Protein 3CXB (pdb70)

B-factor: mean 68.23, std 30.47, range [9.61, 175.73]

GO terms:
  GO:0005515 protein binding (F, IPI)
  GO:0141127 symbiont-mediated perturbation of host Rab small GTPase signal transduction (P, IMP)
  GO:0044082 symbiont-mediated perturbation of host small GTPase-mediated signal transduction (P, IDA)
  GO:0141028 symbiont-mediated perturbation of host microtubule cytoskeleton (P, IDA)

InterPro domains:
  IPR010637 Sif [PF06767] (1-336)
  IPR044928 Secreted effector protein SifA, C-terminal domain superfamily [G3DSA:1.10.1740.30] (193-327)

Radius of gyration: 24.24 Å; Cα contacts (8 Å, |Δi|>4): 632; chains: 2; bounding box: 70×54×61 Å

Organism: Salmonella typhimurium (strain LT2 / SGSC1412 / ATCC 700720) (NCBI:txid99287)

Solvent-accessible surface area: 21565 Å² total; per-residue (Å²): 169,128,55,34,82,75,14,87,43,1,28,105,101,2,63,113,14,12,124,89,84,0,100,68,123,0,23,163,11,2,53,62,0,4,14,24,157,193,14,13,85,32,62,67,0,5,32,0,0,8,70,2,25,112,26,1,51,82,79,33,91,87,34,8,52,21,65,15,31,188,136,72,21,30,18,9,8,1,58,2,5,41,110,134,110,114,109,48,6,1,58,0,18,4,63,50,67,10,4,16,0,48,0,44,54,28,38,12,0,16,31,45,38,141,41,31,30,0,123,77,36,130,140,25,65,1,42,13,40,49,70,67,1,127,41,20,58,6,6,12,1,1,18,1,3,9,73,13,70,85,49,109,100,42,73,6,61,0,77,82,1,44,29,52,9,75,78,45,56,172,156,68,99,15,89,43,22,66,73,40,2,68,12,37,14,4,4,56,17,0,60,48,0,2,97,120,9,21,167,124,48,148,163,29,140,8,54,145,72,15,40,90,75,0,9,98,73,0,9,69,109,41,62,36,128,94,116,39,153,82,66,82,153,136,34,78,45,0,79,86,3,0,96,76,5,20,106,82,50,199,37,113,63,109,112,89,79,53,139,55,29,79,51,53,10,7,82,19,0,0,16,39,4,0,7,1,24,31,83,49,69,1,60,46,18,17,122,62,0,35,114,26,0,46,72,30,46,90,185,82,130,169,114,44,112,16,76,2,81,15,76,24,86,44,40,83,94,74,65,26,162,67,131,68,0,28,0,34,5,50,129,27,57,2,60,5,39,26,52,168,111,55,128,110,68,90,33,63,6,70,3,9,16,125,96,3,12,0,0,2,10,16,35,57,91,136,28,95,51,5,0,11,0,40,16,33,158,97,101,41,2,22,0,10,12,150,42,73,73,31,10,36,85,0,0,105,44,0,2,106,12,0,67,156,92

Nearest PDB structures (foldseek):
  3cxb-assembly1_A  TM=1.003E+00  e=2.884E-56  Salmonella enterica subsp. enterica serovar Typhimurium
  3hw2-assembly1_A  TM=9.919E-01  e=1.649E-47  Salmonella enterica subsp. enterica serovar Typhimurium str. LT2
  3ckg-assembly1_A  TM=4.233E-01  e=9.008E-01  Borreliella burgdorferi
  8r51-assembly1_A  TM=3.521E-01  e=2.036E+00  Mus musculus
  6ske-assembly2_C  TM=3.082E-01  e=1.551E+00  Gallus gallus

Foldseek 3Di:
DPDDPLLVVLCVQCVLQADDVLNVVLSVLVCQDFPDPDHDDVVSNQVSLVSSLVRGDPVQNVQWDKFAVVNPQQKIKIFGAHDVSPDTQKIWMDGNFWIWMAGVRHTRDIDGDQAFLVPVDDQWGKHFGWGADVLQRGIAGFWIWIPHNPDHIDTQTQNCLSVVQVVCCPDPHCVVLLLLLVQVLLLVLLLCLLVVLCVVVVVDDQDVVLSVVLSVVLCVVVPRDDDPVDPPVVHQHQLNSRLVSVVVDPPDDPPDDDVPRVVSVSVVNSQRNNCSRPVDRSNVSSVVSNVSSVVVSVVVVD/DDKDKWWWQPPFAPPHDTDIQIWIWDCPDLKIFIGSYPPPPPTPDIDRALDDDWDAKDADDCPPAPLWIWTDDPPDDIIIIGHDDVVVSVVVRVSRRVSNVHD

Structure (mmCIF, N/CA/C/O backbone):
data_3CXB
#
_entry.id   3CXB
#
_cell.length_a   91.690
_cell.length_b   110.679
_cell.length_c   45.533
_cell.angle_alpha   90.00
_cell.angle_beta   90.00
_cell.angle_gamma   90.00
#
_symmetry.space_group_name_H-M   'P 21 21 2'
#
loop_
_entity.id
_entity.type
_entity.pdbx_description
1 polymer 'Protein sifA'
2 polymer 'Pleckstrin homology domain-containing family M member 2'
3 water water
#
loop_
_atom_site.group_PDB
_atom_site.id
_atom_site.type_symbol
_atom_site.label_atom_id
_atom_site.label_alt_id
_atom_site.label_comp_id
_atom_site.label_asym_id
_atom_site.label_entity_id
_atom_site.label_seq_id
_atom_site.pdbx_PDB_ins_code
_atom_site.Cartn_x
_atom_site.Cartn_y
_atom_site.Cartn_z
_atom_site.occupancy
_atom_site.B_iso_or_equiv
_atom_site.auth_seq_id
_atom_site.auth_comp_id
_atom_site.auth_asym_id
_atom_site.auth_atom_id
_atom_site.pdbx_PDB_model_num
ATOM 1 N N . ASN A 1 21 ? 0.064 18.635 -36.721 1.00 147.00 21 ASN A N 1
ATOM 2 C CA . ASN A 1 21 ? 0.378 19.123 -35.347 1.00 144.43 21 ASN A CA 1
ATOM 3 C C . ASN A 1 21 ? 1.189 20.421 -35.374 1.00 139.62 21 ASN A C 1
ATOM 4 O O . ASN A 1 21 ? 2.198 20.527 -36.075 1.00 142.72 21 ASN A O 1
ATOM 9 N N . THR A 1 22 ? 0.736 21.409 -34.607 1.00 133.46 22 THR A N 1
ATOM 10 C CA . THR A 1 22 ? 1.411 22.699 -34.541 1.00 124.28 22 THR A CA 1
ATOM 11 C C . THR A 1 22 ? 1.605 23.134 -33.088 1.00 117.99 22 THR A C 1
ATOM 12 O O . THR A 1 22 ? 1.605 24.326 -32.786 1.00 118.74 22 THR A O 1
ATOM 16 N N . LYS A 1 23 ? 1.780 22.163 -32.195 1.00 106.64 23 LYS A N 1
ATOM 17 C CA . LYS A 1 23 ? 1.965 22.450 -30.774 1.00 97.12 23 LYS A CA 1
ATOM 18 C C . LYS A 1 23 ? 3.404 22.805 -30.435 1.00 91.65 23 LYS A C 1
ATOM 19 O O . LYS A 1 23 ? 4.300 22.636 -31.255 1.00 89.47 23 LYS A O 1
ATOM 25 N N . GLU A 1 24 ? 3.620 23.297 -29.219 1.00 84.00 24 GLU A N 1
ATOM 26 C CA . GLU A 1 24 ? 4.958 23.676 -28.779 1.00 75.08 24 GLU A CA 1
ATOM 27 C C . GLU A 1 24 ? 5.695 22.471 -28.218 1.00 66.29 24 GLU A C 1
ATOM 28 O O . GLU A 1 24 ? 5.085 21.472 -27.838 1.00 65.06 24 GLU A O 1
ATOM 34 N N . ALA A 1 25 ? 7.014 22.574 -28.154 1.00 58.18 25 ALA A N 1
ATOM 35 C CA . ALA A 1 25 ? 7.804 21.482 -27.638 1.00 52.37 25 ALA A CA 1
ATOM 36 C C . ALA A 1 25 ? 7.319 21.129 -26.245 1.00 51.49 25 ALA A C 1
ATOM 37 O O . ALA A 1 25 ? 6.913 19.997 -26.003 1.00 52.31 25 ALA A O 1
ATOM 39 N N . TRP A 1 26 ? 7.337 22.084 -25.321 1.00 50.63 26 TRP A N 1
ATOM 40 C CA . TRP A 1 26 ? 6.875 21.763 -23.976 1.00 50.00 26 TRP A CA 1
ATOM 41 C C . TRP A 1 26 ? 5.375 21.425 -23.904 1.00 49.99 26 TRP A C 1
ATOM 42 O O . TRP A 1 26 ? 4.927 20.784 -22.958 1.00 49.73 26 TRP A O 1
ATOM 53 N N . TRP A 1 27 ? 4.594 21.831 -24.898 1.00 50.22 27 TRP A N 1
ATOM 54 C CA . TRP A 1 27 ? 3.175 21.510 -24.884 1.00 50.62 27 TRP A CA 1
ATOM 55 C C . TRP A 1 27 ? 3.005 20.017 -25.212 1.00 51.65 27 TRP A C 1
ATOM 56 O O . TRP A 1 27 ? 2.313 19.290 -24.484 1.00 51.63 27 TRP A O 1
ATOM 67 N N . LYS A 1 28 ? 3.643 19.555 -26.290 1.00 51.21 28 LYS A N 1
ATOM 68 C CA . LYS A 1 28 ? 3.551 18.143 -26.683 1.00 50.83 28 LYS A CA 1
ATOM 69 C C . LYS A 1 28 ? 4.046 17.203 -25.587 1.00 51.81 28 LYS A C 1
ATOM 70 O O . LYS A 1 28 ? 3.521 16.102 -25.416 1.00 53.08 28 LYS A O 1
ATOM 76 N N . VAL A 1 29 ? 5.062 17.636 -24.853 1.00 50.06 29 VAL A N 1
ATOM 77 C CA . VAL A 1 29 ? 5.584 16.825 -23.774 1.00 48.02 29 VAL A CA 1
ATOM 78 C C . VAL A 1 29 ? 4.590 16.850 -22.610 1.00 47.29 29 VAL A C 1
ATOM 79 O O . VAL A 1 29 ? 4.413 15.855 -21.916 1.00 47.92 29 VAL A O 1
ATOM 83 N N . LEU A 1 30 ? 3.919 17.977 -22.408 1.00 45.73 30 LEU A N 1
ATOM 84 C CA . LEU A 1 30 ? 2.972 18.069 -21.304 1.00 42.70 30 LEU A CA 1
ATOM 85 C C . LEU A 1 30 ? 1.721 17.298 -21.637 1.00 43.83 30 LEU A C 1
ATOM 86 O O . LEU A 1 30 ? 1.165 16.601 -20.795 1.00 40.82 30 LEU A O 1
ATOM 91 N N . TRP A 1 31 ? 1.288 17.428 -22.884 1.00 44.84 31 TRP A N 1
ATOM 92 C CA . TRP A 1 31 ? 0.080 16.761 -23.319 1.00 48.00 31 TRP A CA 1
ATOM 93 C C . TRP A 1 31 ? 0.233 15.255 -23.319 1.00 49.85 31 TRP A C 1
ATOM 94 O O . TRP A 1 31 ? -0.701 14.532 -22.970 1.00 50.36 31 TRP A O 1
ATOM 105 N N . GLU A 1 32 ? 1.412 14.779 -23.707 1.00 51.22 32 GLU A N 1
ATOM 106 C CA . GLU A 1 32 ? 1.661 13.351 -23.739 1.00 51.23 32 GLU A CA 1
ATOM 107 C C . GLU A 1 32 ? 1.655 12.776 -22.337 1.00 50.17 32 GLU A C 1
ATOM 108 O O . GLU A 1 32 ? 1.567 11.569 -22.160 1.00 51.29 32 GLU A O 1
ATOM 114 N N . LYS A 1 33 ? 1.739 13.632 -21.331 1.00 50.58 33 LYS A N 1
ATOM 115 C CA . LYS A 1 33 ? 1.743 13.141 -19.966 1.00 52.61 33 LYS A CA 1
ATOM 116 C C . LYS A 1 33 ? 0.425 13.373 -19.239 1.00 54.12 33 LYS A C 1
ATOM 117 O O . LYS A 1 33 ? 0.127 12.692 -18.257 1.00 53.70 33 LYS A O 1
ATOM 123 N N . ILE A 1 34 ? -0.359 14.334 -19.723 1.00 53.61 34 ILE A N 1
ATOM 124 C CA . ILE A 1 34 ? -1.634 14.694 -19.098 1.00 51.63 34 ILE A CA 1
ATOM 125 C C . ILE A 1 34 ? -2.804 14.131 -19.921 1.00 53.25 34 ILE A C 1
ATOM 126 O O . ILE A 1 34 ? -3.912 13.938 -19.419 1.00 49.85 34 ILE A O 1
ATOM 131 N N . LYS A 1 35 ? -2.507 13.846 -21.183 1.00 54.86 35 LYS A N 1
ATOM 132 C CA . LYS A 1 35 ? -3.439 13.300 -22.158 1.00 59.23 35 LYS A CA 1
ATOM 133 C C . LYS A 1 35 ? -4.468 12.306 -21.644 1.00 64.04 35 LYS A C 1
ATOM 134 O O . LYS A 1 35 ? -5.661 12.456 -21.902 1.00 62.08 35 LYS A O 1
ATOM 140 N N . ASP A 1 36 ? -4.003 11.284 -20.937 1.00 69.64 36 ASP A N 1
ATOM 141 C CA . ASP A 1 36 ? -4.892 10.242 -20.441 1.00 74.43 36 ASP A CA 1
ATOM 142 C C . ASP A 1 36 ? -5.650 10.639 -19.198 1.00 74.29 36 ASP A C 1
ATOM 143 O O . ASP A 1 36 ? -6.423 9.853 -18.665 1.00 73.85 36 ASP A O 1
ATOM 148 N N . PHE A 1 37 ? -5.439 11.860 -18.736 1.00 75.80 37 PHE A N 1
ATOM 149 C CA . PHE A 1 37 ? -6.135 12.331 -17.551 1.00 77.43 37 PHE A CA 1
ATOM 150 C C . PHE A 1 37 ? -7.598 12.658 -17.841 1.00 77.27 37 PHE A C 1
ATOM 151 O O . PHE A 1 37 ? -8.374 12.909 -16.920 1.00 77.62 37 PHE A O 1
ATOM 159 N N . PHE A 1 38 ? -7.973 12.649 -19.117 1.00 78.92 38 PHE A N 1
ATOM 160 C CA . PHE A 1 38 ? -9.339 12.984 -19.508 1.00 82.46 38 PHE A CA 1
ATOM 161 C C . PHE A 1 38 ? -9.978 11.975 -20.449 1.00 90.19 38 PHE A C 1
ATOM 162 O O . PHE A 1 38 ? -9.301 11.384 -21.291 1.00 90.42 38 PHE A O 1
ATOM 170 N N . PHE A 1 39 ? -11.292 11.808 -20.310 1.00 98.21 39 PHE A N 1
ATOM 171 C CA . PHE A 1 39 ? -12.053 10.867 -21.127 1.00 107.03 39 PHE A CA 1
ATOM 172 C C . PHE A 1 39 ? -12.101 11.239 -22.612 1.00 103.76 39 PHE A C 1
ATOM 173 O O . PHE A 1 39 ? -11.174 11.859 -23.137 1.00 101.29 39 PHE A O 1
ATOM 181 N N . SER A 1 40 ? -13.188 10.856 -23.279 1.00 100.20 40 SER A N 1
ATOM 182 C CA . SER A 1 40 ? -13.369 11.105 -24.706 1.00 92.83 40 SER A CA 1
ATOM 183 C C . SER A 1 40 ? -13.334 12.574 -25.135 1.00 85.88 40 SER A C 1
ATOM 184 O O . SER A 1 40 ? -12.268 13.151 -25.340 1.00 85.92 40 SER A O 1
ATOM 187 N N . THR A 1 41 ? -14.511 13.166 -25.285 1.00 79.21 41 THR A N 1
ATOM 188 C CA . THR A 1 41 ? -14.642 14.553 -25.707 1.00 72.00 41 THR A CA 1
ATOM 189 C C . THR A 1 41 ? -13.922 15.508 -24.780 1.00 69.39 41 THR A C 1
ATOM 190 O O . THR A 1 41 ? -13.675 16.659 -25.129 1.00 69.31 41 THR A O 1
ATOM 194 N N . GLY A 1 42 ? -13.587 15.019 -23.594 1.00 66.75 42 GLY A N 1
ATOM 195 C CA . GLY A 1 42 ? -12.921 15.852 -22.616 1.00 63.34 42 GLY A CA 1
ATOM 196 C C . GLY A 1 42 ? -11.536 16.355 -22.973 1.00 60.85 42 GLY A C 1
ATOM 197 O O . GLY A 1 42 ? -11.168 17.456 -22.570 1.00 56.97 42 GLY A O 1
ATOM 198 N N . LYS A 1 43 ? -10.762 15.573 -23.718 1.00 57.68 43 LYS A N 1
ATOM 199 C CA . LYS A 1 43 ? -9.411 15.996 -24.060 1.00 58.17 43 LYS A CA 1
ATOM 200 C C . LYS A 1 43 ? -9.350 17.136 -25.092 1.00 55.13 43 LYS A C 1
ATOM 201 O O . LYS A 1 43 ? -8.443 17.978 -25.043 1.00 53.21 43 LYS A O 1
ATOM 207 N N . ALA A 1 44 ? -10.304 17.178 -26.019 1.00 52.18 44 ALA A N 1
ATOM 208 C CA . ALA A 1 44 ? -10.334 18.259 -27.004 1.00 48.40 44 ALA A CA 1
ATOM 209 C C . ALA A 1 44 ? -10.564 19.578 -26.250 1.00 47.04 44 ALA A C 1
ATOM 210 O O . ALA A 1 44 ? -9.989 20.619 -26.603 1.00 47.31 44 ALA A O 1
ATOM 212 N N . LYS A 1 45 ? -11.390 19.532 -25.207 1.00 44.69 45 LYS A N 1
ATOM 213 C CA . LYS A 1 45 ? -11.647 20.718 -24.405 1.00 46.56 45 LYS A CA 1
ATOM 214 C C . LYS A 1 45 ? -10.471 21.054 -23.467 1.00 46.46 45 LYS A C 1
ATOM 215 O O . LYS A 1 45 ? -10.131 22.227 -23.277 1.00 47.15 45 LYS A O 1
ATOM 221 N N . ALA A 1 46 ? -9.849 20.043 -22.876 1.00 45.41 46 ALA A N 1
ATOM 222 C CA . ALA A 1 46 ? -8.716 20.292 -21.987 1.00 45.93 46 ALA A CA 1
ATOM 223 C C . ALA A 1 46 ? -7.534 20.804 -22.816 1.00 45.04 46 ALA A C 1
ATOM 224 O O . ALA A 1 46 ? -6.630 21.475 -22.310 1.00 43.14 46 ALA A O 1
ATOM 226 N N . ASP A 1 47 ? -7.559 20.476 -24.099 1.00 46.36 47 ASP A N 1
ATOM 227 C CA . ASP A 1 47 ? -6.507 20.879 -25.013 1.00 48.98 47 ASP A CA 1
ATOM 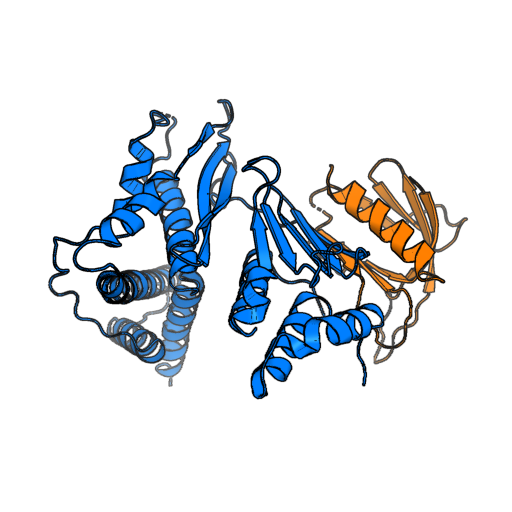228 C C . ASP A 1 47 ? -6.645 22.362 -25.330 1.00 51.70 47 ASP A C 1
ATOM 229 O O . ASP A 1 47 ? -5.655 23.097 -25.380 1.00 48.29 47 ASP A O 1
ATOM 234 N N . ARG A 1 48 ? -7.880 22.802 -25.543 1.00 56.11 48 ARG A N 1
ATOM 235 C CA . ARG A 1 48 ? -8.108 24.202 -25.839 1.00 59.61 48 ARG A CA 1
ATOM 236 C C . ARG A 1 48 ? -7.862 25.015 -24.575 1.00 53.78 48 ARG A C 1
ATOM 237 O O . ARG A 1 48 ? -7.442 26.165 -24.648 1.00 55.04 48 ARG A O 1
ATOM 245 N N . CYS A 1 49 ? -8.120 24.417 -23.417 1.00 48.41 49 CYS A N 1
ATOM 246 C CA . CYS A 1 49 ? -7.864 25.086 -22.148 1.00 43.76 49 CYS A CA 1
ATOM 247 C C . CYS A 1 49 ? -6.385 25.451 -22.076 1.00 42.18 49 CYS A C 1
ATOM 248 O O . CYS A 1 49 ? -6.011 26.617 -21.947 1.00 42.13 49 CYS A O 1
ATOM 251 N N . LEU A 1 50 ? -5.546 24.426 -22.149 1.00 39.99 50 LEU A N 1
ATOM 252 C CA . LEU A 1 50 ? -4.109 24.610 -22.099 1.00 37.18 50 LEU A CA 1
ATOM 253 C C . LEU A 1 50 ? -3.699 25.675 -23.095 1.00 37.30 50 LEU A C 1
ATOM 254 O O . LEU A 1 50 ? -2.926 26.583 -22.772 1.00 37.83 50 LEU A O 1
ATOM 259 N N . HIS A 1 51 ? -4.221 25.573 -24.312 1.00 35.83 51 HIS A N 1
ATOM 260 C CA . HIS A 1 51 ? -3.858 26.542 -25.326 1.00 36.48 51 HIS A CA 1
ATOM 261 C C . HIS A 1 51 ? -4.153 27.948 -24.864 1.00 35.86 51 HIS A C 1
ATOM 262 O O . HIS A 1 51 ? -3.283 28.823 -24.938 1.00 36.29 51 HIS A O 1
ATOM 269 N N . GLU A 1 52 ? -5.372 28.178 -24.384 1.00 35.34 52 GLU A N 1
ATOM 270 C CA . GLU A 1 52 ? -5.720 29.515 -23.912 1.00 36.31 52 GLU A CA 1
ATOM 271 C C . GLU A 1 52 ? -4.796 29.941 -22.768 1.00 35.64 52 GLU A C 1
ATOM 272 O O . GLU A 1 52 ? -4.411 31.108 -22.642 1.00 32.49 52 GLU A O 1
ATOM 278 N N . MET A 1 53 ? -4.426 28.968 -21.951 1.00 37.30 53 MET A N 1
ATOM 279 C CA . MET A 1 53 ? -3.620 29.238 -20.780 1.00 38.65 53 MET A CA 1
ATOM 280 C C . MET A 1 53 ? -2.175 29.553 -20.990 1.00 37.62 53 MET A C 1
ATOM 281 O O . MET A 1 53 ? -1.635 30.433 -20.331 1.00 38.16 53 MET A O 1
ATOM 286 N N . LEU A 1 54 ? -1.534 28.851 -21.904 1.00 38.93 54 LEU A N 1
ATOM 287 C CA . LEU A 1 54 ? -0.118 29.080 -22.080 1.00 40.30 54 LEU A CA 1
ATOM 288 C C . LEU A 1 54 ? 0.341 29.318 -23.482 1.00 42.80 54 LEU A C 1
ATOM 289 O O . LEU A 1 54 ? 1.462 29.767 -23.673 1.00 44.10 54 LEU A O 1
ATOM 294 N N . PHE A 1 55 ? -0.491 29.033 -24.473 1.00 45.69 55 PHE A N 1
ATOM 295 C CA . PHE A 1 55 ? -0.013 29.214 -25.837 1.00 49.03 55 PHE A CA 1
ATOM 296 C C . PHE A 1 55 ? -0.885 30.049 -26.742 1.00 50.69 55 PHE A C 1
ATOM 297 O O . PHE A 1 55 ? -0.994 29.753 -27.926 1.00 51.47 55 PHE A O 1
ATOM 305 N N . ALA A 1 56 ? -1.502 31.092 -26.195 1.00 52.20 56 ALA A N 1
ATOM 306 C CA . ALA A 1 56 ? -2.348 31.977 -26.995 1.00 53.83 56 ALA A CA 1
ATOM 307 C C . ALA A 1 56 ? -1.609 33.273 -27.264 1.00 55.40 56 ALA A C 1
ATOM 308 O O . ALA A 1 56 ? -0.439 33.404 -26.916 1.00 57.28 56 ALA A O 1
ATOM 310 N N . GLU A 1 57 ? -2.297 34.236 -27.869 1.00 59.52 57 GLU A N 1
ATOM 311 C CA . GLU A 1 57 ? -1.668 35.513 -28.199 1.00 63.80 57 GLU A CA 1
ATOM 312 C C . GLU A 1 57 ? -1.188 36.233 -26.948 1.00 63.09 57 GLU A C 1
ATOM 313 O O . GLU A 1 57 ? -0.261 37.046 -26.998 1.00 62.32 57 GLU A O 1
ATOM 319 N N . ARG A 1 58 ? -1.825 35.932 -25.824 1.00 62.29 58 ARG A N 1
ATOM 320 C CA . ARG A 1 58 ? -1.429 36.540 -24.571 1.00 61.31 58 ARG A CA 1
ATOM 321 C C . ARG A 1 58 ? -1.836 35.724 -23.356 1.00 54.15 58 ARG A C 1
ATOM 322 O O . ARG A 1 58 ? -2.698 34.856 -23.424 1.00 51.08 58 ARG A O 1
ATOM 330 N N . ALA A 1 59 ? -1.170 36.005 -22.246 1.00 47.59 59 ALA A N 1
ATOM 331 C CA . ALA A 1 59 ? -1.420 35.310 -21.004 1.00 39.69 59 ALA A CA 1
ATOM 332 C C . ALA A 1 59 ? -2.775 35.670 -20.416 1.00 36.42 59 ALA A C 1
ATOM 333 O O . ALA A 1 59 ? -3.268 36.787 -20.568 1.00 33.50 59 ALA A O 1
ATOM 335 N N . PRO A 1 60 ? -3.383 34.722 -19.711 1.00 34.09 60 PRO A N 1
ATOM 336 C CA . PRO A 1 60 ? -4.686 34.932 -19.087 1.00 32.63 60 PRO A CA 1
ATOM 337 C C . PRO A 1 60 ? -4.578 35.788 -17.835 1.00 33.11 60 PRO A C 1
ATOM 338 O O . PRO A 1 60 ? -3.495 35.970 -17.275 1.00 30.72 60 PRO A O 1
ATOM 342 N N . THR A 1 61 ? -5.722 36.294 -17.402 1.00 35.44 61 THR A N 1
ATOM 343 C CA . THR A 1 61 ? -5.809 37.096 -16.199 1.00 40.35 61 THR A CA 1
ATOM 344 C C . THR A 1 61 ? -5.568 36.113 -15.074 1.00 42.55 61 THR A C 1
ATOM 345 O O . THR A 1 61 ? -5.678 34.900 -15.286 1.00 42.50 61 THR A O 1
ATOM 349 N N . ARG A 1 62 ? -5.226 36.580 -13.883 1.00 41.93 62 ARG A N 1
ATOM 350 C CA . ARG A 1 62 ? -5.033 35.595 -12.832 1.00 42.28 62 ARG A CA 1
ATOM 351 C C . ARG A 1 62 ? -6.375 34.910 -12.542 1.00 41.38 62 ARG A C 1
ATOM 352 O O . ARG A 1 62 ? -6.437 33.686 -12.380 1.00 43.17 62 ARG A O 1
ATOM 360 N N . GLU A 1 63 ? -7.459 35.679 -12.505 1.00 38.93 63 GLU A N 1
ATOM 361 C CA . GLU A 1 63 ? -8.735 35.061 -12.223 1.00 37.91 63 GLU A CA 1
ATOM 362 C C . GLU A 1 63 ? -9.001 33.986 -13.262 1.00 35.13 63 GLU A C 1
ATOM 363 O O . GLU A 1 63 ? -9.318 32.849 -12.915 1.00 36.59 63 GLU A O 1
ATOM 369 N N . ARG A 1 64 ? -8.832 34.323 -14.537 1.00 33.58 64 ARG A N 1
ATOM 370 C CA . ARG A 1 64 ? -9.069 33.350 -15.611 1.00 30.90 64 ARG A CA 1
ATOM 371 C C . ARG A 1 64 ? -8.077 32.183 -15.487 1.00 29.31 64 ARG A C 1
ATOM 372 O O . ARG A 1 64 ? -8.368 31.044 -15.885 1.00 22.67 64 ARG A O 1
ATOM 380 N N . LEU A 1 65 ? -6.900 32.478 -14.938 1.00 28.02 65 LEU A N 1
ATOM 381 C CA . LEU A 1 65 ? -5.889 31.450 -14.714 1.00 27.14 65 LEU A CA 1
ATOM 382 C C . LEU A 1 65 ? -6.465 30.401 -13.773 1.00 24.55 65 LEU A C 1
ATOM 383 O O . LEU A 1 65 ? -6.463 29.217 -14.096 1.00 25.34 65 LEU A O 1
ATOM 388 N N . THR A 1 66 ? -6.949 30.826 -12.608 1.00 24.77 66 THR A N 1
ATOM 389 C CA . THR A 1 66 ? -7.498 29.861 -11.655 1.00 29.06 66 THR A CA 1
ATOM 390 C C . THR A 1 66 ? -8.674 29.079 -12.222 1.00 30.39 66 THR A C 1
ATOM 391 O O . THR A 1 66 ? -8.778 27.866 -11.976 1.00 29.66 66 THR A O 1
ATOM 395 N N . GLU A 1 67 ? -9.542 29.738 -12.993 1.00 26.08 67 GLU A N 1
ATOM 396 C CA . GLU A 1 67 ? -10.684 29.015 -13.543 1.00 25.52 67 GLU A CA 1
ATOM 397 C C . GLU A 1 67 ? -10.225 27.855 -14.392 1.00 26.95 67 GLU A C 1
ATOM 398 O O . GLU A 1 67 ? -10.668 26.714 -14.211 1.00 27.14 67 GLU A O 1
ATOM 404 N N . ILE A 1 68 ? -9.334 28.154 -15.327 1.00 28.04 68 ILE A N 1
ATOM 405 C CA . ILE A 1 68 ? -8.867 27.151 -16.265 1.00 29.52 68 ILE A CA 1
ATOM 406 C C . ILE A 1 68 ? -8.317 25.953 -15.558 1.00 31.42 68 ILE A C 1
ATOM 407 O O . ILE A 1 68 ? -8.455 24.809 -16.021 1.00 32.44 68 ILE A O 1
ATOM 412 N N . PHE A 1 69 ? -7.698 26.220 -14.418 1.00 32.61 69 PHE A N 1
ATOM 413 C CA . PHE A 1 69 ? -7.122 25.155 -13.629 1.00 33.33 69 PHE A CA 1
ATOM 414 C C . PHE A 1 69 ? -8.233 24.160 -13.262 1.00 31.35 69 PHE A C 1
ATOM 415 O O . PHE A 1 69 ? -8.112 22.960 -13.509 1.00 27.61 69 PHE A O 1
ATOM 423 N N . PHE A 1 70 ? -9.327 24.670 -12.698 1.00 32.33 70 PHE A N 1
ATOM 424 C CA . PHE A 1 70 ? -10.430 23.806 -12.290 1.00 34.14 70 PHE A CA 1
ATOM 425 C C . PHE A 1 70 ? -11.252 23.239 -13.439 1.00 33.79 70 PHE A C 1
ATOM 426 O O . PHE A 1 70 ? -11.895 22.205 -13.303 1.00 32.44 70 PHE A O 1
ATOM 434 N N . GLU A 1 71 ? -11.232 23.901 -14.583 1.00 35.91 71 GLU A N 1
ATOM 435 C CA . GLU A 1 71 ? -11.963 23.343 -15.706 1.00 37.62 71 GLU A CA 1
ATOM 436 C C . GLU A 1 71 ? -11.190 22.068 -16.054 1.00 36.98 71 GLU A C 1
ATOM 437 O O . GLU A 1 71 ? -11.761 21.053 -16.438 1.00 36.20 71 GLU A O 1
ATOM 443 N N . LEU A 1 72 ? -9.876 22.119 -15.898 1.00 36.69 72 LEU A N 1
ATOM 444 C CA . LEU A 1 72 ? -9.070 20.953 -16.190 1.00 37.62 72 LEU A CA 1
ATOM 445 C C . LEU A 1 72 ? -9.370 19.873 -15.155 1.00 36.88 72 LEU A C 1
ATOM 446 O O . LEU A 1 72 ? -9.662 18.732 -15.502 1.00 34.00 72 LEU A O 1
ATOM 451 N N . LYS A 1 73 ? -9.307 20.245 -13.880 1.00 37.76 73 LYS A N 1
ATOM 452 C CA . LYS A 1 73 ? -9.558 19.295 -12.813 1.00 39.79 73 LYS A CA 1
ATOM 453 C C . LYS A 1 73 ? -10.923 18.648 -13.015 1.00 40.61 73 LYS A C 1
ATOM 454 O O . LYS A 1 73 ? -11.066 17.427 -12.946 1.00 40.31 73 LYS A O 1
ATOM 460 N N . GLU A 1 74 ? -11.921 19.472 -13.292 1.00 42.16 74 GLU A N 1
ATOM 461 C CA . GLU A 1 74 ? -13.270 18.985 -13.525 1.00 43.84 74 GLU A CA 1
ATOM 462 C C . GLU A 1 74 ? -13.311 18.085 -14.774 1.00 42.61 74 GLU A C 1
ATOM 463 O O . GLU A 1 74 ? -14.074 17.126 -14.821 1.00 42.88 74 GLU A O 1
ATOM 469 N N . LEU A 1 75 ? -12.486 18.369 -15.777 1.00 42.90 75 LEU A N 1
ATOM 470 C CA . LEU A 1 75 ? -12.487 17.545 -16.990 1.00 46.26 75 LEU A CA 1
ATOM 471 C C . LEU A 1 75 ? -11.812 16.183 -16.824 1.00 47.16 75 LEU A C 1
ATOM 472 O O . LEU A 1 75 ? -12.099 15.236 -17.557 1.00 43.87 75 LEU A O 1
ATOM 477 N N . ALA A 1 76 ? -10.902 16.087 -15.869 1.00 49.16 76 ALA A N 1
ATOM 478 C CA . ALA A 1 76 ? -10.194 14.840 -15.654 1.00 50.20 76 ALA A CA 1
ATOM 479 C C . ALA A 1 76 ? -11.079 13.864 -14.896 1.00 50.02 76 ALA A C 1
ATOM 480 O O . ALA A 1 76 ? -11.974 14.277 -14.162 1.00 47.89 76 ALA A O 1
ATOM 482 N N . CYS A 1 77 ? -10.827 12.571 -15.079 1.00 51.32 77 CYS A N 1
ATOM 483 C CA . CYS A 1 77 ? -11.602 11.555 -14.392 1.00 54.72 77 CYS A CA 1
ATOM 484 C C . CYS A 1 77 ? -11.258 11.615 -12.905 1.00 55.34 77 CYS A C 1
ATOM 485 O O . CYS A 1 77 ? -10.197 12.118 -12.533 1.00 58.04 77 CYS A O 1
ATOM 488 N N . ALA A 1 78 ? -12.155 11.116 -12.060 1.00 56.62 78 ALA A N 1
ATOM 489 C CA . ALA A 1 78 ? -11.940 11.127 -10.610 1.00 59.39 78 ALA A CA 1
ATOM 490 C C . ALA A 1 78 ? -10.634 10.446 -10.202 1.00 59.66 78 ALA A C 1
ATOM 491 O O . ALA A 1 78 ? -9.999 10.834 -9.228 1.00 59.45 78 ALA A O 1
ATOM 493 N N . SER A 1 79 ? -10.243 9.425 -10.949 1.00 62.61 79 SER A N 1
ATOM 494 C CA . SER A 1 79 ? -9.010 8.704 -10.660 1.00 64.61 79 SER A CA 1
ATOM 495 C C . SER A 1 79 ? -7.845 9.684 -10.585 1.00 64.50 79 SER A C 1
ATOM 496 O O . SER A 1 79 ? -7.049 9.644 -9.651 1.00 66.75 79 SER A O 1
ATOM 499 N N . GLN A 1 80 ? -7.764 10.577 -11.568 1.00 64.23 80 GLN A N 1
ATOM 500 C CA . GLN A 1 80 ? -6.676 11.547 -11.630 1.00 62.81 80 GLN A CA 1
ATOM 501 C C . GLN A 1 80 ? -6.919 12.905 -10.960 1.00 60.52 80 GLN A C 1
ATOM 502 O O . GLN A 1 80 ? -6.033 13.751 -10.962 1.00 59.73 80 GLN A O 1
ATOM 508 N N . ARG A 1 81 ? -8.095 13.127 -10.384 1.00 57.98 81 ARG A N 1
ATOM 509 C CA . ARG A 1 81 ? -8.353 14.416 -9.758 1.00 56.54 81 ARG A CA 1
ATOM 510 C C . ARG A 1 81 ? -7.487 14.735 -8.543 1.00 57.71 81 ARG A C 1
ATOM 511 O O . ARG A 1 81 ? -7.284 15.907 -8.213 1.00 56.95 81 ARG A O 1
ATOM 519 N N . ASP A 1 82 ? -6.971 13.720 -7.858 1.00 58.62 82 ASP A N 1
ATOM 520 C CA . ASP A 1 82 ? -6.115 14.033 -6.720 1.00 57.79 82 ASP A CA 1
ATOM 521 C C . ASP A 1 82 ? -4.783 14.535 -7.257 1.00 54.99 82 ASP A C 1
ATOM 522 O O . ASP A 1 82 ? -3.903 14.922 -6.496 1.00 53.41 82 ASP A O 1
ATOM 527 N N . ARG A 1 83 ? -4.645 14.537 -8.579 1.00 54.02 83 ARG A N 1
ATOM 528 C CA . ARG A 1 83 ? -3.425 15.026 -9.206 1.00 55.13 83 ARG A CA 1
ATOM 529 C C . ARG A 1 83 ? -3.429 16.551 -9.285 1.00 53.25 83 ARG A C 1
ATOM 530 O O . ARG A 1 83 ? -2.411 17.149 -9.611 1.00 55.52 83 ARG A O 1
ATOM 538 N N . PHE A 1 84 ? -4.575 17.174 -9.014 1.00 51.07 84 PHE A N 1
ATOM 539 C CA . PHE A 1 84 ? -4.697 18.632 -9.054 1.00 48.96 84 PHE A CA 1
ATOM 540 C C . PHE A 1 84 ? -4.732 19.180 -7.631 1.00 49.89 84 PHE A C 1
ATOM 541 O O . PHE A 1 84 ? -5.795 19.254 -7.007 1.00 47.37 84 PHE A O 1
ATOM 549 N N . GLN A 1 85 ? -3.583 19.602 -7.126 1.00 52.49 85 GLN A N 1
ATOM 550 C CA . GLN A 1 85 ? -3.524 20.092 -5.755 1.00 55.28 85 GLN A CA 1
ATOM 551 C C . GLN A 1 85 ? -3.277 21.595 -5.633 1.00 52.10 85 GLN A C 1
ATOM 552 O O . GLN A 1 85 ? -2.559 22.176 -6.439 1.00 54.91 85 GLN A O 1
ATOM 558 N N . VAL A 1 86 ? -3.880 22.211 -4.620 1.00 49.78 86 VAL A N 1
ATOM 559 C CA . VAL A 1 86 ? -3.726 23.637 -4.359 1.00 50.95 86 VAL A CA 1
ATOM 560 C C . VAL A 1 86 ? -3.483 23.846 -2.858 1.00 53.95 86 VAL A C 1
ATOM 561 O O . VAL A 1 86 ? -4.154 23.234 -2.030 1.00 52.24 86 VAL A O 1
ATOM 565 N N . HIS A 1 87 ? -2.531 24.711 -2.510 1.00 56.79 87 HIS A N 1
ATOM 566 C CA . HIS A 1 87 ? -2.212 24.970 -1.107 1.00 59.58 87 HIS A CA 1
ATOM 567 C C . HIS A 1 87 ? -1.450 26.283 -0.967 1.00 62.28 87 HIS A C 1
ATOM 568 O O . HIS A 1 87 ? -0.926 26.802 -1.954 1.00 62.88 87 HIS A O 1
ATOM 575 N N . ASN A 1 88 ? -1.375 26.798 0.261 1.00 66.59 88 ASN A N 1
ATOM 576 C CA . ASN A 1 88 ? -0.629 28.021 0.553 1.00 73.56 88 ASN A CA 1
ATOM 577 C C . ASN A 1 88 ? 0.667 27.570 1.196 1.00 78.30 88 ASN A C 1
ATOM 578 O O . ASN A 1 88 ? 0.650 26.961 2.263 1.00 78.64 88 ASN A O 1
ATOM 583 N N . PRO A 1 89 ? 1.812 27.874 0.569 1.00 85.93 89 PRO A N 1
ATOM 584 C CA . PRO A 1 89 ? 3.076 27.442 1.166 1.00 91.46 89 PRO A CA 1
ATOM 585 C C . PRO A 1 89 ? 3.167 27.782 2.649 1.00 96.58 89 PRO A C 1
ATOM 586 O O . PRO A 1 89 ? 3.004 28.937 3.037 1.00 98.24 89 PRO A O 1
ATOM 590 N N . HIS A 1 90 ? 3.408 26.760 3.467 1.00 108.74 90 HIS A N 1
ATOM 591 C CA . HIS A 1 90 ? 3.529 26.930 4.907 1.00 123.83 90 HIS A CA 1
ATOM 592 C C . HIS A 1 90 ? 2.428 27.854 5.411 1.00 123.63 90 HIS A C 1
ATOM 593 O O . HIS A 1 90 ? 2.667 28.748 6.223 1.00 125.71 90 HIS A O 1
ATOM 600 N N . GLU A 1 91 ? 1.219 27.623 4.907 1.00 124.56 91 GLU A N 1
ATOM 601 C CA . GLU A 1 91 ? 0.046 28.409 5.268 1.00 123.79 91 GLU A CA 1
ATOM 602 C C . GLU A 1 91 ? 0.263 29.914 5.160 1.00 120.64 91 GLU A C 1
ATOM 603 O O . GLU A 1 91 ? -0.360 30.700 5.880 1.00 120.58 91 GLU A O 1
ATOM 609 N N . ASN A 1 92 ? 1.150 30.303 4.247 1.00 117.65 92 ASN A N 1
ATOM 610 C CA . ASN A 1 92 ? 1.452 31.709 4.006 1.00 113.09 92 ASN A CA 1
ATOM 611 C C . ASN A 1 92 ? 0.360 32.284 3.108 1.00 102.23 92 ASN A C 1
ATOM 612 O O . ASN A 1 92 ? 0.461 32.274 1.882 1.00 100.79 92 ASN A O 1
ATOM 617 N N . ASP A 1 93 ? -0.685 32.780 3.747 1.00 87.94 93 ASP A N 1
ATOM 618 C CA . ASP A 1 93 ? -1.831 33.357 3.071 1.00 77.27 93 ASP A CA 1
ATOM 619 C C . ASP A 1 93 ? -1.492 34.327 1.922 1.00 74.97 93 ASP A C 1
ATOM 620 O O . ASP A 1 93 ? -2.224 34.425 0.931 1.00 68.64 93 ASP A O 1
ATOM 625 N N . ALA A 1 94 ? -0.385 35.050 2.059 1.00 71.38 94 ALA A N 1
ATOM 626 C CA . ALA A 1 94 ? 0.024 36.010 1.041 1.00 63.89 94 ALA A CA 1
ATOM 627 C C . ALA A 1 94 ? 0.206 35.360 -0.325 1.00 58.21 94 ALA A C 1
ATOM 628 O O . ALA A 1 94 ? 0.115 36.027 -1.354 1.00 55.42 94 ALA A O 1
ATOM 630 N N . THR A 1 95 ? 0.457 34.059 -0.336 1.00 53.66 95 THR A N 1
ATOM 631 C CA . THR A 1 95 ? 0.668 33.358 -1.585 1.00 52.92 95 THR A CA 1
ATOM 632 C C . THR A 1 95 ? -0.158 32.065 -1.688 1.00 51.97 95 THR A C 1
ATOM 633 O O . THR A 1 95 ? -0.577 31.492 -0.670 1.00 50.33 95 THR A O 1
ATOM 637 N N . ILE A 1 96 ? -0.429 31.637 -2.922 1.00 49.37 96 ILE A N 1
ATOM 638 C CA . ILE A 1 96 ? -1.163 30.398 -3.167 1.00 47.49 96 ILE A CA 1
ATOM 639 C C . ILE A 1 96 ? -0.644 29.753 -4.449 1.00 45.80 96 ILE A C 1
ATOM 640 O O . ILE A 1 96 ? -0.291 30.441 -5.409 1.00 45.08 96 ILE A O 1
ATOM 645 N N . ILE A 1 97 ? -0.585 28.426 -4.453 1.00 45.45 97 ILE A N 1
ATOM 646 C CA . ILE A 1 97 ? -0.073 27.675 -5.594 1.00 45.92 97 ILE A CA 1
ATOM 647 C C . ILE A 1 97 ? -1.060 26.615 -6.054 1.00 44.25 97 ILE A C 1
ATOM 648 O O . ILE A 1 97 ? -1.739 26.004 -5.237 1.00 46.99 97 ILE A O 1
ATOM 653 N N . LEU A 1 98 ? -1.144 26.400 -7.360 1.00 43.41 98 LEU A N 1
ATOM 654 C CA . LEU A 1 98 ? -2.041 25.391 -7.912 1.00 42.43 98 LEU A CA 1
ATOM 655 C C . LEU A 1 98 ? -1.098 24.589 -8.757 1.00 41.09 98 LEU A C 1
ATOM 656 O O . LEU A 1 98 ? -0.197 25.158 -9.359 1.00 36.59 98 LEU A O 1
ATOM 661 N N . ARG A 1 99 ? -1.292 23.280 -8.812 1.00 41.03 99 ARG A N 1
ATOM 662 C CA . ARG A 1 99 ? -0.392 22.463 -9.595 1.00 43.85 99 ARG A CA 1
ATOM 663 C C . ARG A 1 99 ? -0.947 21.113 -9.997 1.00 41.61 99 ARG A C 1
ATOM 664 O O . ARG A 1 99 ? -1.894 20.616 -9.405 1.00 43.18 99 ARG A O 1
ATOM 672 N N . ILE A 1 100 ? -0.335 20.526 -11.014 1.00 39.76 100 ILE A N 1
ATOM 673 C CA . ILE A 1 100 ? -0.725 19.225 -11.507 1.00 41.27 100 ILE A CA 1
ATOM 674 C C . ILE A 1 100 ? 0.507 18.356 -11.329 1.00 46.04 100 ILE A C 1
ATOM 675 O O . ILE A 1 100 ? 1.529 18.619 -11.967 1.00 44.95 100 ILE A O 1
ATOM 680 N N . MET A 1 101 ? 0.415 17.331 -10.480 1.00 53.78 101 MET A N 1
ATOM 681 C CA . MET A 1 101 ? 1.540 16.424 -10.213 1.00 62.18 101 MET A CA 1
ATOM 682 C C . MET A 1 101 ? 1.552 15.224 -11.143 1.00 71.44 101 MET A C 1
ATOM 683 O O . MET A 1 101 ? 0.717 15.112 -12.029 1.00 73.84 101 MET A O 1
ATOM 688 N N . ASP A 1 102 ? 2.501 14.320 -10.933 1.00 84.38 102 ASP A N 1
ATOM 689 C CA . ASP A 1 102 ? 2.591 13.119 -11.756 1.00 100.05 102 ASP A CA 1
ATOM 690 C C . ASP A 1 102 ? 2.054 11.961 -10.923 1.00 110.51 102 ASP A C 1
ATOM 691 O O . ASP A 1 102 ? 1.787 12.127 -9.735 1.00 111.74 102 ASP A O 1
ATOM 696 N N . GLN A 1 103 ? 1.896 10.795 -11.542 1.00 119.72 103 GLN A N 1
ATOM 697 C CA . GLN A 1 103 ? 1.389 9.616 -10.842 1.00 127.72 103 GLN A CA 1
ATOM 698 C C . GLN A 1 103 ? 2.081 9.389 -9.501 1.00 125.60 103 GLN A C 1
ATOM 699 O O . GLN A 1 103 ? 1.475 9.556 -8.441 1.00 123.98 103 GLN A O 1
ATOM 705 N N . ASN A 1 104 ? 3.349 9.002 -9.551 1.00 124.46 104 ASN A N 1
ATOM 706 C CA . ASN A 1 104 ? 4.110 8.752 -8.335 1.00 121.71 104 ASN A CA 1
ATOM 707 C C . ASN A 1 104 ? 4.475 10.080 -7.687 1.00 119.59 104 ASN A C 1
ATOM 708 O O . ASN A 1 104 ? 5.478 10.180 -6.984 1.00 120.60 104 ASN A O 1
ATOM 713 N N . GLU A 1 105 ? 3.657 11.098 -7.934 1.00 117.92 105 GLU A N 1
ATOM 714 C CA . GLU A 1 105 ? 3.892 12.422 -7.380 1.00 117.28 105 GLU A CA 1
ATOM 715 C C . GLU A 1 105 ? 5.336 12.839 -7.642 1.00 119.35 105 GLU A C 1
ATOM 716 O O . GLU A 1 105 ? 5.928 13.608 -6.884 1.00 118.16 105 GLU A O 1
ATOM 722 N N . GLU A 1 106 ? 5.891 12.319 -8.730 1.00 118.96 106 GLU A N 1
ATOM 723 C CA . GLU A 1 106 ? 7.266 12.609 -9.117 1.00 122.75 106 GLU A CA 1
ATOM 724 C C . GLU A 1 106 ? 7.379 13.991 -9.760 1.00 120.79 106 GLU A C 1
ATOM 725 O O . GLU A 1 106 ? 7.235 14.132 -10.976 1.00 114.84 106 GLU A O 1
ATOM 731 N N . ASN A 1 1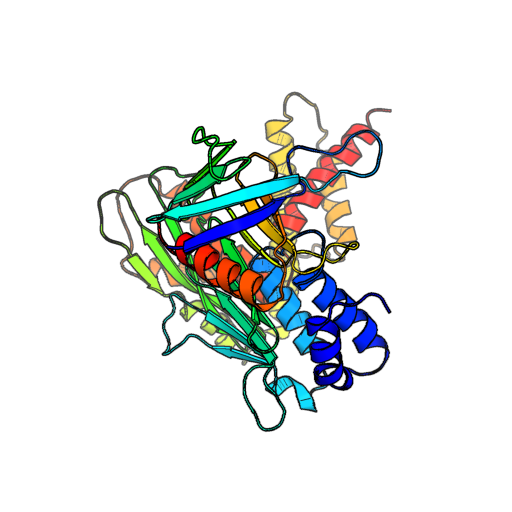07 ? 7.635 15.002 -8.933 1.00 117.56 107 ASN A N 1
ATOM 732 C CA . ASN A 1 107 ? 7.785 16.384 -9.391 1.00 111.33 107 ASN A CA 1
ATOM 733 C C . ASN A 1 107 ? 6.476 17.075 -9.815 1.00 98.37 107 ASN A C 1
ATOM 734 O O . ASN A 1 107 ? 5.371 16.576 -9.567 1.00 100.99 107 ASN A O 1
ATOM 739 N N . GLU A 1 108 ? 6.616 18.230 -10.459 1.00 88.63 108 GLU A N 1
ATOM 740 C CA . GLU A 1 108 ? 5.471 19.016 -10.894 1.00 77.55 108 GLU A CA 1
ATOM 741 C C . GLU A 1 108 ? 5.343 19.153 -12.403 1.00 73.12 108 GLU A C 1
ATOM 742 O O . GLU A 1 108 ? 6.276 19.577 -13.082 1.00 74.07 108 GLU A O 1
ATOM 748 N N . LEU A 1 109 ? 4.167 18.803 -12.916 1.00 66.40 109 LEU A N 1
ATOM 749 C CA . LEU A 1 109 ? 3.866 18.881 -14.341 1.00 57.13 109 LEU A CA 1
ATOM 750 C C . LEU A 1 109 ? 3.500 20.313 -14.764 1.00 52.80 109 LEU A C 1
ATOM 751 O O . LEU A 1 109 ? 3.881 20.784 -15.849 1.00 50.12 109 LEU A O 1
ATOM 756 N N . LEU A 1 110 ? 2.767 20.997 -13.893 1.00 45.76 110 LEU A N 1
ATOM 757 C CA . LEU A 1 110 ? 2.337 22.366 -14.135 1.00 41.16 110 LEU A CA 1
ATOM 758 C C . LEU A 1 110 ? 2.259 23.051 -12.789 1.00 38.99 110 LEU A C 1
ATOM 759 O O . LEU A 1 110 ? 1.641 22.549 -11.860 1.00 39.59 110 LEU A O 1
ATOM 764 N N . ARG A 1 111 ? 2.894 24.204 -12.683 1.00 38.95 111 ARG A N 1
ATOM 765 C CA . ARG A 1 111 ? 2.912 24.932 -11.427 1.00 37.72 111 ARG A CA 1
ATOM 766 C C . ARG A 1 111 ? 2.401 26.350 -11.632 1.00 34.30 111 ARG A C 1
ATOM 767 O O . ARG A 1 111 ? 2.851 27.048 -12.528 1.00 33.54 111 ARG A O 1
ATOM 775 N N . ILE A 1 112 ? 1.463 26.779 -10.800 1.00 32.18 112 ILE A N 1
ATOM 776 C CA . ILE A 1 112 ? 0.916 28.128 -10.891 1.00 33.05 112 ILE A CA 1
ATOM 777 C C . ILE A 1 112 ? 1.046 28.754 -9.524 1.00 32.54 112 ILE A C 1
ATOM 778 O O . ILE A 1 112 ? 0.506 28.228 -8.545 1.00 35.78 112 ILE A O 1
ATOM 783 N N . THR A 1 113 ? 1.761 29.868 -9.427 1.00 34.75 113 THR A N 1
ATOM 784 C CA . THR A 1 113 ? 1.879 30.505 -8.123 1.00 38.97 113 THR A CA 1
ATOM 785 C C . THR A 1 113 ? 1.248 31.873 -8.244 1.00 36.92 113 THR A C 1
ATOM 786 O O . THR A 1 113 ? 1.288 32.488 -9.309 1.00 37.58 113 THR A O 1
ATOM 790 N N . GLN A 1 114 ? 0.620 32.326 -7.169 1.00 38.18 114 GLN A N 1
ATOM 791 C CA . GLN A 1 114 ? -0.015 33.630 -7.183 1.00 40.31 114 GLN A CA 1
ATOM 792 C C . GLN A 1 114 ? 0.334 34.343 -5.895 1.00 41.32 114 GLN A C 1
ATOM 793 O O . GLN A 1 114 ? -0.049 33.931 -4.801 1.00 40.17 114 GLN A O 1
ATOM 799 N N . ASN A 1 115 ? 1.089 35.415 -6.045 1.00 44.01 115 ASN A N 1
ATOM 800 C CA . ASN A 1 115 ? 1.519 36.222 -4.928 1.00 47.81 115 ASN A CA 1
ATOM 801 C C . ASN A 1 115 ? 0.598 37.422 -4.855 1.00 50.61 115 ASN A C 1
ATOM 802 O O . ASN A 1 115 ? -0.452 37.440 -5.486 1.00 52.34 115 ASN A O 1
ATOM 807 N N . THR A 1 116 ? 1.007 38.426 -4.096 1.00 55.16 116 THR A N 1
ATOM 808 C CA . THR A 1 116 ? 0.219 39.640 -3.916 1.00 59.01 116 THR A CA 1
ATOM 809 C C . THR A 1 116 ? 0.097 40.560 -5.122 1.00 58.43 116 THR A C 1
ATOM 810 O O . THR A 1 116 ? -0.921 41.224 -5.296 1.00 60.41 116 THR A O 1
ATOM 814 N N . ASP A 1 117 ? 1.134 40.603 -5.949 1.00 58.06 117 ASP A N 1
ATOM 815 C CA . ASP A 1 117 ? 1.133 41.484 -7.111 1.00 56.75 117 ASP A CA 1
ATOM 816 C C . ASP A 1 117 ? 1.386 40.825 -8.453 1.00 51.79 117 ASP A C 1
ATOM 817 O O . ASP A 1 117 ? 1.185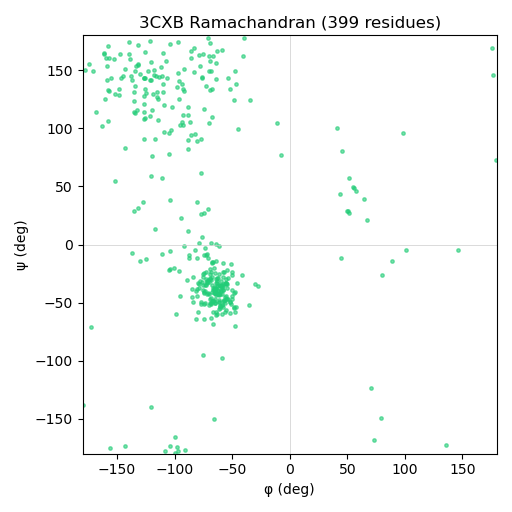 41.441 -9.493 1.00 48.44 117 ASP A O 1
ATOM 822 N N . THR A 1 118 ? 1.831 39.577 -8.430 1.00 46.71 118 THR A N 1
ATOM 823 C CA . THR A 1 118 ? 2.133 38.871 -9.663 1.00 43.89 118 THR A CA 1
ATOM 824 C C . THR A 1 118 ? 1.664 37.437 -9.578 1.00 39.50 118 THR A C 1
ATOM 825 O O . THR A 1 118 ? 1.196 36.984 -8.546 1.00 39.61 118 THR A O 1
ATOM 829 N N . PHE A 1 119 ? 1.784 36.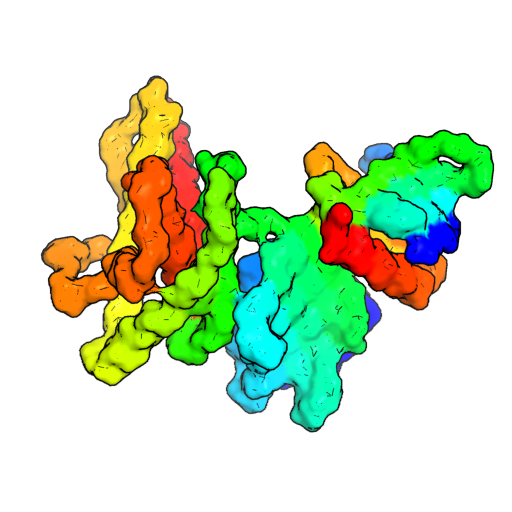731 -10.685 1.00 36.95 119 PHE A N 1
ATOM 830 C CA . PHE A 1 119 ? 1.432 35.333 -10.723 1.00 35.32 119 PHE A CA 1
ATOM 831 C C . PHE A 1 119 ? 2.232 34.729 -11.861 1.00 35.75 119 PHE A C 1
ATOM 832 O O . PHE A 1 119 ? 2.465 35.386 -12.883 1.00 37.69 119 PHE A O 1
ATOM 840 N N . SER A 1 120 ? 2.688 33.499 -11.677 1.00 34.95 120 SER A N 1
ATOM 841 C CA . SER A 1 120 ? 3.492 32.843 -12.691 1.00 36.23 120 SER A CA 1
ATOM 842 C C . SER A 1 120 ? 3.007 31.444 -12.979 1.00 38.69 120 SER A C 1
ATOM 843 O O . SER A 1 120 ? 2.144 30.915 -12.282 1.00 40.15 120 SER A O 1
ATOM 846 N N . CYS A 1 121 ? 3.581 30.837 -14.006 1.00 38.78 121 CYS A N 1
ATOM 847 C CA . CYS A 1 121 ? 3.215 29.488 -14.366 1.00 40.51 121 CYS A CA 1
ATOM 848 C C . CYS A 1 121 ? 4.411 28.770 -14.951 1.00 44.48 121 CYS A C 1
ATOM 849 O O . CYS A 1 121 ? 5.111 29.326 -15.803 1.00 45.62 121 CYS A O 1
ATOM 852 N N . GLU A 1 122 ? 4.644 27.541 -14.493 1.00 46.80 122 GLU A N 1
ATOM 853 C CA . GLU A 1 122 ? 5.741 26.707 -14.991 1.00 51.35 122 GLU A CA 1
ATOM 854 C C . GLU A 1 122 ? 5.186 25.459 -15.687 1.00 50.47 122 GLU A C 1
ATOM 855 O O . GLU A 1 122 ? 4.150 24.921 -15.296 1.00 50.73 122 GLU A O 1
ATOM 861 N N . VAL A 1 123 ? 5.864 25.014 -16.735 1.00 50.19 123 VAL A N 1
ATOM 862 C CA . VAL A 1 123 ? 5.425 23.850 -17.482 1.00 51.37 123 VAL A CA 1
ATOM 863 C C . VAL A 1 123 ? 6.576 22.883 -17.553 1.00 54.10 123 VAL A C 1
ATOM 864 O O . VAL A 1 123 ? 7.543 23.121 -18.279 1.00 55.52 123 VAL A O 1
ATOM 868 N N . MET A 1 124 ? 6.459 21.790 -16.801 1.00 57.13 124 MET A N 1
ATOM 869 C CA . MET A 1 124 ? 7.495 20.760 -16.740 1.00 57.36 124 MET A CA 1
ATOM 870 C C . MET A 1 124 ? 8.731 21.324 -16.066 1.00 55.65 124 MET A C 1
ATOM 871 O O . MET A 1 124 ? 9.832 20.811 -16.240 1.00 55.88 124 MET A O 1
ATOM 876 N N . GLY A 1 125 ? 8.534 22.393 -15.300 1.00 56.13 125 GLY A N 1
ATOM 877 C CA . GLY A 1 125 ? 9.628 23.029 -14.590 1.00 53.40 125 GLY A CA 1
ATOM 878 C C . GLY A 1 125 ? 10.109 24.281 -15.290 1.00 52.92 125 GLY A C 1
ATOM 879 O O . GLY A 1 125 ? 10.962 24.976 -14.761 1.00 55.58 125 GLY A O 1
ATOM 880 N N . ASN A 1 126 ? 9.567 24.576 -16.469 1.00 49.44 126 ASN A N 1
ATOM 881 C CA . ASN A 1 126 ? 9.970 25.759 -17.238 1.00 46.60 126 ASN A CA 1
ATOM 882 C C . ASN A 1 126 ? 9.110 26.980 -16.921 1.00 44.60 126 ASN A C 1
ATOM 883 O O . ASN A 1 126 ? 7.887 26.899 -16.903 1.00 44.13 126 ASN A O 1
ATOM 888 N N . LEU A 1 127 ? 9.737 28.121 -16.676 1.00 41.43 127 LEU A N 1
ATOM 889 C CA . LEU A 1 127 ? 8.962 29.310 -16.349 1.00 39.59 127 LEU A CA 1
ATOM 890 C C . LEU A 1 127 ? 8.342 29.781 -17.637 1.00 39.15 127 LEU A C 1
ATOM 891 O O . LEU A 1 127 ? 9.064 30.123 -18.564 1.00 42.24 127 LEU A O 1
ATOM 896 N N . TYR A 1 128 ? 7.017 29.774 -17.737 1.00 37.09 128 TYR A N 1
ATOM 897 C CA . TYR A 1 128 ? 6.415 30.212 -18.992 1.00 36.26 128 TYR A CA 1
ATOM 898 C C . TYR A 1 128 ? 5.999 31.661 -18.972 1.00 34.02 128 TYR A C 1
ATOM 899 O O . TYR A 1 128 ? 5.846 32.275 -20.024 1.00 33.21 128 TYR A O 1
ATOM 908 N N . PHE A 1 129 ? 5.774 32.201 -17.783 1.00 32.45 129 PHE A N 1
ATOM 909 C CA . PHE A 1 129 ? 5.415 33.607 -17.672 1.00 30.90 129 PHE A CA 1
ATOM 910 C C . PHE A 1 129 ? 5.238 34.113 -16.262 1.00 31.38 129 PHE A C 1
ATOM 911 O O . PHE A 1 129 ? 4.871 33.368 -15.357 1.00 31.96 129 PHE A O 1
ATOM 919 N N . LEU A 1 130 ? 5.528 35.393 -16.084 1.00 30.00 130 LEU A N 1
ATOM 920 C CA . LEU A 1 130 ? 5.347 36.042 -14.813 1.00 30.95 130 LEU A CA 1
ATOM 921 C C . LEU A 1 130 ? 4.657 37.335 -15.216 1.00 33.35 130 LEU A C 1
ATOM 922 O O . LEU A 1 130 ? 5.231 38.165 -15.916 1.00 33.16 130 LEU A O 1
ATOM 927 N N . MET A 1 131 ? 3.399 37.475 -14.814 1.00 34.96 131 MET A N 1
ATOM 928 C CA . MET A 1 131 ? 2.620 38.662 -15.143 1.00 35.36 131 MET A CA 1
ATOM 929 C C . MET A 1 131 ? 2.447 39.518 -13.900 1.00 35.50 131 MET A C 1
ATOM 930 O O . MET A 1 131 ? 2.575 39.038 -12.766 1.00 39.48 131 MET A O 1
ATOM 935 N N . LYS A 1 132 ? 2.175 40.795 -14.098 1.00 34.02 132 LYS A N 1
ATOM 936 C CA . LYS A 1 132 ? 1.962 41.660 -12.964 1.00 33.78 132 LYS A CA 1
ATOM 937 C C . LYS A 1 132 ? 0.638 42.349 -13.147 1.00 34.56 132 LYS A C 1
ATOM 938 O O . LYS A 1 132 ? 0.476 43.120 -14.077 1.00 35.51 132 LYS A O 1
ATOM 944 N N . ASP A 1 133 ? -0.323 42.064 -12.283 1.00 38.03 133 ASP A N 1
ATOM 945 C CA . ASP A 1 133 ? -1.611 42.720 -12.408 1.00 41.02 133 ASP A CA 1
ATOM 946 C C . ASP A 1 133 ? -1.751 43.721 -11.278 1.00 44.26 133 ASP A C 1
ATOM 947 O O . ASP A 1 133 ? -0.833 43.906 -10.488 1.00 46.01 133 ASP A O 1
ATOM 952 N N . ARG A 1 134 ? -2.879 44.396 -11.192 1.00 49.87 134 ARG A N 1
ATOM 953 C CA . ARG A 1 134 ? -2.995 45.385 -10.144 1.00 56.19 134 ARG A CA 1
ATOM 954 C C . ARG A 1 134 ? -4.123 45.114 -9.187 1.00 55.93 134 ARG A C 1
ATOM 955 O O . ARG A 1 134 ? -5.168 45.747 -9.244 1.00 58.02 134 ARG A O 1
ATOM 963 N N . PRO A 1 135 ? -3.919 44.150 -8.286 1.00 56.90 135 PRO A N 1
ATOM 964 C CA . PRO A 1 135 ? -4.929 43.784 -7.294 1.00 54.79 135 PRO A CA 1
ATOM 965 C C . PRO A 1 135 ? -5.142 44.914 -6.286 1.00 54.35 135 PRO A C 1
ATOM 966 O O . PRO A 1 135 ? -4.264 45.225 -5.473 1.00 55.21 135 PRO A O 1
ATOM 970 N N . ASP A 1 136 ? -6.299 45.553 -6.378 1.00 52.50 136 ASP A N 1
ATOM 971 C CA . ASP A 1 136 ? -6.667 46.626 -5.475 1.00 50.44 136 ASP A CA 1
ATOM 972 C C . ASP A 1 136 ? -8.153 46.743 -5.659 1.00 50.24 136 ASP A C 1
ATOM 973 O O . ASP A 1 136 ? -8.625 47.300 -6.649 1.00 51.99 136 ASP A O 1
ATOM 978 N N . ILE A 1 137 ? -8.892 46.199 -4.701 1.00 48.36 137 ILE A N 1
ATOM 979 C CA . ILE A 1 137 ? -10.335 46.209 -4.781 1.00 46.28 137 ILE A CA 1
ATOM 980 C C . ILE A 1 137 ? -10.918 47.589 -4.539 1.00 48.33 137 ILE A C 1
ATOM 981 O O . ILE A 1 137 ? -12.106 47.807 -4.753 1.00 44.95 137 ILE A O 1
ATOM 986 N N . LEU A 1 138 ? -10.070 48.521 -4.113 1.00 52.07 138 LEU A N 1
ATOM 987 C CA . LEU A 1 138 ? -10.490 49.898 -3.833 1.00 56.26 138 LEU A CA 1
ATOM 988 C C . LEU A 1 138 ? -9.878 50.784 -4.888 1.00 58.31 138 LEU A C 1
ATOM 989 O O . LEU A 1 138 ? -9.134 51.725 -4.586 1.00 57.43 138 LEU A O 1
ATOM 994 N N . LYS A 1 139 ? -10.192 50.461 -6.136 1.00 62.81 139 LYS A N 1
ATOM 995 C CA . LYS A 1 139 ? -9.666 51.193 -7.270 1.00 65.84 139 LYS A CA 1
ATOM 996 C C . LYS A 1 139 ? -10.119 52.649 -7.277 1.00 66.78 139 LYS A C 1
ATOM 997 O O . LYS A 1 139 ? -9.326 53.546 -7.538 1.00 65.78 139 LYS A O 1
ATOM 1003 N N . SER A 1 140 ? -11.391 52.879 -6.971 1.00 69.74 140 SER A N 1
ATOM 1004 C CA . SER A 1 140 ? -11.944 54.225 -6.945 1.00 75.71 140 SER A CA 1
ATOM 1005 C C . SER A 1 140 ? -11.398 55.082 -5.804 1.00 81.30 140 SER A C 1
ATOM 1006 O O . SER A 1 140 ? -11.803 56.229 -5.640 1.00 82.75 140 SER A O 1
ATOM 1009 N N . HIS A 1 141 ? -10.494 54.523 -5.008 1.00 86.53 141 HIS A N 1
ATOM 1010 C CA . HIS A 1 141 ? -9.899 55.265 -3.906 1.00 91.94 141 HIS A CA 1
ATOM 1011 C C . HIS A 1 141 ? -8.396 55.298 -4.090 1.00 101.37 141 HIS A C 1
ATOM 1012 O O . HIS A 1 141 ? -7.716 54.280 -3.963 1.00 102.26 141 HIS A O 1
ATOM 1019 N N . PRO A 1 142 ? -7.859 56.485 -4.403 1.00 106.71 142 PRO A N 1
ATOM 1020 C CA . PRO A 1 142 ? -6.437 56.747 -4.630 1.00 112.82 142 PRO A CA 1
ATOM 1021 C C . PRO A 1 142 ? -5.548 56.522 -3.411 1.00 118.13 142 PRO A C 1
ATOM 1022 O O . PRO A 1 142 ? -4.618 55.718 -3.455 1.00 116.72 142 PRO A O 1
ATOM 1026 N N . GLN A 1 143 ? -5.832 57.234 -2.328 1.00 122.17 143 GLN A N 1
ATOM 1027 C CA . GLN A 1 143 ? -5.039 57.112 -1.113 1.00 128.06 143 GLN A CA 1
ATOM 1028 C C . GLN A 1 143 ? -5.418 55.898 -0.283 1.00 125.20 143 GLN A C 1
ATOM 1029 O O . GLN A 1 143 ? -5.407 55.952 0.946 1.00 130.63 143 GLN A O 1
ATOM 1035 N N . MET A 1 144 ? -5.747 54.799 -0.951 1.00 117.87 144 MET A N 1
ATOM 1036 C CA . MET A 1 144 ? -6.126 53.592 -0.233 1.00 110.52 144 MET A CA 1
ATOM 1037 C C . MET A 1 144 ? -5.956 52.336 -1.075 1.00 99.82 144 MET A C 1
ATOM 1038 O O . MET A 1 144 ? -6.374 52.295 -2.233 1.00 98.88 144 MET A O 1
ATOM 1043 N N . THR A 1 145 ? -5.333 51.318 -0.491 1.00 86.40 145 THR A N 1
ATOM 1044 C CA . THR A 1 145 ? -5.128 50.054 -1.185 1.00 74.27 145 THR A CA 1
ATOM 1045 C C . THR A 1 145 ? -5.747 48.951 -0.354 1.00 68.79 145 THR A C 1
ATOM 1046 O O . THR A 1 145 ? -5.788 49.041 0.874 1.00 67.30 145 THR A O 1
ATOM 1050 N N . ALA A 1 146 ? -6.223 47.910 -1.027 1.00 63.28 146 ALA A N 1
ATOM 1051 C CA . ALA A 1 146 ? -6.847 46.784 -0.350 1.00 59.14 146 ALA A CA 1
ATOM 1052 C C . ALA A 1 146 ? -6.847 45.577 -1.267 1.00 57.61 146 ALA A C 1
ATOM 1053 O O . ALA A 1 146 ? -7.332 45.649 -2.391 1.00 55.91 146 ALA A O 1
ATOM 1055 N N . MET A 1 147 ? -6.304 44.466 -0.788 1.00 58.32 147 MET A N 1
ATOM 1056 C CA . MET A 1 147 ? -6.268 43.253 -1.591 1.00 59.90 147 MET A CA 1
ATOM 1057 C C . MET A 1 147 ? -7.003 42.154 -0.845 1.00 57.46 147 MET A C 1
ATOM 1058 O O . MET A 1 147 ? -7.416 42.331 0.300 1.00 57.04 147 MET A O 1
ATOM 1063 N N . ILE A 1 148 ? -7.148 41.011 -1.498 1.00 53.78 148 ILE A N 1
ATOM 1064 C CA . ILE A 1 148 ? -7.830 39.884 -0.900 1.00 50.93 148 ILE A CA 1
ATOM 1065 C C . ILE A 1 148 ? -6.999 38.647 -1.108 1.00 51.09 148 ILE A C 1
ATOM 1066 O O . ILE A 1 148 ? -6.788 38.233 -2.246 1.00 49.86 148 ILE A O 1
ATOM 1071 N N . LYS A 1 149 ? -6.520 38.071 -0.010 1.00 51.00 149 LYS A N 1
ATOM 1072 C CA . LYS A 1 149 ? -5.750 36.840 -0.073 1.00 51.56 149 LYS A CA 1
ATOM 1073 C C . LYS A 1 149 ? -6.761 35.702 -0.060 1.00 50.21 149 LYS A C 1
ATOM 1074 O O . LYS A 1 149 ? -7.943 35.917 0.220 1.00 48.55 149 LYS A O 1
ATOM 1080 N N . ARG A 1 150 ? -6.319 34.495 -0.388 1.00 51.11 150 ARG A N 1
ATOM 1081 C CA . ARG A 1 150 ? -7.262 33.390 -0.414 1.00 51.95 150 ARG A CA 1
ATOM 1082 C C . ARG A 1 150 ? -6.627 32.013 -0.301 1.00 51.17 150 ARG A C 1
ATOM 1083 O O . ARG A 1 150 ? -5.478 31.822 -0.674 1.00 47.67 150 ARG A O 1
ATOM 1091 N N . ARG A 1 151 ? -7.396 31.059 0.222 1.00 52.84 151 ARG A N 1
ATOM 1092 C CA . ARG A 1 151 ? -6.933 29.679 0.399 1.00 52.57 151 ARG A CA 1
ATOM 1093 C C . ARG A 1 151 ? -8.028 28.726 -0.095 1.00 49.73 151 ARG A C 1
ATOM 1094 O O . ARG A 1 151 ? -9.210 29.047 -0.034 1.00 48.44 151 ARG A O 1
ATOM 1102 N N . TYR A 1 152 ? -7.624 27.568 -0.603 1.00 46.83 152 TYR A N 1
ATOM 1103 C CA . TYR A 1 152 ? -8.554 26.584 -1.143 1.00 47.59 152 TYR A CA 1
ATOM 1104 C C . TYR A 1 152 ? -9.694 26.197 -0.214 1.00 49.71 152 TYR A C 1
ATOM 1105 O O . TYR A 1 152 ? -9.475 25.927 0.963 1.00 51.30 152 TYR A O 1
ATOM 1114 N N . SER A 1 153 ? -10.909 26.158 -0.747 1.00 50.85 153 SER A N 1
ATOM 1115 C CA . SER A 1 153 ? -12.081 25.772 0.033 1.00 51.35 153 SER A CA 1
ATOM 1116 C C . SER A 1 153 ? -12.767 24.631 -0.706 1.00 54.40 153 SER A C 1
ATOM 1117 O O . SER A 1 153 ? -13.375 24.851 -1.751 1.00 55.89 153 SER A O 1
ATOM 1120 N N . GLU A 1 154 ? -12.683 23.418 -0.167 1.00 59.44 154 GLU A N 1
ATOM 1121 C CA . GLU A 1 154 ? -13.275 22.264 -0.842 1.00 64.50 154 GLU A CA 1
ATOM 1122 C C . GLU A 1 154 ? -14.791 22.230 -0.845 1.00 62.07 154 GLU A C 1
ATOM 1123 O O . GLU A 1 154 ? -15.389 21.427 -1.551 1.00 61.82 154 GLU A O 1
ATOM 1129 N N . ILE A 1 155 ? -15.416 23.092 -0.055 1.00 60.68 155 ILE A N 1
ATOM 1130 C CA . ILE A 1 155 ? -16.873 23.146 -0.035 1.00 59.36 155 ILE A CA 1
ATOM 1131 C C . ILE A 1 155 ? -17.358 23.712 -1.359 1.00 56.26 155 ILE A C 1
ATOM 1132 O O . ILE A 1 155 ? -18.441 23.386 -1.818 1.00 56.01 155 ILE A O 1
ATOM 1137 N N . VAL A 1 156 ? -16.543 24.568 -1.961 1.00 52.64 156 VAL A N 1
ATOM 1138 C CA . VAL A 1 156 ? -16.848 25.168 -3.251 1.00 49.14 156 VAL A CA 1
ATOM 1139 C C . VAL A 1 156 ? -15.888 24.606 -4.310 1.00 46.63 156 VAL A C 1
ATOM 1140 O O . VAL A 1 156 ? -16.065 24.840 -5.511 1.00 44.49 156 VAL A O 1
ATOM 1144 N N . ASP A 1 157 ? -14.895 23.842 -3.846 1.00 44.07 157 ASP A N 1
ATOM 1145 C CA . ASP A 1 157 ? -13.851 23.255 -4.691 1.00 41.21 157 ASP A CA 1
ATOM 1146 C C . ASP A 1 157 ? -13.242 24.365 -5.539 1.00 42.07 157 ASP A C 1
ATOM 1147 O O . ASP A 1 157 ? -13.210 24.312 -6.767 1.00 42.35 157 ASP A O 1
ATOM 1152 N N . TYR A 1 158 ? -12.746 25.379 -4.848 1.00 40.93 158 TYR A N 1
ATOM 1153 C CA . TYR A 1 158 ? -12.165 26.529 -5.498 1.00 40.50 158 TYR A CA 1
ATOM 1154 C C . TYR A 1 158 ? -11.591 27.395 -4.397 1.00 41.72 158 TYR A C 1
ATOM 1155 O O . TYR A 1 158 ? -12.040 27.313 -3.252 1.00 44.22 158 TYR A O 1
ATOM 1164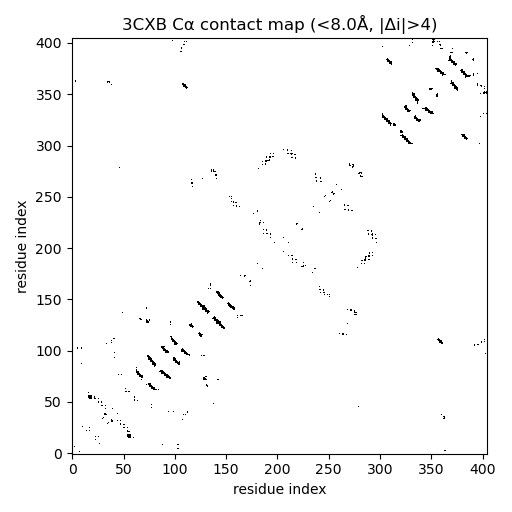 N N . PRO A 1 159 ? -10.589 28.233 -4.704 1.00 40.93 159 PRO A N 1
ATOM 1165 C CA . PRO A 1 159 ? -10.082 29.058 -3.607 1.00 42.21 159 PRO A CA 1
ATOM 1166 C C . PRO A 1 159 ? -11.072 30.183 -3.339 1.00 44.89 159 PRO A C 1
ATOM 1167 O O . PRO A 1 159 ? -11.719 30.688 -4.260 1.00 42.96 159 PRO A O 1
ATOM 1171 N N . LEU A 1 160 ? -11.221 30.555 -2.074 1.00 48.13 160 LEU A N 1
ATOM 1172 C CA . LEU A 1 160 ? -12.153 31.621 -1.736 1.00 52.78 160 LEU A CA 1
ATOM 1173 C C . LEU A 1 160 ? -11.473 32.627 -0.821 1.00 51.59 160 LEU A C 1
ATOM 1174 O O . LEU A 1 160 ? -10.520 32.292 -0.099 1.00 49.68 160 LEU A O 1
ATOM 1179 N N . PRO A 1 161 ? -11.960 33.875 -0.832 1.00 46.93 161 PRO A N 1
ATOM 1180 C CA . PRO A 1 161 ? -11.428 34.971 -0.020 1.00 49.07 161 PRO A CA 1
ATOM 1181 C C . PRO A 1 161 ? -11.157 34.568 1.437 1.00 50.82 161 PRO A C 1
ATOM 1182 O O . PRO A 1 161 ? -12.079 34.527 2.243 1.00 49.65 161 PRO A O 1
ATOM 1186 N N . SER A 1 162 ? -9.910 34.272 1.792 1.00 50.64 162 SER A N 1
ATOM 1187 C CA . SER A 1 162 ? -9.638 33.889 3.179 1.00 52.00 162 SER A CA 1
ATOM 1188 C C . SER A 1 162 ? -9.441 35.089 4.102 1.00 54.26 162 SER A C 1
ATOM 1189 O O . SER A 1 162 ? -10.055 35.146 5.163 1.00 55.57 162 SER A O 1
ATOM 1192 N N . THR A 1 163 ? -8.599 36.047 3.713 1.00 54.33 163 THR A N 1
ATOM 1193 C CA . THR A 1 163 ? -8.377 37.230 4.548 1.00 56.43 163 THR A CA 1
ATOM 1194 C C . TH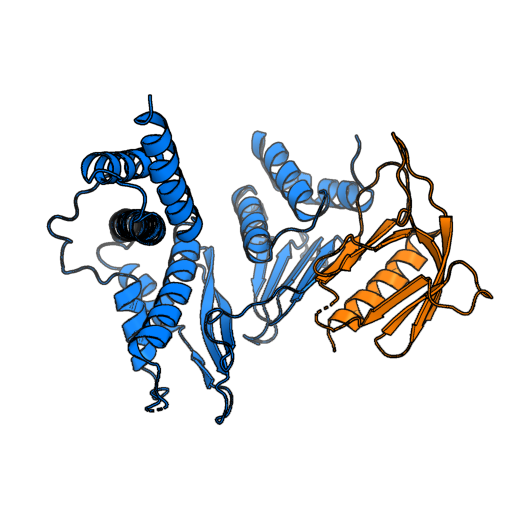R A 1 163 ? -8.318 38.520 3.727 1.00 57.20 163 THR A C 1
ATOM 1195 O O . THR A 1 163 ? -7.814 38.541 2.600 1.00 57.37 163 THR A O 1
ATOM 1199 N N . LEU A 1 164 ? -8.829 39.600 4.305 1.00 55.98 164 LEU A N 1
ATOM 1200 C CA . LEU A 1 164 ? -8.845 40.904 3.650 1.00 52.90 164 LEU A CA 1
ATOM 1201 C C . LEU A 1 164 ? -7.658 41.761 4.090 1.00 52.76 164 LEU A C 1
ATOM 1202 O O . LEU A 1 164 ? -7.459 41.986 5.278 1.00 53.50 164 LEU A O 1
ATOM 1207 N N . CYS A 1 165 ? -6.876 42.249 3.135 1.00 54.26 165 CYS A N 1
ATOM 1208 C CA . CYS A 1 165 ? -5.733 43.086 3.476 1.00 58.15 165 CYS A CA 1
ATOM 1209 C C . CYS A 1 165 ? -5.938 44.550 3.087 1.00 62.53 165 CYS A C 1
ATOM 1210 O O . CYS A 1 165 ? -6.134 44.871 1.919 1.00 61.25 165 CYS A O 1
ATOM 1213 N N . LEU A 1 166 ? -5.896 45.426 4.085 1.00 68.02 166 LEU A N 1
ATOM 1214 C CA . LEU A 1 166 ? -6.068 46.857 3.877 1.00 76.08 166 LEU A CA 1
ATOM 1215 C C . LEU A 1 166 ? -4.765 47.592 4.146 1.00 80.56 166 LEU A C 1
ATOM 1216 O O . LEU A 1 166 ? -3.937 47.147 4.941 1.00 78.01 166 LEU A O 1
ATOM 1221 N N . ASN A 1 167 ? -4.598 48.732 3.486 1.00 85.16 167 ASN A N 1
ATOM 1222 C CA . ASN A 1 167 ? -3.405 49.542 3.659 1.00 92.96 167 ASN A CA 1
ATOM 1223 C C . ASN A 1 167 ? -3.778 51.026 3.614 1.00 97.82 167 ASN A C 1
ATOM 1224 O O . ASN A 1 167 ? -3.665 51.678 2.578 1.00 96.94 167 ASN A O 1
ATOM 1229 N N . PRO A 1 168 ? -4.240 51.576 4.748 1.00 98.93 168 PRO A N 1
ATOM 1230 C CA . PRO A 1 168 ? -4.626 52.987 4.812 1.00 107.20 168 PRO A CA 1
ATOM 1231 C C . PRO A 1 168 ? -3.420 53.908 4.698 1.00 109.35 168 PRO A C 1
ATOM 1232 O O . PRO A 1 168 ? -2.277 53.449 4.690 1.00 109.70 168 PRO A O 1
ATOM 1236 N N . ALA A 1 169 ? -3.685 55.207 4.608 1.00 112.19 169 ALA A N 1
ATOM 1237 C CA . ALA A 1 169 ? -2.625 56.203 4.504 1.00 113.21 169 ALA A CA 1
ATOM 1238 C C . ALA A 1 169 ? -2.479 56.922 5.839 1.00 112.63 169 ALA A C 1
ATOM 1239 O O . ALA A 1 169 ? -2.950 58.048 6.005 1.00 112.64 169 ALA A O 1
ATOM 1241 N N . GLY A 1 170 ? -1.831 56.266 6.794 1.00 108.89 170 GLY A N 1
ATOM 1242 C CA . GLY A 1 170 ? -1.650 56.876 8.096 1.00 107.99 170 GLY A CA 1
ATOM 1243 C C . GLY A 1 170 ? -1.675 55.859 9.214 1.00 107.82 170 GLY A C 1
ATOM 1244 O O . GLY A 1 170 ? -1.459 56.196 10.379 1.00 108.64 170 GLY A O 1
ATOM 1245 N N . ALA A 1 171 ? -1.942 54.609 8.856 1.00 103.02 171 ALA A N 1
ATOM 1246 C CA . ALA A 1 171 ? -1.993 53.523 9.827 1.00 97.49 171 ALA A CA 1
ATOM 1247 C C . ALA A 1 171 ? -1.406 52.266 9.200 1.00 94.65 171 ALA A C 1
ATOM 1248 O O . ALA A 1 171 ? -1.477 52.074 7.986 1.00 90.48 171 ALA A O 1
ATOM 1250 N N . PRO A 1 172 ? -0.823 51.388 10.024 1.00 90.00 172 PRO A N 1
ATOM 1251 C CA . PRO A 1 172 ? -0.225 50.148 9.527 1.00 90.15 172 PRO A CA 1
ATOM 1252 C C . PRO A 1 172 ? -1.229 49.271 8.785 1.00 90.24 172 PRO A C 1
ATOM 1253 O O . PRO A 1 172 ? -2.442 49.502 8.842 1.00 89.99 172 PRO A O 1
ATOM 1257 N N . ILE A 1 173 ? -0.705 48.268 8.088 1.00 85.75 173 ILE A N 1
ATOM 1258 C CA . ILE A 1 173 ? -1.517 47.347 7.309 1.00 83.56 173 ILE A CA 1
ATOM 1259 C C . ILE A 1 173 ? -2.373 46.425 8.194 1.00 82.11 173 ILE A C 1
ATOM 1260 O O . ILE A 1 173 ? -1.888 45.852 9.171 1.00 78.07 173 ILE A O 1
ATOM 1265 N N . LEU A 1 174 ? -3.655 46.309 7.848 1.00 76.80 174 LEU A N 1
ATOM 1266 C CA . LEU A 1 174 ? -4.606 45.459 8.567 1.00 73.37 174 LEU A CA 1
ATOM 1267 C C . LEU A 1 174 ? -4.782 44.114 7.879 1.00 72.50 174 LEU A C 1
ATOM 1268 O O . LEU A 1 174 ? -4.929 44.050 6.660 1.00 74.11 174 LEU A O 1
ATOM 1273 N N . SER A 1 175 ? -4.781 43.044 8.665 1.00 71.18 175 SER A N 1
ATOM 1274 C CA . SER A 1 175 ? -4.952 41.707 8.118 1.00 68.18 175 SER A CA 1
ATOM 1275 C C . SER A 1 175 ? -6.170 41.014 8.699 1.00 67.70 175 SER A C 1
ATOM 1276 O O . SER A 1 175 ? -6.057 39.943 9.299 1.00 71.98 175 SER A O 1
ATOM 1279 N N . VAL A 1 176 ? -7.337 41.619 8.514 1.00 69.73 176 VAL A N 1
ATOM 1280 C CA . VAL A 1 176 ? -8.580 41.047 9.018 1.00 67.84 176 VAL A CA 1
ATOM 1281 C C . VAL A 1 176 ? -9.016 39.785 8.283 1.00 69.81 176 VAL A C 1
ATOM 1282 O O . VAL A 1 176 ? -9.524 39.860 7.172 1.00 70.73 176 VAL A O 1
ATOM 1286 N N . PRO A 1 177 ? -8.843 38.603 8.905 1.00 78.24 177 PRO A N 1
ATOM 1287 C CA . PRO A 1 177 ? -9.245 37.351 8.253 1.00 70.50 177 PRO A CA 1
ATOM 1288 C C . PRO A 1 177 ? -10.765 37.264 7.999 1.00 69.58 177 PRO A C 1
ATOM 1289 O O . PRO A 1 177 ? -11.564 37.924 8.669 1.00 66.20 177 PRO A O 1
ATOM 1293 N N . LEU A 1 178 ? -11.158 36.449 7.029 1.00 72.90 178 LEU A N 1
ATOM 1294 C CA . LEU A 1 178 ? -12.561 36.308 6.673 1.00 75.50 178 LEU A CA 1
ATOM 1295 C C . LEU A 1 178 ? -12.895 34.843 6.505 1.00 75.47 178 LEU A C 1
ATOM 1296 O O . LEU A 1 178 ? -13.784 34.499 5.725 1.00 81.27 178 LEU A O 1
ATOM 1301 N N . ASP A 1 179 ? -12.183 33.974 7.216 1.00 77.97 179 ASP A N 1
ATOM 1302 C CA . ASP A 1 179 ? -12.431 32.544 7.095 1.00 76.41 179 ASP A CA 1
ATOM 1303 C C . ASP A 1 179 ? -13.744 32.120 7.735 1.00 75.83 179 ASP A C 1
ATOM 1304 O O . ASP A 1 179 ? -14.180 30.986 7.577 1.00 75.90 179 ASP A O 1
ATOM 1309 N N . ASN A 1 180 ? -14.384 33.038 8.445 1.00 75.53 180 ASN A N 1
ATOM 1310 C CA . ASN A 1 180 ? -15.653 32.738 9.087 1.00 76.50 180 ASN A CA 1
ATOM 1311 C C . ASN A 1 180 ? -16.746 32.552 8.042 1.00 77.06 180 ASN A C 1
ATOM 1312 O O . ASN A 1 180 ? -17.742 31.869 8.294 1.00 75.09 180 ASN A O 1
ATOM 1317 N N . ILE A 1 181 ? -16.552 33.163 6.872 1.00 75.28 181 ILE A N 1
ATOM 1318 C CA . ILE A 1 181 ? -17.511 33.079 5.772 1.00 72.78 181 ILE A CA 1
ATOM 1319 C C . ILE A 1 181 ? -17.677 31.650 5.277 1.00 75.32 181 ILE A C 1
ATOM 1320 O O . ILE A 1 181 ? -18.790 31.213 5.000 1.00 74.74 181 ILE A O 1
ATOM 1325 N N . GLU A 1 182 ? -16.572 30.925 5.152 1.00 74.86 182 GLU A N 1
ATOM 1326 C CA . GLU A 1 182 ? -16.644 29.540 4.705 1.00 79.34 182 GLU A CA 1
ATOM 1327 C C . GLU A 1 182 ? -17.542 28.748 5.658 1.00 83.93 182 GLU A C 1
ATOM 1328 O O . GLU A 1 182 ? -18.165 27.752 5.270 1.00 81.55 182 GLU A O 1
ATOM 1334 N N . GLY A 1 183 ? -17.588 29.203 6.909 1.00 86.49 183 GLY A N 1
ATOM 1335 C CA . GLY A 1 183 ? -18.406 28.558 7.919 1.00 84.58 183 GLY A CA 1
ATOM 1336 C C . GLY A 1 183 ? -19.882 28.595 7.564 1.00 79.80 183 GLY A C 1
ATOM 1337 O O . GLY A 1 183 ? -20.561 27.578 7.641 1.00 78.33 183 GLY A O 1
ATOM 1338 N N . TYR A 1 184 ? -20.382 29.761 7.169 1.00 80.71 184 TYR A N 1
ATOM 1339 C CA . TYR A 1 184 ? -21.787 29.901 6.799 1.00 83.03 184 TYR A CA 1
ATOM 1340 C C . TYR A 1 184 ? -22.194 28.831 5.804 1.00 87.00 184 TYR A C 1
ATOM 1341 O O . TYR A 1 184 ? -23.364 28.497 5.695 1.00 91.98 184 TYR A O 1
ATOM 1350 N N . LEU A 1 185 ? -21.224 28.299 5.073 1.00 92.96 185 LEU A N 1
ATOM 1351 C CA . LEU A 1 185 ? -21.504 27.266 4.085 1.00 96.17 185 LEU A CA 1
ATOM 1352 C C . LEU A 1 185 ? -21.433 25.884 4.717 1.00 97.83 185 LEU A C 1
ATOM 1353 O O . LEU A 1 185 ? -22.113 24.950 4.284 1.00 97.03 185 LEU A O 1
ATOM 1358 N N . TYR A 1 186 ? -20.587 25.752 5.731 1.00 98.82 186 TYR A N 1
ATOM 1359 C CA . TYR A 1 186 ? -20.443 24.484 6.426 1.00 99.95 186 TYR A CA 1
ATOM 1360 C C . TYR A 1 186 ? -21.629 24.280 7.358 1.00 98.79 186 TYR A C 1
ATOM 1361 O O . TYR A 1 186 ? -22.073 23.152 7.585 1.00 93.49 186 TYR A O 1
ATOM 1370 N N . THR A 1 187 ? -22.149 25.383 7.884 1.00 98.31 187 THR A N 1
ATOM 1371 C CA . THR A 1 187 ? -23.294 25.331 8.777 1.00 99.45 187 THR A CA 1
ATOM 1372 C C . THR A 1 187 ? -24.528 25.011 7.940 1.00 95.46 187 THR A C 1
ATOM 1373 O O . THR A 1 187 ? -25.470 24.382 8.419 1.00 98.62 187 THR A O 1
ATOM 1377 N N . GLU A 1 188 ? -24.506 25.436 6.681 1.00 95.32 188 GLU A N 1
ATOM 1378 C CA . GLU A 1 188 ? -25.604 25.188 5.750 1.00 94.51 188 GLU A CA 1
ATOM 1379 C C . GLU A 1 188 ? -25.374 23.835 5.089 1.00 96.28 188 GLU A C 1
ATOM 1380 O O . GLU A 1 188 ? -26.256 23.297 4.416 1.00 100.77 188 GLU A O 1
ATOM 1386 N N . LEU A 1 189 ? -24.174 23.295 5.284 1.00 99.29 189 LEU A N 1
ATOM 1387 C CA . LEU A 1 189 ? -23.818 22.002 4.719 1.00 102.78 189 LEU A CA 1
ATOM 1388 C C . LEU A 1 189 ? -24.800 21.009 5.318 1.00 105.43 189 LEU A C 1
ATOM 1389 O O . LEU A 1 189 ? -25.456 20.253 4.604 1.00 97.49 189 LEU A O 1
ATOM 1394 N N . ARG A 1 190 ? -24.894 21.019 6.642 1.00 106.89 190 ARG A N 1
ATOM 1395 C CA . ARG A 1 190 ? -25.813 20.144 7.343 1.00 107.59 190 ARG A CA 1
ATOM 1396 C C . ARG A 1 190 ? -26.925 21.026 7.891 1.00 103.11 190 ARG A C 1
ATOM 1397 O O . ARG A 1 190 ? -26.786 21.646 8.947 1.00 109.34 190 ARG A O 1
ATOM 1405 N N . LYS A 1 191 ? -28.021 21.090 7.143 1.00 101.04 191 LYS A N 1
ATOM 1406 C CA . LYS A 1 191 ? -29.181 21.902 7.500 1.00 102.51 191 LYS A CA 1
ATOM 1407 C C . LYS A 1 191 ? -30.186 21.654 6.380 1.00 106.25 191 LYS A C 1
ATOM 1408 O O . LYS A 1 191 ? -30.350 20.516 5.944 1.00 106.97 191 LYS A O 1
ATOM 1414 N N . GLY A 1 192 ? -30.857 22.704 5.912 1.00 109.65 192 GLY A N 1
ATOM 1415 C CA . GLY A 1 192 ? -31.786 22.534 4.811 1.00 112.96 192 GLY A CA 1
ATOM 1416 C C . GLY A 1 192 ? -30.921 22.273 3.589 1.00 114.20 192 GLY A C 1
ATOM 1417 O O . GLY A 1 192 ? -31.273 22.617 2.461 1.00 108.02 192 GLY A O 1
ATOM 1418 N N . HIS A 1 193 ? -29.770 21.655 3.849 1.00 115.00 193 HIS A N 1
ATOM 1419 C CA . HIS A 1 193 ? -28.766 21.316 2.851 1.00 119.26 193 HIS A CA 1
ATOM 1420 C C . HIS A 1 193 ? -28.570 22.419 1.826 1.00 117.83 193 HIS A C 1
ATOM 1421 O O . HIS A 1 193 ? -29.348 22.566 0.885 1.00 118.06 193 HIS A O 1
ATOM 1428 N N . LEU A 1 194 ? -27.508 23.188 2.035 1.00 117.04 194 LEU A N 1
ATOM 1429 C CA . LEU A 1 194 ? -27.143 24.312 1.185 1.00 111.84 194 LEU A CA 1
ATOM 1430 C C . LEU A 1 194 ? -27.525 24.197 -0.291 1.00 110.81 194 LEU A C 1
ATOM 1431 O O . LEU A 1 194 ? -27.848 25.199 -0.926 1.00 111.82 194 LEU A O 1
ATOM 1436 N N . ASP A 1 195 ? -27.489 22.985 -0.834 1.00 112.91 195 ASP A N 1
ATOM 1437 C CA . ASP A 1 195 ? -27.823 22.770 -2.239 1.00 115.38 195 ASP A CA 1
ATOM 1438 C C . ASP A 1 195 ? -29.026 23.601 -2.661 1.00 111.45 195 ASP A C 1
ATOM 1439 O O . ASP A 1 195 ? -29.178 23.946 -3.831 1.00 112.62 195 ASP A O 1
ATOM 1444 N N . GLY A 1 196 ? -29.879 23.925 -1.697 1.00 105.42 196 GLY A N 1
ATOM 1445 C CA . GLY A 1 196 ? -31.058 24.711 -1.994 1.00 96.50 196 GLY A CA 1
ATOM 1446 C C . GLY A 1 196 ? -30.782 26.200 -2.000 1.00 89.73 196 GLY A C 1
ATOM 1447 O O . GLY A 1 196 ? -31.218 26.912 -2.903 1.00 86.81 196 GLY A O 1
ATOM 1448 N N . TRP A 1 197 ? -30.057 26.674 -0.992 1.00 83.90 197 TRP A N 1
ATOM 1449 C CA . TRP A 1 197 ? -29.727 28.092 -0.886 1.00 81.49 197 TRP A CA 1
ATOM 1450 C C . TRP A 1 197 ? -29.017 28.612 -2.148 1.00 79.75 197 TRP A C 1
ATOM 1451 O O . TRP A 1 197 ? -29.135 29.788 -2.501 1.00 77.63 197 TRP A O 1
ATOM 1462 N N . LYS A 1 198 ? -28.282 27.726 -2.816 1.00 77.88 198 LYS A N 1
ATOM 1463 C CA . LYS A 1 198 ? -27.552 28.082 -4.027 1.00 77.25 198 LYS A CA 1
ATOM 1464 C C . LYS A 1 198 ? -28.487 28.538 -5.130 1.00 77.48 198 LYS A C 1
ATOM 1465 O O . LYS A 1 198 ? -28.146 29.410 -5.923 1.00 77.49 198 LYS A O 1
ATOM 1471 N N . ALA A 1 199 ? -29.666 27.935 -5.187 1.00 79.28 199 ALA A N 1
ATOM 1472 C CA . ALA A 1 199 ? -30.637 28.290 -6.205 1.00 79.16 199 ALA A CA 1
ATOM 1473 C C . ALA A 1 199 ? -31.221 29.660 -5.893 1.00 79.98 199 ALA A C 1
ATOM 1474 O O . ALA A 1 199 ? -31.572 30.422 -6.795 1.00 83.50 199 ALA A O 1
ATOM 1476 N N . GLN A 1 200 ? -31.302 29.971 -4.607 1.00 84.22 200 GLN A N 1
ATOM 1477 C CA . GLN A 1 200 ? -31.848 31.244 -4.164 1.00 89.98 200 GLN A CA 1
ATOM 1478 C C . GLN A 1 200 ? -30.852 32.362 -4.424 1.00 85.21 200 GLN A C 1
ATOM 1479 O O . GLN A 1 200 ? -31.113 33.271 -5.213 1.00 82.91 200 GLN A O 1
ATOM 1485 N N . GLU A 1 201 ? -29.708 32.274 -3.751 1.00 77.32 201 GLU A N 1
ATOM 1486 C CA . GLU A 1 201 ? -28.636 33.259 -3.860 1.00 69.33 201 GLU A CA 1
ATOM 1487 C C . GLU A 1 201 ? -28.306 33.536 -5.320 1.00 63.41 201 GLU A C 1
ATOM 1488 O O . GLU A 1 201 ? -28.151 34.682 -5.726 1.00 60.85 201 GLU A O 1
ATOM 1494 N N . LYS A 1 202 ? -28.219 32.482 -6.115 1.00 57.74 202 LYS A N 1
ATOM 1495 C CA . LYS A 1 202 ? -27.906 32.640 -7.516 1.00 53.42 202 LYS A CA 1
ATOM 1496 C C . LYS A 1 202 ? -28.880 33.576 -8.225 1.00 50.81 202 LYS A C 1
ATOM 1497 O O . LYS A 1 202 ? -28.460 34.443 -8.982 1.00 51.72 202 LYS A O 1
ATOM 1503 N N . ALA A 1 203 ? -30.176 33.421 -7.990 1.00 50.45 203 ALA A N 1
ATOM 1504 C CA . ALA A 1 203 ? -31.140 34.289 -8.656 1.00 50.73 203 ALA A CA 1
ATOM 1505 C C . ALA A 1 203 ? -31.140 35.676 -8.037 1.00 50.23 203 ALA A C 1
ATOM 1506 O O . ALA A 1 203 ? -31.003 36.674 -8.739 1.00 49.16 203 ALA A O 1
ATOM 1508 N N . THR A 1 204 ? -31.274 35.734 -6.718 1.00 50.34 204 THR A N 1
ATOM 1509 C CA . THR A 1 204 ? -31.308 37.001 -5.993 1.00 54.03 204 THR A CA 1
ATOM 1510 C C . THR A 1 204 ? -30.142 37.912 -6.333 1.00 53.24 204 THR A C 1
ATOM 1511 O O . THR A 1 204 ? -30.323 39.044 -6.788 1.00 53.51 204 THR A O 1
ATOM 1515 N N . TYR A 1 205 ? -28.943 37.402 -6.087 1.00 53.71 205 TYR A N 1
ATOM 1516 C CA . TYR A 1 205 ? -27.704 38.133 -6.323 1.00 52.81 205 TYR A CA 1
ATOM 1517 C C . TYR A 1 205 ? -27.593 38.621 -7.765 1.00 50.50 205 TYR A C 1
ATOM 1518 O O . TYR A 1 205 ? -27.448 39.812 -8.022 1.00 49.84 205 TYR A O 1
ATOM 1527 N N . LEU A 1 206 ? -27.687 37.697 -8.707 1.00 50.56 206 LEU A N 1
ATOM 1528 C CA . LEU A 1 206 ? -27.561 38.060 -10.098 1.00 52.29 206 LEU A CA 1
ATOM 1529 C C . LEU A 1 206 ? -28.612 39.045 -10.602 1.00 53.39 206 LEU A C 1
ATOM 1530 O O . LEU A 1 206 ? -28.276 39.974 -11.339 1.00 52.23 206 LEU A O 1
ATOM 1535 N N . ALA A 1 207 ? -29.875 38.861 -10.218 1.00 53.08 207 ALA A N 1
ATOM 1536 C CA . ALA A 1 207 ? -30.919 39.778 -10.684 1.00 51.59 207 ALA A CA 1
ATOM 1537 C C . ALA A 1 207 ? -30.648 41.173 -10.124 1.00 50.55 207 ALA A C 1
ATOM 1538 O O . ALA A 1 207 ? -30.865 42.180 -10.813 1.00 47.23 207 ALA A O 1
ATOM 1540 N N . ALA A 1 208 ? -30.153 41.237 -8.888 1.00 47.15 208 ALA A N 1
ATOM 1541 C CA . ALA A 1 208 ? -29.823 42.526 -8.280 1.00 45.36 208 ALA A CA 1
ATOM 1542 C C . ALA A 1 208 ? -28.688 43.207 -9.063 1.00 43.47 208 ALA A C 1
ATOM 1543 O O . ALA A 1 208 ? -28.691 44.434 -9.245 1.00 44.48 208 ALA A O 1
ATOM 1545 N N . LYS A 1 209 ? -27.722 42.404 -9.514 1.00 40.66 209 LYS A N 1
ATOM 1546 C CA . LYS A 1 209 ? -26.593 42.904 -10.285 1.00 38.34 209 LYS A CA 1
ATOM 1547 C C . LYS A 1 209 ? -27.120 43.431 -11.620 1.00 38.97 209 LYS A C 1
ATOM 1548 O O . LYS A 1 209 ? -26.711 44.492 -12.105 1.00 35.86 209 LYS A O 1
ATOM 1554 N N . ILE A 1 210 ? -28.050 42.690 -12.203 1.00 39.72 210 ILE A N 1
ATOM 1555 C CA . ILE A 1 210 ? -28.625 43.093 -13.474 1.00 40.37 210 ILE A CA 1
ATOM 1556 C C . ILE A 1 210 ? -29.355 44.412 -13.313 1.00 45.30 210 ILE A C 1
ATOM 1557 O O . ILE A 1 210 ? -29.340 45.246 -14.216 1.00 46.68 210 ILE A O 1
ATOM 1562 N N . GLN A 1 211 ? -29.986 44.611 -12.161 1.00 49.39 211 GLN A N 1
ATOM 1563 C CA . GLN A 1 211 ? -30.695 45.867 -11.918 1.00 55.82 211 GLN A CA 1
ATOM 1564 C C . GLN A 1 211 ? -29.747 47.060 -11.742 1.00 56.39 211 GLN A C 1
ATOM 1565 O O . GLN A 1 211 ? -30.008 48.144 -12.260 1.00 53.22 211 GLN A O 1
ATOM 1571 N N . SER A 1 212 ? -28.653 46.864 -11.004 1.00 56.49 212 SER A N 1
ATOM 1572 C CA . SER A 1 212 ? -27.681 47.934 -10.809 1.00 53.80 212 SER A CA 1
ATOM 1573 C C . SER A 1 212 ? -27.200 48.368 -12.191 1.00 53.13 212 SER A C 1
ATOM 1574 O O . SER A 1 212 ? -27.273 49.550 -12.540 1.00 51.83 212 SER A O 1
ATOM 1577 N N . GLY A 1 213 ? -26.729 47.411 -12.985 1.00 50.48 213 GLY A N 1
ATOM 1578 C CA . GLY A 1 213 ? -26.271 47.748 -14.318 1.00 50.38 213 GLY A CA 1
ATOM 1579 C C . GLY A 1 213 ? -27.269 48.608 -15.085 1.00 50.64 213 GLY A C 1
ATOM 1580 O O . GLY A 1 213 ? -26.894 49.564 -15.763 1.00 52.65 213 GLY A O 1
ATOM 1581 N N . ILE A 1 214 ? -28.551 48.277 -14.977 1.00 51.74 214 ILE A N 1
ATOM 1582 C CA . ILE A 1 214 ? -29.575 49.026 -15.686 1.00 51.91 214 ILE A CA 1
ATOM 1583 C C . ILE A 1 214 ? -29.619 50.454 -15.183 1.00 51.42 214 ILE A C 1
ATOM 1584 O O . ILE A 1 214 ? -29.392 51.396 -15.938 1.00 50.58 214 ILE A O 1
ATOM 1589 N N . GLU A 1 215 ? -29.910 50.606 -13.899 1.00 52.54 215 GLU A N 1
ATOM 1590 C CA . GLU A 1 215 ? -30.008 51.920 -13.281 1.00 55.27 215 GLU A CA 1
ATOM 1591 C C . GLU A 1 215 ? -28.734 52.746 -13.481 1.00 55.63 215 GLU A C 1
ATOM 1592 O O . GLU A 1 215 ? -28.789 53.968 -13.607 1.00 55.77 215 GLU A O 1
ATOM 1598 N N . LYS A 1 216 ? -27.591 52.068 -13.515 1.00 55.96 216 LYS A N 1
ATOM 1599 C CA . LYS A 1 216 ? -26.309 52.727 -13.697 1.00 56.71 216 LYS A CA 1
ATOM 1600 C C . LYS A 1 216 ? -26.165 53.362 -15.082 1.00 53.35 216 LYS A C 1
ATOM 1601 O O . LYS A 1 216 ? -25.927 54.563 -15.205 1.00 51.64 216 LYS A O 1
ATOM 1607 N N . THR A 1 217 ? -26.300 52.546 -16.121 1.00 50.78 217 THR A N 1
ATOM 1608 C CA . THR A 1 217 ? -26.184 53.022 -17.488 1.00 49.30 217 THR A CA 1
ATOM 1609 C C . THR A 1 217 ? -27.230 54.104 -17.781 1.00 53.22 217 THR A C 1
ATOM 1610 O O . THR A 1 217 ? -26.991 55.009 -18.584 1.00 51.56 217 THR A O 1
ATOM 1614 N N . THR A 1 218 ? -28.389 54.004 -17.131 1.00 58.18 218 THR A N 1
ATOM 1615 C CA . THR A 1 218 ? -29.471 54.969 -17.333 1.00 62.59 218 THR A CA 1
ATOM 1616 C C . THR A 1 218 ? -29.083 56.358 -16.816 1.00 66.57 218 THR A C 1
ATOM 1617 O O . THR A 1 218 ? -29.395 57.378 -17.436 1.00 68.71 218 THR A O 1
ATOM 1621 N N . ARG A 1 219 ? -28.393 56.383 -15.684 1.00 72.66 219 ARG A N 1
ATOM 1622 C CA . ARG A 1 219 ? -27.932 57.627 -15.092 1.00 78.77 219 ARG A CA 1
ATOM 1623 C C . ARG A 1 219 ? -26.933 58.345 -16.010 1.00 78.75 219 ARG A C 1
ATOM 1624 O O . ARG A 1 219 ? -27.178 59.473 -16.446 1.00 81.26 219 ARG A O 1
ATOM 1632 N N . ILE A 1 220 ? -25.817 57.683 -16.318 1.00 75.10 220 ILE A N 1
ATOM 1633 C CA . ILE A 1 220 ? -24.791 58.281 -17.167 1.00 72.74 220 ILE A CA 1
ATOM 1634 C C . ILE A 1 220 ? -25.346 58.674 -18.524 1.00 73.09 220 ILE A C 1
ATOM 1635 O O . ILE A 1 220 ? -24.920 59.667 -19.118 1.00 70.22 220 ILE A O 1
ATOM 1640 N N . LEU A 1 221 ? -26.299 57.898 -19.020 1.00 70.05 221 LEU A N 1
ATOM 1641 C CA . LEU A 1 221 ? -26.905 58.206 -20.311 1.00 66.26 221 LEU A CA 1
ATOM 1642 C C . LEU A 1 221 ? -28.189 59.026 -20.150 1.00 66.27 221 LEU A C 1
ATOM 1643 O O . LEU A 1 221 ? -29.041 59.030 -21.050 1.00 65.20 221 LEU A O 1
ATOM 1648 N N . HIS A 1 222 ? -28.307 59.720 -19.012 1.00 69.16 222 HIS A N 1
ATOM 1649 C CA . HIS A 1 222 ? -29.477 60.536 -18.701 1.00 74.42 222 HIS A CA 1
ATOM 1650 C C . HIS A 1 222 ? -29.900 61.442 -19.855 1.00 74.77 222 HIS A C 1
ATOM 1651 O O . HIS A 1 222 ? -31.093 61.582 -20.134 1.00 76.51 222 HIS A O 1
ATOM 1658 N N . HIS A 1 223 ? -28.929 62.041 -20.537 1.00 72.82 223 HIS A N 1
ATOM 1659 C CA . HIS A 1 223 ? -29.248 62.916 -21.656 1.00 70.44 223 HIS A CA 1
ATOM 1660 C C . HIS A 1 223 ? -30.067 62.175 -22.695 1.00 71.09 223 HIS A C 1
ATOM 1661 O O . HIS A 1 223 ? -30.774 62.786 -23.493 1.00 67.62 223 HIS A O 1
ATOM 1668 N N . ALA A 1 224 ? -29.940 60.853 -22.701 1.00 72.76 224 ALA A N 1
ATOM 1669 C CA . ALA A 1 224 ? -30.698 60.018 -23.620 1.00 73.94 224 ALA A CA 1
ATOM 1670 C C . ALA A 1 224 ? -31.972 59.619 -22.876 1.00 73.85 224 ALA A C 1
ATOM 1671 O O . ALA A 1 224 ? -31.927 59.244 -21.707 1.00 75.10 224 ALA A O 1
ATOM 1673 N N . ASN A 1 225 ? -33.114 59.717 -23.535 1.00 76.21 225 ASN A N 1
ATOM 1674 C CA . ASN A 1 225 ? -34.336 59.362 -22.857 1.00 78.81 225 ASN A CA 1
ATOM 1675 C C . ASN A 1 225 ? -34.604 57.881 -23.038 1.00 76.62 225 ASN A C 1
ATOM 1676 O O . ASN A 1 225 ? -35.242 57.472 -24.012 1.00 80.09 225 ASN A O 1
ATOM 1681 N N . ILE A 1 226 ? -34.093 57.078 -22.108 1.00 71.92 226 ILE A N 1
ATOM 1682 C CA . ILE A 1 226 ? -34.286 55.631 -22.139 1.00 66.67 226 ILE A CA 1
ATOM 1683 C C . ILE A 1 226 ? -35.520 55.301 -21.305 1.00 66.85 226 ILE A C 1
ATOM 1684 O O . ILE A 1 226 ? -35.484 55.305 -20.062 1.00 61.05 226 ILE A O 1
ATOM 1689 N N . SER A 1 227 ? -36.610 55.025 -22.018 1.00 64.43 227 SER A N 1
ATOM 1690 C CA . SER A 1 227 ? -37.903 54.717 -21.417 1.00 63.81 227 SER A CA 1
ATOM 1691 C C . SER A 1 227 ? -37.777 53.693 -20.321 1.00 60.80 227 SER A C 1
ATOM 1692 O O . SER A 1 227 ? -36.896 52.847 -20.363 1.00 61.38 227 SER A O 1
ATOM 1695 N N . GLU A 1 228 ? -38.659 53.784 -19.336 1.00 59.76 228 GLU A N 1
ATOM 1696 C CA . GLU A 1 228 ? -38.677 52.842 -18.225 1.00 60.87 228 GLU A CA 1
ATOM 1697 C C . GLU A 1 228 ? -39.102 51.463 -18.755 1.00 57.93 228 GLU A C 1
ATOM 1698 O O . GLU A 1 228 ? -38.928 50.438 -18.093 1.00 54.22 228 GLU A O 1
ATOM 1704 N N . SER A 1 229 ? -39.655 51.465 -19.964 1.00 55.86 229 SER A N 1
ATOM 1705 C CA . SER A 1 229 ? -40.103 50.254 -20.632 1.00 52.99 229 SER A CA 1
ATOM 1706 C C . SER A 1 229 ? -38.855 49.449 -20.983 1.00 52.90 229 SER A C 1
ATOM 1707 O O . SER A 1 229 ? -38.656 48.328 -20.478 1.00 48.78 229 SER A O 1
ATOM 1710 N N . THR A 1 230 ? -38.018 50.041 -21.843 1.00 53.91 230 THR A N 1
ATOM 1711 C CA . THR A 1 230 ? -36.768 49.427 -22.279 1.00 54.04 230 THR A CA 1
ATOM 1712 C C . THR A 1 230 ? -36.012 48.978 -21.040 1.00 53.85 230 THR A C 1
ATOM 1713 O O . THR A 1 230 ? -35.403 47.906 -21.017 1.00 55.87 230 THR A O 1
ATOM 1717 N N . GLN A 1 231 ? -36.063 49.789 -19.997 1.00 52.51 231 GLN A N 1
ATOM 1718 C CA . GLN A 1 231 ? -35.367 49.430 -18.784 1.00 56.60 231 GLN A CA 1
ATOM 1719 C C . GLN A 1 231 ? -35.849 48.095 -18.277 1.00 60.47 231 GLN A C 1
ATOM 1720 O O . GLN A 1 231 ? -35.049 47.283 -17.812 1.00 60.26 231 GLN A O 1
ATOM 1726 N N . GLN A 1 232 ? -37.153 47.851 -18.375 1.00 63.06 232 GLN A N 1
ATOM 1727 C CA . GLN A 1 232 ? -37.686 46.584 -17.894 1.00 62.46 232 GLN A CA 1
ATOM 1728 C C . GLN A 1 232 ? -37.437 45.477 -18.910 1.00 57.61 232 GLN A C 1
ATOM 1729 O O . GLN A 1 232 ? -37.200 44.323 -18.543 1.00 55.56 232 GLN A O 1
ATOM 1735 N N . ASN A 1 233 ? -37.481 45.831 -20.188 1.00 53.93 233 ASN A N 1
ATOM 1736 C CA . ASN A 1 233 ? -37.234 44.849 -21.221 1.00 51.41 233 ASN A CA 1
ATOM 1737 C C . ASN A 1 233 ? -35.813 44.309 -21.062 1.00 48.34 233 ASN A C 1
ATOM 1738 O O . ASN A 1 233 ? -35.591 43.103 -21.135 1.00 48.87 233 ASN A O 1
ATOM 1743 N N . ALA A 1 234 ? -34.854 45.194 -20.810 1.00 44.15 234 ALA A N 1
ATOM 1744 C CA . ALA A 1 234 ? -33.472 44.762 -20.639 1.00 40.44 234 ALA A CA 1
ATOM 1745 C C . ALA A 1 234 ? -33.375 43.825 -19.441 1.00 39.02 234 ALA A C 1
ATOM 1746 O O . ALA A 1 234 ? -32.793 42.738 -19.531 1.00 36.23 234 ALA A O 1
ATOM 1748 N N . PHE A 1 235 ? -33.945 44.246 -18.315 1.00 38.37 235 PHE A N 1
ATOM 1749 C CA . PHE A 1 235 ? -33.917 43.417 -17.117 1.00 40.20 235 PHE A CA 1
ATOM 1750 C C . PHE A 1 235 ? -34.489 42.009 -17.332 1.00 43.35 235 PHE A C 1
ATOM 1751 O O . PHE A 1 235 ? -33.929 41.027 -16.847 1.00 44.64 235 PHE A O 1
ATOM 1759 N N . LEU A 1 236 ? -35.621 41.913 -18.021 1.00 44.94 236 LEU A N 1
ATOM 1760 C CA . LEU A 1 236 ? -36.243 40.619 -18.269 1.00 46.66 236 LEU A CA 1
ATOM 1761 C C . LEU A 1 236 ? -35.478 39.799 -19.294 1.00 47.58 236 LEU A C 1
ATOM 1762 O O . LEU A 1 236 ? -35.417 38.566 -19.190 1.00 47.74 236 LEU A O 1
ATOM 1767 N N . GLU A 1 237 ? -34.902 40.491 -20.275 1.00 48.35 237 GLU A N 1
ATOM 1768 C CA . GLU A 1 237 ? -34.151 39.860 -21.348 1.00 51.05 237 GLU A CA 1
ATOM 1769 C C . GLU A 1 237 ? -32.857 39.248 -20.818 1.00 52.12 237 GLU A C 1
ATOM 1770 O O . GLU A 1 237 ? -32.568 38.077 -21.070 1.00 51.88 237 GLU A O 1
ATOM 1776 N N . THR A 1 238 ? -32.081 40.018 -20.064 1.00 51.89 238 THR A N 1
ATOM 1777 C CA . THR A 1 238 ? -30.839 39.467 -19.549 1.00 51.13 238 THR A CA 1
ATOM 1778 C C . THR A 1 238 ? -31.148 38.363 -18.539 1.00 51.83 238 THR A C 1
ATOM 1779 O O . THR A 1 238 ? -30.445 37.353 -18.481 1.00 52.08 238 THR A O 1
ATOM 1783 N N . MET A 1 239 ? -32.190 38.542 -17.737 1.00 51.94 239 MET A N 1
ATOM 1784 C CA . MET A 1 239 ? -32.553 37.500 -16.776 1.00 52.58 239 MET A CA 1
ATOM 1785 C C . MET A 1 239 ? -32.860 36.227 -17.559 1.00 53.70 239 MET A C 1
ATOM 1786 O O . MET A 1 239 ? -32.491 35.123 -17.154 1.00 53.49 239 MET A O 1
ATOM 1791 N N . ALA A 1 240 ? -33.534 36.390 -18.694 1.00 53.07 240 ALA A N 1
ATOM 1792 C CA . ALA A 1 240 ? -33.895 35.242 -19.500 1.00 54.56 240 ALA A CA 1
ATOM 1793 C C . ALA A 1 240 ? -32.667 34.554 -20.042 1.00 55.47 240 ALA A C 1
ATOM 1794 O O . ALA A 1 240 ? -32.530 33.347 -19.904 1.00 56.56 240 ALA A O 1
ATOM 1796 N N . MET A 1 241 ? -31.770 35.312 -20.654 1.00 56.52 241 MET A N 1
ATOM 1797 C CA . MET A 1 241 ? -30.566 34.716 -21.207 1.00 58.47 241 MET A CA 1
ATOM 1798 C C . MET A 1 241 ? -29.771 33.936 -20.169 1.00 56.25 241 MET A C 1
ATOM 1799 O O . MET A 1 241 ? -29.133 32.943 -20.493 1.00 54.82 241 MET A O 1
ATOM 1804 N N . CYS A 1 242 ? -29.806 34.393 -18.923 1.00 56.77 242 CYS A N 1
ATOM 1805 C CA . CYS A 1 242 ? -29.079 33.727 -17.851 1.00 58.40 242 CYS A CA 1
ATOM 1806 C C . CYS A 1 242 ? -29.864 32.552 -17.321 1.00 61.06 242 CYS A C 1
ATOM 1807 O O . CYS A 1 242 ? -29.390 31.818 -16.456 1.00 57.85 242 CYS A O 1
ATOM 1810 N N . GLY A 1 243 ? -31.081 32.401 -17.836 1.00 66.95 243 GLY A N 1
ATOM 1811 C CA . GLY A 1 243 ? -31.936 31.294 -17.452 1.00 74.58 243 GLY A CA 1
ATOM 1812 C C . GLY A 1 243 ? -32.685 31.426 -16.150 1.00 80.50 243 GLY A C 1
ATOM 1813 O O . GLY A 1 243 ? -33.737 30.818 -15.999 1.00 80.26 243 GLY A O 1
ATOM 1814 N N . LEU A 1 244 ? -32.157 32.207 -15.215 1.00 89.02 244 LEU A N 1
ATOM 1815 C CA . LEU A 1 244 ? -32.793 32.384 -13.916 1.00 98.64 244 LEU A CA 1
ATOM 1816 C C . LEU A 1 244 ? -34.101 33.151 -13.975 1.00 99.23 244 LEU A C 1
ATOM 1817 O O . LEU A 1 244 ? -34.287 34.002 -14.838 1.00 101.79 244 LEU A O 1
ATOM 1822 N N . LYS A 1 245 ? -35.004 32.834 -13.049 1.00 98.71 245 LYS A N 1
ATOM 1823 C CA . LYS A 1 245 ? -36.309 33.488 -12.980 1.00 99.41 245 LYS A CA 1
ATOM 1824 C C . LYS A 1 245 ? -36.488 34.226 -11.658 1.00 101.50 245 LYS A C 1
ATOM 1825 O O . LYS A 1 245 ? -35.927 33.838 -10.630 1.00 100.10 245 LYS A O 1
ATOM 1831 N N . GLN A 1 246 ? -37.275 35.295 -11.697 1.00 105.21 246 GLN A N 1
ATOM 1832 C CA . GLN A 1 246 ? -37.515 36.102 -10.513 1.00 108.45 246 GLN A CA 1
ATOM 1833 C C . GLN A 1 246 ? -38.695 35.580 -9.716 1.00 114.14 246 GLN A C 1
ATOM 1834 O O . GLN A 1 246 ? -39.819 35.529 -10.214 1.00 114.26 246 GLN A O 1
ATOM 1840 N N . LEU A 1 247 ? -38.422 35.182 -8.479 1.00 121.54 247 LEU A N 1
ATOM 1841 C CA . LEU A 1 247 ? -39.446 34.677 -7.572 1.00 130.47 247 LEU A CA 1
ATOM 1842 C C . LEU A 1 247 ? -38.930 35.010 -6.179 1.00 134.55 247 LEU A C 1
ATOM 1843 O O . LEU A 1 247 ? -38.805 34.148 -5.309 1.00 135.06 247 LEU A O 1
ATOM 1848 N N . GLU A 1 248 ? -38.627 36.289 -5.993 1.00 136.66 248 GLU A N 1
ATOM 1849 C CA . GLU A 1 248 ? -38.088 36.799 -4.746 1.00 137.62 248 GLU A CA 1
ATOM 1850 C C . GLU A 1 248 ? -39.141 37.558 -3.943 1.00 136.13 248 GLU A C 1
ATOM 1851 O O . GLU A 1 248 ? -38.837 38.579 -3.322 1.00 133.62 248 GLU A O 1
ATOM 1857 N N . ILE A 1 249 ? -40.374 37.061 -3.950 1.00 135.48 249 ILE A N 1
ATOM 1858 C CA . ILE A 1 249 ? -41.450 37.724 -3.220 1.00 140.95 249 ILE A CA 1
ATOM 1859 C C . ILE A 1 249 ? -42.201 36.800 -2.257 1.00 140.87 249 ILE A C 1
ATOM 1860 O O . ILE A 1 249 ? -43.175 36.155 -2.639 1.00 137.13 249 ILE A O 1
ATOM 1865 N N . PRO A 1 250 ? -41.748 36.716 -0.993 1.00 142.55 250 PRO A N 1
ATOM 1866 C CA . PRO A 1 250 ? -40.582 37.434 -0.481 1.00 150.03 250 PRO A CA 1
ATOM 1867 C C . PRO A 1 250 ? -39.387 36.494 -0.539 1.00 150.35 250 PRO A C 1
ATOM 1868 O O . PRO A 1 250 ? -39.497 35.371 -1.039 1.00 140.71 250 PRO A O 1
ATOM 1872 N N . PRO A 1 251 ? -38.223 36.951 -0.058 1.00 148.06 251 PRO A N 1
ATOM 1873 C CA . PRO A 1 251 ? -37.012 36.122 -0.058 1.00 154.72 251 PRO A CA 1
ATOM 1874 C C . PRO A 1 251 ? -36.958 35.309 1.233 1.00 153.50 251 PRO A C 1
ATOM 1875 O O . PRO A 1 251 ? -36.254 35.699 2.159 1.00 146.93 251 PRO A O 1
ATOM 1879 N N . PRO A 1 252 ? -37.670 34.162 1.298 1.00 146.32 252 PRO A N 1
ATOM 1880 C CA . PRO A 1 252 ? -37.678 33.331 2.508 1.00 145.15 252 PRO A CA 1
ATOM 1881 C C . PRO A 1 252 ? -36.670 33.806 3.553 1.00 143.78 252 PRO A C 1
ATOM 1882 O O . PRO A 1 252 ? -35.603 33.220 3.724 1.00 140.38 252 PRO A O 1
ATOM 1886 N N . HIS A 1 253 ? -37.042 34.883 4.243 1.00 137.76 253 HIS A N 1
ATOM 1887 C CA . HIS A 1 253 ? -36.207 35.531 5.252 1.00 130.10 253 HIS A CA 1
ATOM 1888 C C . HIS A 1 253 ? -35.191 34.655 5.980 1.00 125.24 253 HIS A C 1
ATOM 1889 O O . HIS A 1 253 ? -34.095 35.118 6.298 1.00 127.79 253 HIS A O 1
ATOM 1896 N N . THR A 1 254 ? -35.534 33.399 6.248 1.00 119.75 254 THR A N 1
ATOM 1897 C CA . THR A 1 254 ? -34.590 32.515 6.921 1.00 112.90 254 THR A CA 1
ATOM 1898 C C . THR A 1 254 ? -33.550 32.068 5.897 1.00 108.25 254 THR A C 1
ATOM 1899 O O . THR A 1 254 ? -33.421 30.879 5.593 1.00 108.71 254 THR A O 1
ATOM 1903 N N . HIS A 1 255 ? -32.828 33.050 5.359 1.00 101.08 255 HIS A N 1
ATOM 1904 C CA . HIS A 1 255 ? -31.774 32.838 4.363 1.00 95.91 255 HIS A CA 1
ATOM 1905 C C . HIS A 1 255 ? -30.832 34.036 4.400 1.00 95.64 255 HIS A C 1
ATOM 1906 O O . HIS A 1 255 ? -31.186 35.120 3.936 1.00 94.91 255 HIS A O 1
ATOM 1913 N N . ILE A 1 256 ? -29.640 33.834 4.957 1.00 93.59 256 ILE A N 1
ATOM 1914 C CA . ILE A 1 256 ? -28.649 34.903 5.066 1.00 91.07 256 ILE A CA 1
ATOM 1915 C C . ILE A 1 256 ? -27.793 34.996 3.799 1.00 85.25 256 ILE A C 1
ATOM 1916 O O . ILE A 1 256 ? -26.919 34.162 3.574 1.00 83.20 256 ILE A O 1
ATOM 1921 N N . PRO A 1 257 ? -28.032 36.019 2.959 1.00 80.06 257 PRO A N 1
ATOM 1922 C CA . PRO A 1 257 ? -27.269 36.191 1.723 1.00 75.05 257 PRO A CA 1
ATOM 1923 C C . PRO A 1 257 ? -25.779 36.447 1.941 1.00 71.70 257 PRO A C 1
ATOM 1924 O O . PRO A 1 257 ? -25.343 36.732 3.061 1.00 67.78 257 PRO A O 1
ATOM 1928 N N . ILE A 1 258 ? -25.004 36.327 0.862 1.00 67.60 258 ILE A N 1
ATOM 1929 C CA . ILE A 1 258 ? -23.564 36.548 0.915 1.00 65.42 258 ILE A CA 1
ATOM 1930 C C . ILE A 1 258 ? -23.197 37.950 1.414 1.00 65.22 258 ILE A C 1
ATOM 1931 O O . ILE A 1 258 ? -22.247 38.101 2.176 1.00 63.91 258 ILE A O 1
ATOM 1936 N N . GLU A 1 259 ? -23.939 38.973 1.006 1.00 68.07 259 GLU A N 1
ATOM 1937 C CA . GLU A 1 259 ? -23.623 40.317 1.467 1.00 73.39 259 GLU A CA 1
ATOM 1938 C C . GLU A 1 259 ? -23.744 40.412 2.975 1.00 73.26 259 GLU A C 1
ATOM 1939 O O . GLU A 1 259 ? -22.800 40.804 3.658 1.00 72.28 259 GLU A O 1
ATOM 1945 N N . LYS A 1 260 ? -24.914 40.051 3.490 1.00 74.89 260 LYS A N 1
ATOM 1946 C CA . LYS A 1 260 ? -25.156 40.101 4.926 1.00 75.58 260 LYS A CA 1
ATOM 1947 C C . LYS A 1 260 ? -24.141 39.162 5.575 1.00 72.38 260 LYS A C 1
ATOM 1948 O O . LYS A 1 260 ? -23.620 39.417 6.663 1.00 69.73 260 LYS A O 1
ATOM 1954 N N . MET A 1 261 ? -23.853 38.082 4.865 1.00 69.36 261 MET A N 1
ATOM 1955 C CA . MET A 1 261 ? -22.907 37.088 5.318 1.00 68.89 261 MET A CA 1
ATOM 1956 C C . MET A 1 261 ? -21.545 37.716 5.581 1.00 73.26 261 MET A C 1
ATOM 1957 O O . MET A 1 261 ? -20.936 37.485 6.625 1.00 74.76 261 MET A O 1
ATOM 1962 N N . VAL A 1 262 ? -21.068 38.510 4.623 1.00 76.34 262 VAL A N 1
ATOM 1963 C CA . VAL A 1 262 ? -19.766 39.162 4.738 1.00 78.59 262 VAL A CA 1
ATOM 1964 C C . VAL A 1 262 ? -19.785 40.392 5.635 1.00 80.67 262 VAL A C 1
ATOM 1965 O O . VAL A 1 262 ? -18.822 40.651 6.359 1.00 79.32 262 VAL A O 1
ATOM 1969 N N . LYS A 1 263 ? -20.872 41.155 5.580 1.00 81.63 263 LYS A N 1
ATOM 1970 C CA . LYS A 1 263 ? -21.000 42.347 6.413 1.00 83.63 263 LYS A CA 1
ATOM 1971 C C . LYS A 1 263 ? -20.773 41.933 7.869 1.00 87.02 263 LYS A C 1
ATOM 1972 O O . LYS A 1 263 ? -20.211 42.690 8.665 1.00 85.13 263 LYS A O 1
ATOM 1978 N N . GLU A 1 264 ? -21.203 40.714 8.190 1.00 90.66 264 GLU A N 1
ATOM 1979 C CA . GLU A 1 264 ? -21.075 40.136 9.524 1.00 94.92 264 GLU A CA 1
ATOM 1980 C C . GLU A 1 264 ? -19.632 39.879 9.906 1.00 89.58 264 GLU A C 1
ATOM 1981 O O . GLU A 1 264 ? -19.091 40.523 10.799 1.00 90.47 264 GLU A O 1
ATOM 1987 N N . VAL A 1 265 ? -19.024 38.917 9.222 1.00 86.21 265 VAL A N 1
ATOM 1988 C CA . VAL A 1 265 ? -17.644 38.523 9.466 1.00 81.46 265 VAL A CA 1
ATOM 1989 C C . VAL A 1 265 ? -16.660 39.682 9.487 1.00 81.74 265 VAL A C 1
ATOM 1990 O O . VAL A 1 265 ? -15.540 39.532 9.966 1.00 82.34 265 VAL A O 1
ATOM 1994 N N . LEU A 1 266 ? -17.064 40.830 8.956 1.00 84.31 266 LEU A N 1
ATOM 1995 C CA . LEU A 1 266 ? -16.190 41.999 8.941 1.00 87.49 266 LEU A CA 1
ATOM 1996 C C . LEU A 1 266 ? -16.216 42.716 10.279 1.00 92.17 266 LEU A C 1
ATOM 1997 O O . LEU A 1 266 ? -15.201 42.810 10.972 1.00 87.46 266 LEU A O 1
ATOM 2002 N N . LEU A 1 267 ? -17.388 43.232 10.625 1.00 96.29 267 LEU A N 1
ATOM 2003 C CA . LEU A 1 267 ? -17.567 43.932 11.879 1.00 98.01 267 LEU A CA 1
ATOM 2004 C C . LEU A 1 267 ? -17.120 43.023 13.030 1.00 95.87 267 LEU A C 1
ATOM 2005 O O . LEU A 1 267 ? -16.788 43.490 14.117 1.00 95.10 267 LEU A O 1
ATOM 2010 N N . ALA A 1 268 ? -17.099 41.717 12.781 1.00 98.03 268 ALA A N 1
ATOM 2011 C CA . ALA A 1 268 ? -16.660 40.761 13.793 1.00 102.10 268 ALA A CA 1
ATOM 2012 C C . ALA A 1 268 ? -15.180 40.969 14.156 1.00 105.61 268 ALA A C 1
ATOM 2013 O O . ALA A 1 268 ? -14.647 40.231 14.974 1.00 110.11 268 ALA A O 1
ATOM 2015 N N . ASP A 1 269 ? -14.525 41.956 13.532 1.00 107.49 269 ASP A N 1
ATOM 2016 C CA . ASP A 1 269 ? -13.121 42.315 13.812 1.00 103.44 269 ASP A CA 1
ATOM 2017 C C . ASP A 1 269 ? -13.045 43.793 14.251 1.00 100.33 269 ASP A C 1
ATOM 2018 O O . ASP A 1 269 ? -13.759 44.638 13.701 1.00 101.62 269 ASP A O 1
ATOM 2023 N N . LYS A 1 270 ? -12.191 44.132 15.220 1.00 96.80 270 LYS A N 1
ATOM 2024 C CA . LYS A 1 270 ? -12.103 45.512 15.734 1.00 98.55 270 LYS A CA 1
ATOM 2025 C C . LYS A 1 270 ? -11.357 46.492 14.840 1.00 97.56 270 LYS A C 1
ATOM 2026 O O . LYS A 1 270 ? -10.770 47.506 15.281 1.00 99.35 270 LYS A O 1
ATOM 2032 N N . THR A 1 271 ? -11.392 46.123 13.563 1.00 100.36 271 THR A N 1
ATOM 2033 C CA . THR A 1 271 ? -10.868 46.769 12.378 1.00 103.30 271 THR A CA 1
ATOM 2034 C C . THR A 1 271 ? -11.338 48.191 12.486 1.00 96.50 271 THR A C 1
ATOM 2035 O O . THR A 1 271 ? -10.565 49.161 12.328 1.00 93.59 271 THR A O 1
ATOM 2039 N N . PHE A 1 272 ? -12.655 48.299 12.661 1.00 92.42 272 PHE A N 1
ATOM 2040 C CA . PHE A 1 272 ? -13.437 49.529 12.773 1.00 96.59 272 PHE A CA 1
ATOM 2041 C C . PHE A 1 272 ? -12.659 50.784 12.944 1.00 100.64 272 PHE A C 1
ATOM 2042 O O . PHE A 1 272 ? -12.173 51.098 14.038 1.00 102.34 272 PHE A O 1
ATOM 2050 N N . GLN A 1 273 ? -12.590 51.528 11.849 1.00 109.55 273 GLN A N 1
ATOM 2051 C CA . GLN A 1 273 ? -11.906 52.793 11.834 1.00 110.52 273 GLN A CA 1
ATOM 2052 C C . GLN A 1 273 ? -12.939 53.913 11.696 1.00 113.63 273 GLN A C 1
ATOM 2053 O O . GLN A 1 273 ? -13.926 53.809 10.949 1.00 114.92 273 GLN A O 1
ATOM 2059 N N . ALA A 1 274 ? -12.713 54.972 12.466 1.00 123.02 274 ALA A N 1
ATOM 2060 C CA . ALA A 1 274 ? -13.581 56.142 12.476 1.00 129.78 274 ALA A CA 1
ATOM 2061 C C . ALA A 1 274 ? -13.195 57.091 11.344 1.00 137.58 274 ALA A C 1
ATOM 2062 O O . ALA A 1 274 ? -14.045 57.761 10.746 1.00 150.27 274 ALA A O 1
ATOM 2064 N N . PRO A 1 280 ? -10.569 57.200 10.353 1.00 139.03 280 PRO A N 1
ATOM 2065 C CA . PRO A 1 280 ? -11.041 58.105 9.304 1.00 144.07 280 PRO A CA 1
ATOM 2066 C C . PRO A 1 280 ? -12.339 57.918 8.607 1.00 146.44 280 PRO A C 1
ATOM 2067 O O . PRO A 1 280 ? -13.032 56.880 8.884 1.00 148.01 280 PRO A O 1
ATOM 2071 N N . SER A 1 281 ? -12.620 58.898 7.706 1.00 147.10 281 SER A N 1
ATOM 2072 C CA . SER A 1 281 ? -13.939 59.088 7.084 1.00 145.19 281 SER A CA 1
ATOM 2073 C C . SER A 1 281 ? -14.681 58.431 5.921 1.00 141.02 281 SER A C 1
ATOM 2074 O O . SER A 1 281 ? -15.856 58.162 6.046 1.00 139.50 281 SER A O 1
ATOM 2077 N N . THR A 1 282 ? -14.123 58.151 4.766 1.00 137.15 282 THR A N 1
ATOM 2078 C CA . THR A 1 282 ? -15.128 57.675 3.809 1.00 135.30 282 THR A CA 1
ATOM 2079 C C . THR A 1 282 ? -15.470 56.197 3.946 1.00 135.76 282 THR A C 1
ATOM 2080 O O . THR A 1 282 ? -14.906 55.295 3.374 1.00 134.88 282 THR A O 1
ATOM 2084 N N . SER A 1 283 ? -16.526 56.014 4.691 1.00 134.72 283 SER A N 1
ATOM 2085 C CA . SER A 1 283 ? -17.085 54.748 5.088 1.00 133.38 283 SER A CA 1
ATOM 2086 C C . SER A 1 283 ? -18.291 54.228 4.283 1.00 131.33 283 SER A C 1
ATOM 2087 O O . SER A 1 283 ? -18.259 53.105 3.768 1.00 125.43 283 SER A O 1
ATOM 2090 N N . GLN A 1 284 ? -19.402 54.962 4.239 1.00 130.83 284 GLN A N 1
ATOM 2091 C CA . GLN A 1 284 ? -20.563 54.457 3.471 1.00 127.07 284 GLN A CA 1
ATOM 2092 C C . GLN A 1 284 ? -20.220 53.993 2.021 1.00 122.20 284 GLN A C 1
ATOM 2093 O O . GLN A 1 284 ? -20.910 53.146 1.404 1.00 125.06 284 GLN A O 1
ATOM 2099 N N . SER A 1 285 ? -19.162 54.576 1.469 1.00 117.28 285 SER A N 1
ATOM 2100 C CA . SER A 1 285 ? -18.722 54.244 0.118 1.00 113.73 285 SER A CA 1
ATOM 2101 C C . SER A 1 285 ? -17.622 53.188 0.088 1.00 110.59 285 SER A C 1
ATOM 2102 O O . SER A 1 285 ? -17.655 52.263 -0.724 1.00 111.54 285 SER A O 1
ATOM 2105 N N . MET A 1 286 ? -16.641 53.330 0.967 1.00 103.84 286 MET A N 1
ATOM 2106 C CA . MET A 1 286 ? -15.536 52.388 1.010 1.00 97.50 286 MET A CA 1
ATOM 2107 C C . MET A 1 286 ? -15.952 51.031 1.575 1.00 92.77 286 MET A C 1
ATOM 2108 O O . MET A 1 286 ? -15.552 49.990 1.055 1.00 91.01 286 MET A O 1
ATOM 2113 N N . LEU A 1 287 ? -16.748 51.043 2.640 1.00 85.46 287 LEU A N 1
ATOM 2114 C CA . LEU A 1 287 ? -17.219 49.806 3.258 1.00 80.54 287 LEU A CA 1
ATOM 2115 C C . LEU A 1 287 ? -18.199 49.079 2.340 1.00 80.82 287 LEU A C 1
ATOM 2116 O O . LEU A 1 287 ? -18.294 47.852 2.365 1.00 77.39 287 LEU A O 1
ATOM 2121 N N . ALA A 1 288 ? -18.931 49.839 1.534 1.00 82.53 288 ALA A N 1
ATOM 2122 C CA . ALA A 1 288 ? -19.891 49.252 0.607 1.00 82.42 288 ALA A CA 1
ATOM 2123 C C . ALA A 1 288 ? -19.156 48.640 -0.583 1.00 79.75 288 ALA A C 1
ATOM 2124 O O . ALA A 1 288 ? -19.627 47.690 -1.211 1.00 76.88 288 ALA A O 1
ATOM 2126 N N . GLU A 1 289 ? -17.991 49.192 -0.891 1.00 78.91 289 GLU A N 1
ATOM 2127 C CA . GLU A 1 289 ? -17.205 48.690 -1.996 1.00 76.22 289 GLU A CA 1
ATOM 2128 C C . GLU A 1 289 ? -16.505 47.412 -1.561 1.00 72.52 289 GLU A C 1
ATOM 2129 O O . GLU A 1 289 ? -16.580 46.396 -2.252 1.00 73.52 289 GLU A O 1
ATOM 2135 N N . ILE A 1 290 ? -15.839 47.463 -0.409 1.00 68.37 290 ILE A N 1
ATOM 2136 C CA . ILE A 1 290 ? -15.143 46.296 0.134 1.00 62.61 290 ILE A CA 1
ATOM 2137 C C . ILE A 1 290 ? -16.098 45.113 0.054 1.00 61.06 290 ILE A C 1
ATOM 2138 O O . ILE A 1 290 ? -15.810 44.088 -0.571 1.00 58.08 290 ILE A O 1
ATOM 2143 N N . VAL A 1 291 ? -17.247 45.282 0.702 1.00 59.39 291 VAL A N 1
ATOM 2144 C CA . VAL A 1 291 ? -18.265 44.248 0.752 1.00 57.69 291 VAL A CA 1
ATOM 2145 C C . VAL A 1 291 ? -18.560 43.682 -0.622 1.00 56.14 291 VAL A C 1
ATOM 2146 O O . VAL A 1 291 ? -18.486 42.467 -0.826 1.00 57.02 291 VAL A O 1
ATOM 2150 N N . GLU A 1 292 ? -18.888 44.563 -1.562 1.00 54.39 292 GLU A N 1
ATOM 2151 C CA . GLU A 1 292 ? -19.219 44.135 -2.911 1.00 53.71 292 GLU A CA 1
ATOM 2152 C C . GLU A 1 292 ? -18.097 43.357 -3.602 1.00 52.53 292 GLU A C 1
ATOM 2153 O O . GLU A 1 292 ? -18.362 42.403 -4.358 1.00 51.51 292 GLU A O 1
ATOM 2159 N N . ALA A 1 293 ? -16.849 43.745 -3.352 1.00 48.67 293 ALA A N 1
ATOM 2160 C CA . ALA A 1 293 ? -15.728 43.048 -3.968 1.00 47.86 293 ALA A CA 1
ATOM 2161 C C . ALA A 1 293 ? -15.625 41.637 -3.414 1.00 47.88 293 ALA A C 1
ATOM 2162 O O . ALA A 1 293 ? -15.509 40.679 -4.177 1.00 46.43 293 ALA A O 1
ATOM 2164 N N . ILE A 1 294 ? -15.675 41.500 -2.090 1.00 48.01 294 ILE A N 1
ATOM 2165 C CA . ILE A 1 294 ? -15.583 40.177 -1.464 1.00 49.57 294 ILE A CA 1
ATOM 2166 C C . ILE A 1 294 ? -16.770 39.277 -1.838 1.00 47.69 294 ILE A C 1
ATOM 2167 O O . ILE A 1 294 ? -16.614 38.085 -2.147 1.00 46.41 294 ILE A O 1
ATOM 2172 N N . SER A 1 295 ? -17.961 39.854 -1.822 1.00 45.62 295 SER A N 1
ATOM 2173 C CA . SER A 1 295 ? -19.133 39.086 -2.163 1.00 43.83 295 SER A CA 1
ATOM 2174 C C . SER A 1 295 ? -19.006 38.560 -3.584 1.00 44.29 295 SER A C 1
ATOM 2175 O O . SER A 1 295 ? -19.131 37.359 -3.802 1.00 45.66 295 SER A O 1
ATOM 2178 N N . ASP A 1 296 ? -18.742 39.441 -4.545 1.00 44.69 296 ASP A N 1
ATOM 2179 C CA . ASP A 1 296 ? -18.589 39.011 -5.934 1.00 44.46 296 ASP A CA 1
ATOM 2180 C C . ASP A 1 296 ? -17.679 37.789 -6.041 1.00 43.75 296 ASP A C 1
ATOM 2181 O O . ASP A 1 296 ? -18.052 36.765 -6.624 1.00 43.12 296 ASP A O 1
ATOM 2186 N N . GLN A 1 297 ? -16.486 37.896 -5.473 1.00 42.66 297 GLN A N 1
ATOM 2187 C CA . GLN A 1 297 ? -15.531 36.797 -5.534 1.00 43.81 297 GLN A CA 1
ATOM 2188 C C . GLN A 1 297 ? -16.024 35.530 -4.836 1.00 42.89 297 GLN A C 1
ATOM 2189 O O . GLN A 1 297 ? -15.808 34.412 -5.325 1.00 41.26 297 GLN A O 1
ATOM 2195 N N . VAL A 1 298 ? -16.676 35.701 -3.689 1.00 40.95 298 VAL A N 1
ATOM 2196 C CA . VAL A 1 298 ? -17.208 34.556 -2.960 1.00 38.69 298 VAL A CA 1
ATOM 2197 C C . VAL A 1 298 ? -18.221 33.898 -3.882 1.00 36.68 298 VAL A C 1
ATOM 2198 O O . VAL A 1 298 ? -18.205 32.679 -4.110 1.00 33.56 298 VAL A O 1
ATOM 2202 N N . PHE A 1 299 ? -19.095 34.738 -4.417 1.00 34.41 299 PHE A N 1
ATOM 2203 C CA . PHE A 1 299 ? -20.130 34.296 -5.317 1.00 34.85 299 PHE A CA 1
ATOM 2204 C C . PHE A 1 299 ? -19.500 33.583 -6.506 1.00 35.78 299 PHE A C 1
ATOM 2205 O O . PHE A 1 299 ? -19.932 32.482 -6.881 1.00 34.41 299 PHE A O 1
ATOM 2213 N N . HIS A 1 300 ? -18.474 34.203 -7.093 1.00 34.73 300 HIS A N 1
ATOM 2214 C CA . HIS A 1 300 ? -17.809 33.596 -8.250 1.00 36.01 300 HIS A CA 1
ATOM 2215 C C . HIS A 1 300 ? -17.159 32.283 -7.884 1.00 35.82 300 HIS A C 1
ATOM 2216 O O . HIS A 1 300 ? -17.059 31.384 -8.715 1.00 34.42 300 HIS A O 1
ATOM 2223 N N . ALA A 1 301 ? -16.713 32.186 -6.636 1.00 37.54 301 ALA A N 1
ATOM 2224 C CA . ALA A 1 301 ? -16.077 30.979 -6.131 1.00 38.06 301 ALA A CA 1
ATOM 2225 C C . ALA A 1 301 ? -17.104 29.850 -6.128 1.00 40.54 301 ALA A C 1
ATOM 2226 O O . ALA A 1 301 ? -16.796 28.699 -6.468 1.00 37.91 301 ALA A O 1
ATOM 2228 N N . ILE A 1 302 ? -18.340 30.195 -5.772 1.00 41.75 302 ILE A N 1
ATOM 2229 C CA . ILE A 1 302 ? -19.410 29.199 -5.695 1.00 43.32 302 ILE A CA 1
ATOM 2230 C C . ILE A 1 302 ? -20.033 28.824 -7.025 1.00 44.36 302 ILE A C 1
ATOM 2231 O O . ILE A 1 302 ? -20.014 27.660 -7.413 1.00 43.86 302 ILE A O 1
ATOM 2236 N N . PHE A 1 303 ? -20.575 29.807 -7.728 1.00 43.31 303 PHE A N 1
ATOM 2237 C CA . PHE A 1 303 ? -21.237 29.527 -8.995 1.00 43.01 303 PHE A CA 1
ATOM 2238 C C . PHE A 1 303 ? -20.332 29.526 -10.214 1.00 40.71 303 PHE A C 1
ATOM 2239 O O . PHE A 1 303 ? -20.756 29.119 -11.307 1.00 40.26 303 PHE A O 1
ATOM 2247 N N . ARG A 1 304 ? -19.090 29.965 -10.030 1.00 36.45 304 ARG A N 1
ATOM 2248 C CA . ARG A 1 304 ? -18.131 30.034 -11.128 1.00 34.72 304 ARG A CA 1
ATOM 2249 C C . ARG A 1 304 ? -18.717 30.872 -12.256 1.00 32.94 304 ARG A C 1
ATOM 2250 O O . ARG A 1 304 ? -18.717 30.475 -13.427 1.00 30.60 304 ARG A O 1
ATOM 2258 N N . ILE A 1 305 ? -19.233 32.031 -11.862 1.00 33.75 305 ILE A N 1
ATOM 2259 C CA . ILE A 1 305 ? -19.833 33.009 -12.751 1.00 32.71 305 ILE A CA 1
ATOM 2260 C C . ILE A 1 305 ? -19.304 34.345 -12.285 1.00 34.61 305 ILE A C 1
ATOM 2261 O O . ILE A 1 305 ? -19.161 34.583 -11.084 1.00 36.20 305 ILE A O 1
ATOM 2266 N N . ASP A 1 306 ? -19.016 35.229 -13.218 1.00 35.72 306 ASP A N 1
ATOM 2267 C CA . ASP A 1 306 ? 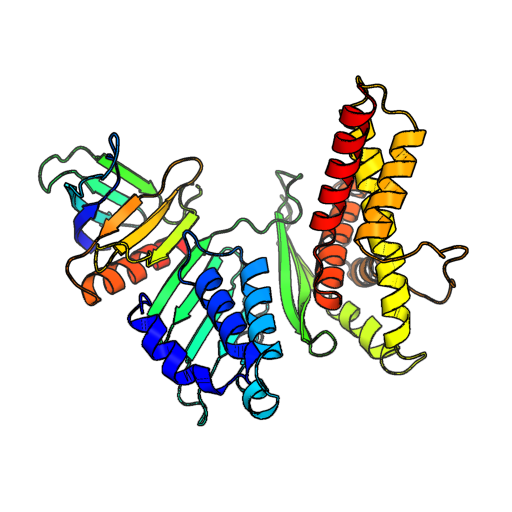-18.503 36.528 -12.829 1.00 37.96 306 ASP A CA 1
ATOM 2268 C C . ASP A 1 306 ? -19.700 37.475 -12.722 1.00 36.38 306 ASP A C 1
ATOM 2269 O O . ASP A 1 306 ? -20.279 37.893 -13.726 1.00 35.53 306 ASP A O 1
ATOM 2274 N N . PRO A 1 307 ? -20.102 37.799 -11.495 1.00 33.00 307 PRO A N 1
ATOM 2275 C CA . PRO A 1 307 ? -21.230 38.697 -11.285 1.00 34.67 307 PRO A CA 1
ATOM 2276 C C . PRO A 1 307 ? -21.098 40.028 -12.023 1.00 36.04 307 PRO A C 1
ATOM 2277 O O . PRO A 1 307 ? -22.108 40.631 -12.396 1.00 35.64 307 PRO A O 1
ATOM 2281 N N . GLN A 1 308 ? -19.861 40.479 -12.255 1.00 37.64 308 GLN A N 1
ATOM 2282 C CA . GLN A 1 308 ? -19.635 41.754 -12.955 1.00 37.59 308 GLN A CA 1
ATOM 2283 C C . GLN A 1 308 ? -19.821 41.581 -14.446 1.00 37.45 308 GLN A C 1
ATOM 2284 O O . GLN A 1 308 ? -20.235 42.509 -15.153 1.00 37.47 308 GLN A O 1
ATOM 2290 N N . ALA A 1 309 ? -19.507 40.387 -14.926 1.00 36.88 309 ALA A N 1
ATOM 2291 C CA . ALA A 1 309 ? -19.662 40.098 -16.338 1.00 38.00 309 ALA A CA 1
ATOM 2292 C C . ALA A 1 309 ? -21.143 40.190 -16.648 1.00 39.53 309 ALA A C 1
ATOM 2293 O O . ALA A 1 309 ? -21.537 40.724 -17.684 1.00 39.72 309 ALA A O 1
ATOM 2295 N N . ILE A 1 310 ? -21.967 39.668 -15.745 1.00 40.57 310 ILE A N 1
ATOM 2296 C CA . ILE A 1 310 ? -23.406 39.711 -15.954 1.00 44.72 310 ILE A CA 1
ATOM 2297 C C . ILE A 1 310 ? -23.906 41.156 -15.955 1.00 45.43 310 ILE A C 1
ATOM 2298 O O . ILE A 1 310 ? -24.666 41.561 -16.841 1.00 42.77 310 ILE A O 1
ATOM 2303 N N . GLN A 1 311 ? -23.460 41.938 -14.979 1.00 46.48 311 GLN A N 1
ATOM 2304 C CA . GLN A 1 311 ? -23.865 43.333 -14.906 1.00 46.80 311 GLN A CA 1
ATOM 2305 C C . GLN A 1 311 ? -23.561 44.031 -16.221 1.00 48.30 311 GLN A C 1
ATOM 2306 O O . GLN A 1 311 ? -24.340 44.863 -16.673 1.00 49.23 311 GLN A O 1
ATOM 2312 N N . LYS A 1 312 ? -22.438 43.683 -16.845 1.00 51.98 312 LYS A N 1
ATOM 2313 C CA . LYS A 1 312 ? -22.058 44.319 -18.102 1.00 56.73 312 LYS A CA 1
ATOM 2314 C C . LYS A 1 312 ? -22.960 43.949 -19.242 1.00 54.23 312 LYS A C 1
ATOM 2315 O O . LYS A 1 312 ? -23.396 44.828 -19.981 1.00 54.64 312 LYS A O 1
ATOM 2321 N N . MET A 1 313 ? -23.247 42.658 -19.394 1.00 50.97 313 MET A N 1
ATOM 2322 C CA . MET A 1 313 ? -24.099 42.239 -20.495 1.00 49.97 313 MET A CA 1
ATOM 2323 C C . MET A 1 313 ? -25.476 42.874 -20.321 1.00 49.76 313 MET A C 1
ATOM 2324 O O . MET A 1 313 ? -26.186 43.151 -21.296 1.00 48.50 313 MET A O 1
ATOM 2329 N N . ALA A 1 314 ? -25.837 43.131 -19.070 1.00 47.13 314 ALA A N 1
ATOM 2330 C CA . ALA A 1 314 ? -27.098 43.788 -18.794 1.00 44.69 314 ALA A CA 1
ATOM 2331 C C . ALA A 1 314 ? -26.990 45.224 -19.314 1.00 42.66 314 ALA A C 1
ATOM 2332 O O . ALA A 1 314 ? -27.885 45.717 -19.977 1.00 43.84 314 ALA A O 1
ATOM 2334 N N . GLU A 1 315 ? -25.888 45.891 -19.020 1.00 41.17 315 GLU A N 1
ATOM 2335 C CA . GLU A 1 315 ? -25.708 47.251 -19.486 1.00 42.22 315 GLU A CA 1
ATOM 2336 C C . GLU A 1 315 ? -25.738 47.288 -21.010 1.00 42.44 315 GLU A C 1
ATOM 2337 O O . GLU A 1 315 ? -26.257 48.227 -21.605 1.00 36.95 315 GLU A O 1
ATOM 2343 N N . GLU A 1 316 ? -25.194 46.251 -21.635 1.00 44.88 316 GLU A N 1
ATOM 2344 C CA . GLU A 1 316 ? -25.130 46.212 -23.086 1.00 47.42 316 GLU A CA 1
ATOM 2345 C C . GLU A 1 316 ? -26.481 45.908 -23.671 1.00 45.45 316 GLU A C 1
ATOM 2346 O O . GLU A 1 316 ? -26.760 46.268 -24.810 1.00 44.65 316 GLU A O 1
ATOM 2352 N N . GLN A 1 317 ? -27.318 45.233 -22.895 1.00 45.11 317 GLN A N 1
ATOM 2353 C CA . GLN A 1 317 ? -28.661 44.917 -23.356 1.00 46.75 317 GLN A CA 1
ATOM 2354 C C . GLN A 1 317 ? -29.449 46.219 -23.417 1.00 44.16 317 GLN A C 1
ATOM 2355 O O . GLN A 1 317 ? -30.077 46.548 -24.423 1.00 42.66 317 GLN A O 1
ATOM 2361 N N . LEU A 1 318 ? -29.402 46.959 -22.321 1.00 43.76 318 LEU A N 1
ATOM 2362 C CA . LEU A 1 318 ? -30.096 48.224 -22.238 1.00 43.88 318 LEU A CA 1
ATOM 2363 C C . LEU A 1 318 ? -29.726 49.109 -23.427 1.00 44.15 318 LEU A C 1
ATOM 2364 O O . LEU A 1 318 ? -30.585 49.637 -24.109 1.00 46.53 318 LEU A O 1
ATOM 2369 N N . THR A 1 319 ? -28.443 49.252 -23.698 1.00 45.80 319 THR A N 1
ATOM 2370 C CA . THR A 1 319 ? -28.034 50.105 -24.795 1.00 49.16 319 THR A CA 1
ATOM 2371 C C . THR A 1 319 ? -28.428 49.550 -26.148 1.00 52.17 319 THR A C 1
ATOM 2372 O O . THR A 1 319 ? -28.863 50.291 -27.030 1.00 51.99 319 THR A O 1
ATOM 2376 N N . THR A 1 320 ? -28.274 48.245 -26.314 1.00 55.57 320 THR A N 1
ATOM 2377 C CA . THR A 1 320 ? -28.610 47.604 -27.578 1.00 56.89 320 THR A CA 1
ATOM 2378 C C . THR A 1 320 ? -30.124 47.699 -27.850 1.00 56.10 320 THR A C 1
ATOM 2379 O O . THR A 1 320 ? -30.563 47.969 -28.975 1.00 55.66 320 THR A O 1
ATOM 2383 N N . LEU A 1 321 ? -30.930 47.496 -26.821 1.00 55.44 321 LEU A N 1
ATOM 2384 C CA . LEU A 1 321 ? -32.359 47.599 -27.020 1.00 56.31 321 LEU A CA 1
ATOM 2385 C C . LEU A 1 321 ? -32.700 49.039 -27.384 1.00 58.65 321 LEU A C 1
ATOM 2386 O O . LEU A 1 321 ? -33.384 49.287 -28.380 1.00 60.35 321 LEU A O 1
ATOM 2391 N N . HIS A 1 322 ? -32.211 49.990 -26.590 1.00 60.07 322 HIS A N 1
ATOM 2392 C CA . HIS A 1 322 ? -32.488 51.400 -26.841 1.00 62.31 322 HIS A CA 1
ATOM 2393 C C . HIS A 1 322 ? -32.190 51.829 -28.274 1.00 63.66 322 HIS A C 1
ATOM 2394 O O . HIS A 1 322 ? -33.029 52.445 -28.926 1.00 63.23 322 HIS A O 1
ATOM 2401 N N . VAL A 1 323 ? -30.992 51.510 -28.751 1.00 65.62 323 VAL A N 1
ATOM 2402 C CA . VAL A 1 323 ? -30.595 51.859 -30.105 1.00 71.81 323 VAL A CA 1
ATOM 2403 C C . VAL A 1 323 ? -31.470 51.148 -31.132 1.00 79.31 323 VAL A C 1
ATOM 2404 O O . VAL A 1 323 ? -31.468 51.493 -32.315 1.00 77.92 323 VAL A O 1
ATOM 2408 N N . ARG A 1 324 ? -32.218 50.152 -30.675 1.00 86.01 324 ARG A N 1
ATOM 2409 C CA . ARG A 1 324 ? -33.098 49.409 -31.557 1.00 92.39 324 ARG A CA 1
ATOM 2410 C C . ARG A 1 324 ? -34.432 50.144 -31.674 1.00 88.82 324 ARG A C 1
ATOM 2411 O O . ARG A 1 324 ? -35.023 50.204 -32.753 1.00 89.88 324 ARG A O 1
ATOM 2419 N N . SER A 1 325 ? -34.898 50.716 -30.567 1.00 88.59 325 SER A N 1
ATOM 2420 C CA . SER A 1 325 ? -36.159 51.458 -30.550 1.00 90.72 325 SER A CA 1
ATOM 2421 C C . SER A 1 325 ? -35.969 52.833 -31.187 1.00 95.04 325 SER A C 1
ATOM 2422 O O . SER A 1 325 ? -36.867 53.673 -31.171 1.00 95.94 325 SER A O 1
ATOM 2425 N N . GLU A 1 326 ? -34.781 53.051 -31.741 1.00 99.65 326 GLU A N 1
ATOM 2426 C CA . GLU A 1 326 ? -34.447 54.308 -32.392 1.00 103.66 326 GLU A CA 1
ATOM 2427 C C . GLU A 1 326 ? -35.135 54.344 -33.747 1.00 103.68 326 GLU A C 1
ATOM 2428 O O . GLU A 1 326 ? -35.552 55.405 -34.213 1.00 101.28 326 GLU A O 1
ATOM 2434 N N . GLN A 1 327 ? -35.239 53.175 -34.375 1.00 101.69 327 GLN A N 1
ATOM 2435 C CA . GLN A 1 327 ? -35.893 53.045 -35.672 1.00 101.97 327 GLN A CA 1
ATOM 2436 C C . GLN A 1 327 ? -37.382 52.795 -35.459 1.00 102.30 327 GLN A C 1
ATOM 2437 O O . GLN A 1 327 ? -37.841 51.690 -35.811 1.00 103.95 327 GLN A O 1
ATOM 2443 N N . THR B 2 1 ? 21.740 40.604 -13.200 1.00 74.43 774 THR B N 1
ATOM 2444 C CA . THR B 2 1 ? 22.191 41.458 -14.335 1.00 72.01 774 THR B CA 1
ATOM 2445 C C . THR B 2 1 ? 22.959 40.645 -15.377 1.00 69.70 774 THR B C 1
ATOM 2446 O O . THR B 2 1 ? 23.790 39.806 -15.037 1.00 70.35 774 THR B O 1
ATOM 2450 N N . LYS B 2 2 ? 22.661 40.892 -16.647 1.00 64.52 775 LYS B N 1
ATOM 2451 C CA . LYS B 2 2 ? 23.339 40.201 -17.727 1.00 60.25 775 LYS B CA 1
ATOM 2452 C C . LYS B 2 2 ? 23.141 40.981 -19.007 1.00 56.57 775 LYS B C 1
ATOM 2453 O O . LYS B 2 2 ? 22.272 41.848 -19.083 1.00 54.17 775 LYS B O 1
ATOM 2459 N N . GLU B 2 3 ? 23.954 40.669 -20.009 1.00 53.13 776 GLU B N 1
ATOM 2460 C CA . GLU B 2 3 ? 23.866 41.351 -21.291 1.00 51.54 776 GLU B CA 1
ATOM 2461 C C . GLU B 2 3 ? 24.019 40.352 -22.411 1.00 46.59 776 GLU B C 1
ATOM 2462 O O . GLU B 2 3 ? 24.557 39.267 -22.204 1.00 48.23 776 GLU B O 1
ATOM 2468 N N . GLY B 2 4 ? 23.561 40.714 -23.600 1.00 41.25 777 GLY B N 1
ATOM 2469 C CA . GLY B 2 4 ? 23.693 39.810 -24.706 1.00 42.02 777 GLY B CA 1
ATOM 2470 C C . GLY B 2 4 ? 23.029 40.342 -25.942 1.00 45.53 777 GLY B C 1
ATOM 2471 O O . GLY B 2 4 ? 22.288 41.322 -25.900 1.00 46.45 777 GLY B O 1
ATOM 2472 N N . MET B 2 5 ? 23.297 39.674 -27.049 1.00 51.52 778 MET B N 1
ATOM 2473 C CA . MET B 2 5 ? 22.738 40.055 -28.325 1.00 58.60 778 MET B CA 1
ATOM 2474 C C . MET B 2 5 ? 21.454 39.250 -28.555 1.00 58.43 778 MET B C 1
ATOM 2475 O O . MET B 2 5 ? 21.403 38.059 -28.259 1.00 57.54 778 MET B O 1
ATOM 2480 N N . LEU B 2 6 ? 20.416 39.899 -29.068 1.00 57.54 779 LEU B N 1
ATOM 2481 C CA . LEU B 2 6 ? 19.148 39.225 -29.333 1.00 60.89 779 LEU B CA 1
ATOM 2482 C C . LEU B 2 6 ? 18.556 39.790 -30.615 1.00 62.84 779 LEU B C 1
ATOM 2483 O O . LEU B 2 6 ? 19.201 40.568 -31.315 1.00 63.62 779 LEU B O 1
ATOM 2488 N N . HIS B 2 7 ? 17.334 39.382 -30.929 1.00 64.84 780 HIS B N 1
ATOM 2489 C CA . HIS B 2 7 ? 16.633 39.881 -32.109 1.00 66.65 780 HIS B CA 1
ATOM 2490 C C . HIS B 2 7 ? 15.301 40.412 -31.588 1.00 67.79 780 HIS B C 1
ATOM 2491 O O . HIS B 2 7 ? 14.927 40.132 -30.449 1.00 67.81 780 HIS B O 1
ATOM 2498 N N . TYR B 2 8 ? 14.588 41.185 -32.394 1.00 71.48 781 TYR B N 1
ATOM 2499 C CA . TYR B 2 8 ? 13.308 41.692 -31.940 1.00 73.98 781 TYR B CA 1
ATOM 2500 C C . TYR B 2 8 ? 12.419 42.051 -33.111 1.00 78.49 781 TYR B C 1
ATOM 2501 O O . TYR B 2 8 ? 12.853 42.704 -34.052 1.00 79.90 781 TYR B O 1
ATOM 2510 N N . LYS B 2 9 ? 11.173 41.599 -33.060 1.00 86.45 782 LYS B N 1
ATOM 2511 C CA . LYS B 2 9 ? 10.224 41.881 -34.124 1.00 95.82 782 LYS B CA 1
ATOM 2512 C C . LYS B 2 9 ? 9.823 43.341 -34.063 1.00 105.71 782 LYS B C 1
ATOM 2513 O O . LYS B 2 9 ? 9.576 43.968 -35.090 1.00 104.26 782 LYS B O 1
ATOM 2519 N N . ALA B 2 10 ? 9.778 43.876 -32.846 1.00 112.25 783 ALA B N 1
ATOM 2520 C CA . ALA B 2 10 ? 9.397 45.264 -32.614 1.00 122.29 783 ALA B CA 1
ATOM 2521 C C . ALA B 2 10 ? 9.984 46.205 -33.660 1.00 127.53 783 ALA B C 1
ATOM 2522 O O . ALA B 2 10 ? 10.930 45.856 -34.374 1.00 122.96 783 ALA B O 1
ATOM 2524 N N . GLY B 2 11 ? 9.407 47.400 -33.747 1.00 134.00 784 GLY B N 1
ATOM 2525 C CA . GLY B 2 11 ? 9.869 48.382 -34.709 1.00 139.30 784 GLY B CA 1
ATOM 2526 C C . GLY B 2 11 ? 9.866 47.843 -36.127 1.00 138.74 784 GLY B C 1
ATOM 2527 O O . GLY B 2 11 ? 10.860 47.958 -36.845 1.00 142.07 784 GLY B O 1
ATOM 2528 N N . THR B 2 12 ? 8.745 47.252 -36.530 1.00 139.31 785 THR B N 1
ATOM 2529 C CA . THR B 2 12 ? 8.643 46.702 -37.867 1.00 143.54 785 THR B CA 1
ATOM 2530 C C . THR B 2 12 ? 7.325 45.996 -38.120 1.00 148.12 785 THR B C 1
ATOM 2531 O O . THR B 2 12 ? 6.755 45.383 -37.218 1.00 156.05 785 THR B O 1
ATOM 2532 N N . SER B 2 13 ? 6.844 46.085 -39.355 1.00 151.18 786 SER B N 1
ATOM 2533 C CA . SER B 2 13 ? 5.594 45.449 -39.719 1.00 147.06 786 SER B CA 1
ATOM 2534 C C . SER B 2 13 ? 5.350 45.540 -41.214 1.00 142.93 786 SER B C 1
ATOM 2535 O O . SER B 2 13 ? 5.435 44.540 -41.925 1.00 141.97 786 SER B O 1
ATOM 2536 N N . TYR B 2 14 ? 5.054 46.747 -41.690 1.00 140.53 787 TYR B N 1
ATOM 2537 C CA . TYR B 2 14 ? 4.800 46.950 -43.105 1.00 141.74 787 TYR B CA 1
ATOM 2538 C C . TYR B 2 14 ? 3.397 46.531 -43.505 1.00 142.85 787 TYR B C 1
ATOM 2539 O O . TYR B 2 14 ? 2.464 46.617 -42.706 1.00 149.60 787 TYR B O 1
ATOM 2540 N N . LEU B 2 15 ? 3.243 46.084 -44.747 1.00 145.60 788 LEU B N 1
ATOM 2541 C CA . LEU B 2 15 ? 1.940 45.648 -45.213 1.00 142.76 788 LEU B CA 1
ATOM 2542 C C . LEU B 2 15 ? 1.658 44.228 -44.760 1.00 139.05 788 LEU B C 1
ATOM 2543 O O . LEU B 2 15 ? 0.535 43.898 -44.371 1.00 140.96 788 LEU B O 1
ATOM 2544 N N . GLY B 2 16 ? 2.687 43.388 -44.807 1.00 136.73 789 GLY B N 1
ATOM 2545 C CA . GLY B 2 16 ? 2.540 42.006 -44.395 1.00 136.42 789 GLY B CA 1
ATOM 2546 C C . GLY B 2 16 ? 3.877 41.305 -44.262 1.00 137.52 789 GLY B C 1
ATOM 2547 O O . GLY B 2 16 ? 4.583 41.117 -45.251 1.00 140.26 789 GLY B O 1
ATOM 2548 N N . LYS B 2 17 ? 4.227 40.923 -43.037 1.00 136.93 790 LYS B N 1
ATOM 2549 C CA . LYS B 2 17 ? 5.487 40.240 -42.803 1.00 132.15 790 LYS B CA 1
ATOM 2550 C C . LYS B 2 17 ? 6.573 41.173 -42.303 1.00 127.46 790 LYS B C 1
ATOM 2551 O O . LYS B 2 17 ? 7.235 41.844 -43.094 1.00 127.72 790 LYS B O 1
ATOM 2552 N N . GLU B 2 18 ? 6.755 41.219 -40.987 1.00 122.57 791 GLU B N 1
ATOM 2553 C CA . GLU B 2 18 ? 7.772 42.078 -40.408 1.00 120.91 791 GLU B CA 1
ATOM 2554 C C . GLU B 2 18 ? 9.092 41.350 -40.244 1.00 121.87 791 GLU B C 1
ATOM 2555 O O . GLU B 2 18 ? 9.119 40.133 -40.054 1.00 125.43 791 GLU B O 1
ATOM 2556 N N . HIS B 2 19 ? 10.191 42.095 -40.312 1.00 124.03 792 HIS B N 1
ATOM 2557 C CA . HIS B 2 19 ? 11.520 41.509 -40.183 1.00 122.40 792 HIS B CA 1
ATOM 2558 C C . HIS B 2 19 ? 12.084 41.632 -38.772 1.00 115.44 792 HIS B C 1
ATOM 2559 O O . HIS B 2 19 ? 11.797 42.596 -38.064 1.00 116.21 792 HIS B O 1
ATOM 2566 N N . TRP B 2 20 ? 12.883 40.644 -38.371 1.00 106.55 793 TRP B N 1
ATOM 2567 C CA . TRP B 2 20 ? 13.498 40.636 -37.050 1.00 97.52 793 TRP B CA 1
ATOM 2568 C C . TRP B 2 20 ? 14.900 41.215 -37.086 1.00 92.08 793 TRP B C 1
ATOM 2569 O O . TRP B 2 20 ? 15.842 40.550 -37.513 1.00 90.15 793 TRP B O 1
ATOM 2580 N N . LYS B 2 21 ? 15.030 42.458 -36.637 1.00 86.10 794 LYS B N 1
ATOM 2581 C CA . LYS B 2 21 ? 16.321 43.133 -36.599 1.00 79.55 794 LYS B CA 1
ATOM 2582 C C . LYS B 2 21 ? 17.047 42.722 -35.319 1.00 74.73 794 LYS B C 1
ATOM 2583 O O . LYS B 2 21 ? 16.414 42.444 -34.300 1.00 71.39 794 LYS B O 1
ATOM 2589 N N . THR B 2 22 ? 18.370 42.661 -35.374 1.00 68.94 795 THR B N 1
ATOM 2590 C CA . THR B 2 22 ? 19.154 42.287 -34.205 1.00 63.11 795 THR B CA 1
ATOM 2591 C C . THR B 2 22 ? 19.273 43.496 -33.280 1.00 59.68 795 THR B C 1
ATOM 2592 O O . THR B 2 22 ? 19.027 44.634 -33.697 1.00 59.91 795 THR B O 1
ATOM 2596 N N . CYS B 2 23 ? 19.652 43.245 -32.031 1.00 53.75 796 CYS B N 1
ATOM 2597 C CA . CYS B 2 23 ? 19.812 44.307 -31.052 1.00 50.37 796 CYS B CA 1
ATOM 2598 C C . CYS B 2 23 ? 20.744 43.838 -29.937 1.00 49.28 796 CYS B C 1
ATOM 2599 O O . CYS B 2 23 ? 21.101 42.659 -29.860 1.00 47.95 796 CYS B O 1
ATOM 2602 N N . PHE B 2 24 ? 21.137 44.772 -29.078 1.00 46.73 797 PHE B N 1
ATOM 2603 C CA . PHE B 2 24 ? 22.001 44.448 -27.957 1.00 44.45 797 PHE B CA 1
ATOM 2604 C C . PHE B 2 24 ? 21.260 44.773 -26.668 1.00 45.35 797 PHE B C 1
ATOM 2605 O O . PHE B 2 24 ? 20.743 45.886 -26.493 1.00 44.45 797 PHE B O 1
ATOM 2613 N N . VAL B 2 25 ? 21.219 43.816 -25.749 1.00 44.00 798 VAL B N 1
ATOM 2614 C CA . VAL B 2 25 ? 20.474 44.035 -24.526 1.00 42.76 798 VAL B CA 1
ATOM 2615 C C . VAL B 2 25 ? 21.263 43.955 -23.238 1.00 39.99 798 VAL B C 1
ATOM 2616 O O . VAL B 2 25 ? 22.135 43.118 -23.080 1.00 39.06 798 VAL B O 1
ATOM 2620 N N . VAL B 2 26 ? 20.929 44.842 -22.312 1.00 39.96 799 VAL B N 1
ATOM 2621 C CA . VAL B 2 26 ? 21.601 44.894 -21.023 1.00 41.34 799 VAL B CA 1
ATOM 2622 C C . VAL B 2 26 ? 20.552 45.052 -19.926 1.00 42.14 799 VAL B C 1
ATOM 2623 O O . VAL B 2 26 ? 19.674 45.899 -20.036 1.00 39.82 799 VAL B O 1
ATOM 2627 N N . LEU B 2 27 ? 20.642 44.224 -18.885 1.00 43.73 800 LEU B N 1
ATOM 2628 C CA . LEU B 2 27 ? 19.731 44.304 -17.746 1.00 44.17 800 LEU B CA 1
ATOM 2629 C C . LEU B 2 27 ? 20.598 44.644 -16.552 1.00 47.47 800 LEU B C 1
ATOM 2630 O O . LEU B 2 27 ? 21.137 43.761 -15.883 1.00 49.28 800 LEU B O 1
ATOM 2635 N N . SER B 2 28 ? 20.762 45.928 -16.294 1.00 51.94 801 SER B N 1
ATOM 2636 C CA . SER B 2 28 ? 21.592 46.326 -15.177 1.00 61.69 801 SER B CA 1
ATOM 2637 C C . SER B 2 28 ? 20.752 46.916 -14.076 1.00 67.36 801 SER B C 1
ATOM 2638 O O . SER B 2 28 ? 19.929 47.804 -14.304 1.00 66.95 801 SER B O 1
ATOM 2641 N N . ASN B 2 29 ? 21.002 46.422 -12.873 1.00 73.06 802 ASN B N 1
ATOM 2642 C CA . ASN B 2 29 ? 20.255 46.833 -11.706 1.00 75.18 802 ASN B CA 1
ATOM 2643 C C . ASN B 2 29 ? 18.891 46.192 -11.964 1.00 71.34 802 ASN B C 1
ATOM 2644 O O . ASN B 2 29 ? 18.791 44.973 -12.159 1.00 71.37 802 ASN B O 1
ATOM 2649 N N . GLY B 2 30 ? 17.845 47.000 -11.985 1.00 65.21 803 GLY B N 1
ATOM 2650 C CA . GLY B 2 30 ? 16.540 46.445 -12.251 1.00 61.44 803 GLY B CA 1
ATOM 2651 C C . GLY B 2 30 ? 16.022 47.041 -13.538 1.00 59.08 803 GLY B C 1
ATOM 2652 O O . GLY B 2 30 ? 14.842 46.927 -13.855 1.00 60.59 803 GLY B O 1
ATOM 2653 N N . ILE B 2 31 ? 16.917 47.686 -14.281 1.00 53.79 804 ILE B N 1
ATOM 2654 C CA . ILE B 2 31 ? 16.546 48.330 -15.531 1.00 45.25 804 ILE B CA 1
ATOM 2655 C C . ILE B 2 31 ? 17.033 47.581 -16.776 1.00 43.25 804 ILE B C 1
ATOM 2656 O O . ILE B 2 31 ? 18.106 46.976 -16.798 1.00 45.19 804 ILE B O 1
ATOM 2661 N N . LEU B 2 32 ? 16.218 47.588 -17.812 1.00 39.78 805 LEU B N 1
ATOM 2662 C CA . LEU B 2 32 ? 16.577 46.894 -19.029 1.00 38.98 805 LEU B CA 1
ATOM 2663 C C . LEU B 2 32 ? 16.767 47.890 -20.147 1.00 38.54 805 LEU B C 1
ATOM 2664 O O . LEU B 2 32 ? 15.867 48.686 -20.450 1.00 36.61 805 LEU B O 1
ATOM 2669 N N . TYR B 2 33 ? 17.933 47.841 -20.772 1.00 38.55 806 TYR B N 1
ATOM 2670 C CA . TYR B 2 33 ? 18.207 48.749 -21.868 1.00 37.28 806 TYR B CA 1
ATOM 2671 C C . TYR B 2 33 ? 18.343 47.975 -23.160 1.00 38.50 806 TYR B C 1
ATOM 2672 O O . TYR B 2 33 ? 18.858 46.861 -23.175 1.00 38.37 806 TYR B O 1
ATOM 2681 N N . GLN B 2 34 ? 17.876 48.560 -24.246 1.00 40.33 807 GLN B N 1
ATOM 2682 C CA . GLN B 2 34 ? 18.003 47.919 -25.541 1.00 44.12 807 GLN B CA 1
ATOM 2683 C C . GLN B 2 34 ? 18.660 48.879 -26.529 1.00 46.94 807 GLN B C 1
ATOM 2684 O O . GLN B 2 34 ? 18.218 50.016 -26.690 1.00 50.07 807 GLN B O 1
ATOM 2690 N N . TYR B 2 35 ? 19.711 48.431 -27.198 1.00 48.40 808 TYR B N 1
ATOM 2691 C CA . TYR B 2 35 ? 20.377 49.279 -28.181 1.00 49.47 808 TYR B CA 1
ATOM 2692 C C . TYR B 2 35 ? 20.290 48.535 -29.508 1.00 55.60 808 TYR B C 1
ATOM 2693 O O . TYR B 2 35 ? 20.130 47.308 -29.521 1.00 55.91 808 TYR B O 1
ATOM 2702 N N . PRO B 2 36 ? 20.387 49.253 -30.646 1.00 59.01 809 PRO B N 1
ATOM 2703 C CA . PRO B 2 36 ? 20.313 48.577 -31.952 1.00 62.59 809 PRO B CA 1
ATOM 2704 C C . PRO B 2 36 ? 21.540 47.709 -32.228 1.00 65.57 809 PRO B C 1
ATOM 2705 O O . PRO B 2 36 ? 21.497 46.788 -33.046 1.00 64.66 809 PRO B O 1
ATOM 2709 N N . ASP B 2 37 ? 22.626 48.011 -31.531 1.00 69.84 810 ASP B N 1
ATOM 2710 C CA . ASP B 2 37 ? 23.867 47.267 -31.660 1.00 77.12 810 ASP B CA 1
ATOM 2711 C C . ASP B 2 37 ? 24.659 47.466 -30.373 1.00 78.37 810 ASP B C 1
ATOM 2712 O O . ASP B 2 37 ? 24.169 48.083 -29.431 1.00 83.31 810 ASP B O 1
ATOM 2717 N N . ARG B 2 38 ? 25.878 46.952 -30.330 1.00 78.77 811 ARG B N 1
ATOM 2718 C CA . ARG B 2 38 ? 26.698 47.079 -29.139 1.00 82.61 811 ARG B CA 1
ATOM 2719 C C . ARG B 2 38 ? 27.537 48.355 -29.107 1.00 81.38 811 ARG B C 1
ATOM 2720 O O . ARG B 2 38 ? 28.440 48.481 -28.275 1.00 76.71 811 ARG B O 1
ATOM 2728 N N . THR B 2 39 ? 27.252 49.294 -30.010 1.00 77.18 812 THR B N 1
ATOM 2729 C CA . THR B 2 39 ? 28.007 50.551 -30.044 1.00 73.08 812 THR B CA 1
ATOM 2730 C C . THR B 2 39 ? 27.179 51.833 -30.234 1.00 66.27 812 THR B C 1
ATOM 2731 O O . THR B 2 39 ? 27.726 52.932 -30.135 1.00 62.55 812 THR B O 1
ATOM 2735 N N . ASP B 2 40 ? 25.879 51.720 -30.498 1.00 63.60 813 ASP B N 1
ATOM 2736 C CA . ASP B 2 40 ? 25.079 52.924 -30.706 1.00 63.01 813 ASP B CA 1
ATOM 2737 C C . ASP B 2 40 ? 24.934 53.757 -29.426 1.00 61.66 813 ASP B C 1
ATOM 2738 O O . ASP B 2 40 ? 24.550 54.922 -29.488 1.00 65.55 813 ASP B O 1
ATOM 2743 N N . VAL B 2 41 ? 25.247 53.154 -28.280 1.00 60.15 814 VAL B N 1
ATOM 2744 C CA . VAL B 2 41 ? 25.176 53.802 -26.959 1.00 57.92 814 VAL B CA 1
ATOM 2745 C C . VAL B 2 41 ? 23.922 54.652 -26.624 1.00 58.21 814 VAL B C 1
ATOM 2746 O O . VAL B 2 41 ? 23.723 55.040 -25.467 1.00 52.87 814 VAL B O 1
ATOM 2750 N N . ILE B 2 42 ? 23.092 54.936 -27.627 1.00 59.14 815 ILE B N 1
ATOM 2751 C CA . ILE B 2 42 ? 21.872 55.710 -27.423 1.00 62.95 815 ILE B CA 1
ATOM 2752 C C . ILE B 2 42 ? 20.661 54.764 -27.412 1.00 61.07 815 ILE B C 1
ATOM 2753 O O . ILE B 2 42 ? 20.122 54.386 -28.458 1.00 59.75 815 ILE B O 1
ATOM 2758 N N . PRO B 2 43 ? 20.201 54.401 -26.206 1.00 61.94 816 PRO B N 1
ATOM 2759 C CA . PRO B 2 43 ? 19.072 53.498 -25.989 1.00 61.73 816 PRO B CA 1
ATOM 2760 C C . PRO B 2 43 ? 17.939 53.568 -26.989 1.00 59.50 816 PRO B C 1
ATOM 2761 O O . PRO B 2 43 ? 17.364 54.623 -27.247 1.00 61.63 816 PRO B O 1
ATOM 2765 N N . LEU B 2 44 ? 17.637 52.419 -27.565 1.00 57.99 817 LEU B N 1
ATOM 2766 C CA . LEU B 2 44 ? 16.550 52.319 -28.511 1.00 56.29 817 LEU B CA 1
ATOM 2767 C C . LEU B 2 44 ? 15.287 52.248 -27.633 1.00 55.43 817 LEU B C 1
ATOM 2768 O O . LEU B 2 44 ? 14.222 52.771 -27.983 1.00 53.92 817 LEU B O 1
ATOM 2773 N N . LEU B 2 45 ? 15.449 51.617 -26.468 1.00 52.86 818 LEU B N 1
ATOM 2774 C CA . LEU B 2 45 ? 14.384 51.451 -25.490 1.00 49.01 818 LEU B CA 1
ATOM 2775 C C . LEU B 2 45 ? 14.932 51.178 -24.107 1.00 48.58 818 LEU B C 1
ATOM 2776 O O . LEU B 2 45 ? 15.898 50.444 -23.936 1.00 49.34 818 LEU B O 1
ATOM 2781 N N . SER B 2 46 ? 14.286 51.755 -23.111 1.00 47.06 819 SER B N 1
ATOM 2782 C CA . SER B 2 46 ? 14.701 51.580 -21.741 1.00 48.22 819 SER B CA 1
ATOM 2783 C C . SER B 2 46 ? 13.460 51.307 -20.900 1.00 50.22 819 SER B C 1
ATOM 2784 O O . SER B 2 46 ? 12.524 52.101 -20.909 1.00 52.23 819 SER B O 1
ATOM 2787 N N . VAL B 2 47 ? 13.445 50.189 -20.180 1.00 49.63 820 VAL B N 1
ATOM 2788 C CA . VAL B 2 47 ? 12.284 49.847 -19.365 1.00 48.09 820 VAL B CA 1
ATOM 2789 C C . VAL B 2 47 ? 12.608 49.587 -17.918 1.00 49.12 820 VAL B C 1
ATOM 2790 O O . VAL B 2 47 ? 13.541 48.865 -17.598 1.00 47.88 820 VAL B O 1
ATOM 2794 N N . ASN B 2 48 ? 11.818 50.176 -17.038 1.00 52.08 821 ASN B N 1
ATOM 2795 C CA . ASN B 2 48 ? 12.026 49.969 -15.627 1.00 55.01 821 ASN B CA 1
ATOM 2796 C C . ASN B 2 48 ? 11.285 48.703 -15.215 1.00 56.19 821 ASN B C 1
ATOM 2797 O O . ASN B 2 48 ? 10.078 48.723 -14.950 1.00 56.04 821 ASN B O 1
ATOM 2802 N N . MET B 2 49 ? 12.014 47.595 -15.210 1.00 54.89 822 MET B N 1
ATOM 2803 C CA . MET B 2 49 ? 11.478 46.307 -14.792 1.00 54.42 822 MET B CA 1
ATOM 2804 C C . MET B 2 49 ? 11.117 46.465 -13.307 1.00 54.73 822 MET B C 1
ATOM 2805 O O . MET B 2 49 ? 11.834 47.129 -12.536 1.00 54.16 822 MET B O 1
ATOM 2810 N N . GLY B 2 50 ? 10.017 45.862 -12.889 1.00 52.67 823 GLY B N 1
ATOM 2811 C CA . GLY B 2 50 ? 9.633 46.016 -11.497 1.00 50.48 823 GLY B CA 1
ATOM 2812 C C . GLY B 2 50 ? 8.758 47.240 -11.313 1.00 48.58 823 GLY B C 1
ATOM 2813 O O . GLY B 2 50 ? 8.103 47.392 -10.284 1.00 48.32 823 GLY B O 1
ATOM 2814 N N . GLY B 2 51 ? 8.720 48.099 -12.327 1.00 47.70 824 GLY B N 1
ATOM 2815 C CA . GLY B 2 51 ? 7.919 49.307 -12.237 1.00 48.29 824 GLY B CA 1
ATOM 2816 C C . GLY B 2 51 ? 6.562 49.271 -12.915 1.00 48.24 824 GLY B C 1
ATOM 2817 O O . GLY B 2 51 ? 6.164 48.275 -13.504 1.00 46.96 824 GLY B O 1
ATOM 2818 N N . GLU B 2 52 ? 5.859 50.389 -12.826 1.00 50.97 825 GLU B N 1
ATOM 2819 C CA . GLU B 2 52 ? 4.543 50.546 -13.414 1.00 54.81 825 GLU B CA 1
ATOM 2825 N N . GLN B 2 53 ? 5.752 50.531 -15.552 1.00 51.09 826 GLN B N 1
ATOM 2826 C CA . GLN B 2 53 ? 5.822 50.449 -17.007 1.00 51.66 826 GLN B CA 1
ATOM 2827 C C . GLN B 2 53 ? 5.952 49.011 -17.521 1.00 46.79 826 GLN B C 1
ATOM 2828 O O . GLN B 2 53 ? 5.937 48.782 -18.730 1.00 44.66 826 GLN B O 1
ATOM 2834 N N . CYS B 2 54 ? 6.091 48.044 -16.615 1.00 41.45 827 CYS B N 1
ATOM 2835 C CA . CYS B 2 54 ? 6.231 46.648 -17.027 1.00 37.63 827 CYS B CA 1
ATOM 2836 C C . CYS B 2 54 ? 5.043 45.834 -16.549 1.00 35.38 827 CYS B C 1
ATOM 2837 O O . CYS B 2 54 ? 4.651 45.911 -15.381 1.00 36.03 827 CYS B O 1
ATOM 2840 N N . GLY B 2 55 ? 4.470 45.055 -17.458 1.00 32.99 828 GLY B N 1
ATOM 2841 C CA . GLY B 2 55 ? 3.320 44.259 -17.111 1.00 31.69 828 GLY B CA 1
ATOM 2842 C C . GLY B 2 55 ? 3.666 42.806 -16.922 1.00 35.80 828 GLY B C 1
ATOM 2843 O O . GLY B 2 55 ? 2.806 42.034 -16.515 1.00 37.28 828 GLY B O 1
ATOM 2844 N N . GLY B 2 56 ? 4.915 42.426 -17.204 1.00 36.60 829 GLY B N 1
ATOM 2845 C CA . GLY B 2 56 ? 5.317 41.036 -17.047 1.00 35.96 829 GLY B CA 1
ATOM 2846 C C . GLY B 2 56 ? 6.145 40.521 -18.211 1.00 35.73 829 GLY B C 1
ATOM 2847 O O . GLY B 2 56 ? 6.546 41.298 -19.081 1.00 35.99 829 GLY B O 1
ATOM 2848 N N . CYS B 2 57 ? 6.418 39.217 -18.217 1.00 35.04 830 CYS B N 1
ATOM 2849 C CA . CYS B 2 57 ? 7.191 38.567 -19.281 1.00 38.83 830 CYS B CA 1
ATOM 2850 C C . CYS B 2 57 ? 6.633 37.169 -19.495 1.00 38.25 830 CYS B C 1
ATOM 2851 O O . CYS B 2 57 ? 6.239 36.508 -18.539 1.00 37.53 830 CYS B O 1
ATOM 2854 N N . ARG B 2 58 ? 6.633 36.695 -20.730 1.00 38.96 831 ARG B N 1
ATOM 2855 C CA . ARG B 2 58 ? 6.158 35.350 -20.982 1.00 40.68 831 ARG B CA 1
ATOM 2856 C C . ARG B 2 58 ? 6.822 34.770 -22.229 1.00 39.35 831 ARG B C 1
ATOM 2857 O O . ARG B 2 58 ? 7.359 35.496 -23.052 1.00 39.86 831 ARG B O 1
ATOM 2865 N N . ARG B 2 59 ? 6.810 33.454 -22.352 1.00 40.49 832 ARG B N 1
ATOM 2866 C CA . ARG B 2 59 ? 7.357 32.824 -23.533 1.00 44.57 832 ARG B CA 1
ATOM 2867 C C . ARG B 2 59 ? 6.275 33.070 -24.581 1.00 49.98 832 ARG B C 1
ATOM 2868 O O . ARG B 2 59 ? 5.086 33.044 -24.260 1.00 48.41 832 ARG B O 1
ATOM 2876 N N . ALA B 2 60 ? 6.672 33.316 -25.823 1.00 60.21 833 ALA B N 1
ATOM 2877 C CA . ALA B 2 60 ? 5.702 33.587 -26.873 1.00 72.33 833 ALA B CA 1
ATOM 2878 C C . ALA B 2 60 ? 5.348 32.371 -27.711 1.00 83.29 833 ALA B C 1
ATOM 2879 O O . ALA B 2 60 ? 5.925 31.297 -27.555 1.00 82.11 833 ALA B O 1
ATOM 2881 N N . ASN B 2 61 ? 4.382 32.564 -28.601 1.00 97.99 834 ASN B N 1
ATOM 2882 C CA . ASN B 2 61 ? 3.911 31.526 -29.505 1.00 114.78 834 ASN B CA 1
ATOM 2883 C C . ASN B 2 61 ? 4.961 31.232 -30.577 1.00 124.52 834 ASN B C 1
ATOM 2884 O O . ASN B 2 61 ? 6.003 31.880 -30.616 1.00 123.52 834 ASN B O 1
ATOM 2889 N N . THR B 2 62 ? 4.692 30.261 -31.446 1.00 138.19 835 THR B N 1
ATOM 2890 C CA . THR B 2 62 ? 5.647 29.899 -32.494 1.00 149.60 835 THR B CA 1
ATOM 2891 C C . THR B 2 62 ? 5.703 30.902 -33.642 1.00 150.20 835 THR B C 1
ATOM 2892 O O . THR B 2 62 ? 6.413 31.898 -33.562 1.00 153.07 835 THR B O 1
ATOM 2896 N N . THR B 2 63 ? 4.955 30.629 -34.706 1.00 153.35 836 THR B N 1
ATOM 2897 C CA . THR B 2 63 ? 4.926 31.492 -35.884 1.00 153.94 836 THR B CA 1
ATOM 2898 C C . THR B 2 63 ? 6.326 31.648 -36.466 1.00 149.44 836 THR B C 1
ATOM 2899 O O . THR B 2 63 ? 6.764 32.754 -36.784 1.00 155.09 836 THR B O 1
ATOM 2903 N N . ASP B 2 64 ? 7.023 30.524 -36.592 1.00 141.44 837 ASP B N 1
ATOM 2904 C CA . ASP B 2 64 ? 8.370 30.490 -37.148 1.00 132.90 837 ASP B CA 1
ATOM 2905 C C . ASP B 2 64 ? 9.273 31.586 -36.598 1.00 126.70 837 ASP B C 1
ATOM 2906 O O . ASP B 2 64 ? 9.493 32.618 -37.231 1.00 124.31 837 ASP B O 1
ATOM 2911 N N . ARG B 2 65 ? 9.795 31.331 -35.406 1.00 116.45 838 ARG B N 1
ATOM 2912 C CA . ARG B 2 65 ? 10.684 32.245 -34.706 1.00 106.53 838 ARG B CA 1
ATOM 2913 C C . ARG B 2 65 ? 11.024 31.566 -33.381 1.00 94.38 838 ARG B C 1
ATOM 2914 O O . ARG B 2 65 ? 10.547 31.965 -32.322 1.00 91.54 838 ARG B O 1
ATOM 2922 N N . PRO B 2 66 ? 11.862 30.521 -33.433 1.00 85.78 839 PRO B N 1
ATOM 2923 C CA . PRO B 2 66 ? 12.286 29.755 -32.257 1.00 81.49 839 PRO B CA 1
ATOM 2924 C C . PRO B 2 66 ? 12.888 30.582 -31.127 1.00 77.53 839 PRO B C 1
ATOM 2925 O O . PRO B 2 66 ? 13.593 31.563 -31.373 1.00 73.77 839 PRO B O 1
ATOM 2929 N N . HIS B 2 67 ? 12.598 30.176 -29.890 1.00 74.00 840 HIS B N 1
ATOM 2930 C CA . HIS B 2 67 ? 13.111 30.843 -28.695 1.00 71.29 840 HIS B CA 1
ATOM 2931 C C . HIS B 2 67 ? 12.601 32.278 -28.521 1.00 64.93 840 HIS B C 1
ATOM 2932 O O . HIS B 2 67 ? 13.354 33.157 -28.096 1.00 66.26 840 HIS B O 1
ATOM 2939 N N . ALA B 2 68 ? 11.331 32.517 -28.832 1.00 57.76 841 ALA B N 1
ATOM 2940 C CA . ALA B 2 68 ? 10.767 33.857 -28.708 1.00 54.46 841 ALA B CA 1
ATOM 2941 C C . ALA B 2 68 ? 10.023 34.131 -27.403 1.00 52.10 841 ALA B C 1
ATOM 2942 O O . ALA B 2 68 ? 9.306 33.280 -26.892 1.00 53.26 841 ALA B O 1
ATOM 2944 N N . PHE B 2 69 ? 10.197 35.340 -26.880 1.00 49.88 842 PHE B N 1
ATOM 2945 C CA . PHE B 2 69 ? 9.541 35.763 -25.646 1.00 45.96 842 PHE B CA 1
ATOM 2946 C C . PHE B 2 69 ? 9.240 37.259 -25.691 1.00 43.37 842 PHE B C 1
ATOM 2947 O O . PHE B 2 69 ? 9.798 37.991 -26.507 1.00 43.27 842 PHE B O 1
ATOM 2955 N N . GLN B 2 70 ? 8.369 37.723 -24.806 1.00 41.07 843 GLN B N 1
ATOM 2956 C CA . GLN B 2 70 ? 8.010 39.124 -24.824 1.00 39.49 843 GLN B CA 1
ATOM 2957 C C . GLN B 2 70 ? 8.015 39.810 -23.464 1.00 38.82 843 GLN B C 1
ATOM 2958 O O . GLN B 2 70 ? 7.853 39.176 -22.422 1.00 39.64 843 GLN B O 1
ATOM 2964 N N . VAL B 2 71 ? 8.226 41.122 -23.495 1.00 37.05 844 VAL B N 1
ATOM 2965 C CA . VAL B 2 71 ? 8.234 41.937 -22.296 1.00 35.29 844 VAL B CA 1
ATOM 2966 C C . VAL B 2 71 ? 7.044 42.872 -22.422 1.00 34.02 844 VAL B C 1
ATOM 2967 O O . VAL B 2 71 ? 7.075 43.789 -23.231 1.00 34.91 844 VAL B O 1
ATOM 2971 N N . ILE B 2 72 ? 5.997 42.629 -21.636 1.00 31.98 845 ILE B N 1
ATOM 2972 C CA . ILE B 2 72 ? 4.793 43.447 -21.666 1.00 31.75 845 ILE B CA 1
ATOM 2973 C C . ILE B 2 72 ? 5.016 44.872 -21.153 1.00 34.17 845 ILE B C 1
ATOM 2974 O O . ILE B 2 72 ? 5.632 45.084 -20.111 1.00 32.35 845 ILE B O 1
ATOM 2979 N N . LEU B 2 73 ? 4.497 45.846 -21.891 1.00 38.38 846 LEU B N 1
ATOM 2980 C CA . LEU B 2 73 ? 4.648 47.237 -21.516 1.00 42.32 846 LEU B CA 1
ATOM 2981 C C . LEU B 2 73 ? 3.305 47.938 -21.435 1.00 47.42 846 LEU B C 1
ATOM 2982 O O . LEU B 2 73 ? 2.407 47.681 -22.232 1.00 48.25 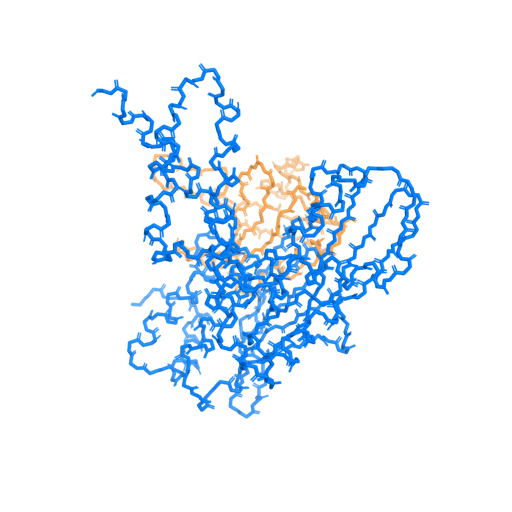846 LEU B O 1
ATOM 2987 N N . SER B 2 74 ? 3.190 48.839 -20.469 1.00 54.67 847 SER B N 1
ATOM 2988 C CA . SER B 2 74 ? 1.969 49.585 -20.226 1.00 62.89 847 SER B CA 1
ATOM 2989 C C . SER B 2 74 ? 1.684 50.651 -21.270 1.00 71.61 847 SER B C 1
ATOM 2990 O O . SER B 2 74 ? 2.576 51.403 -21.680 1.00 74.94 847 SER B O 1
ATOM 2993 N N . ASP B 2 75 ? 0.423 50.707 -21.685 1.00 81.51 848 ASP B N 1
ATOM 2994 C CA . ASP B 2 75 ? -0.044 51.683 -22.665 1.00 95.55 848 ASP B CA 1
ATOM 2995 C C . ASP B 2 75 ? 0.765 51.754 -23.959 1.00 96.89 848 ASP B C 1
ATOM 2996 O O . ASP B 2 75 ? 0.794 52.798 -24.614 1.00 91.46 848 ASP B O 1
ATOM 3001 N N . ARG B 2 76 ? 1.409 50.651 -24.331 1.00 89.97 849 ARG B N 1
ATOM 3002 C CA . ARG B 2 76 ? 2.205 50.606 -25.550 1.00 83.58 849 ARG B CA 1
ATOM 3003 C C . ARG B 2 76 ? 2.648 49.166 -25.864 1.00 77.40 849 ARG B C 1
ATOM 3004 O O . ARG B 2 76 ? 2.841 48.346 -24.960 1.00 70.78 849 ARG B O 1
ATOM 3012 N N . PRO B 2 77 ? 2.802 48.838 -27.158 1.00 68.28 850 PRO B N 1
ATOM 3013 C CA . PRO B 2 77 ? 3.208 47.518 -27.648 1.00 70.99 850 PRO B CA 1
ATOM 3014 C C . PRO B 2 77 ? 4.399 46.862 -26.956 1.00 61.55 850 PRO B C 1
ATOM 3015 O O . PRO B 2 77 ? 5.399 47.500 -26.664 1.00 57.79 850 PRO B O 1
ATOM 3019 N N . CYS B 2 78 ? 4.266 45.564 -26.718 1.00 55.22 851 CYS B N 1
ATOM 3020 C CA . CYS B 2 78 ? 5.294 44.772 -26.056 1.00 52.17 851 CYS B CA 1
ATOM 3021 C C . CYS B 2 78 ? 6.578 44.622 -26.858 1.00 50.59 851 CYS B C 1
ATOM 3022 O O . CYS B 2 78 ? 6.608 44.823 -28.067 1.00 48.67 851 CYS B O 1
ATOM 3025 N N . LEU B 2 79 ? 7.647 44.242 -26.177 1.00 48.02 852 LEU B N 1
ATOM 3026 C CA . LEU B 2 79 ? 8.914 44.047 -26.846 1.00 47.23 852 LEU B CA 1
ATOM 3027 C C . LEU B 2 79 ? 9.037 42.580 -27.265 1.00 48.59 852 LEU B C 1
ATOM 3028 O O . LEU B 2 79 ? 9.138 41.700 -26.420 1.00 49.10 852 LEU B O 1
ATOM 3033 N N . GLU B 2 80 ? 9.002 42.304 -28.564 1.00 50.98 853 GLU B N 1
ATOM 3034 C CA . GLU B 2 80 ? 9.125 40.918 -29.016 1.00 53.14 853 GLU B CA 1
ATOM 3035 C C . GLU B 2 80 ? 10.597 40.583 -29.212 1.00 52.79 853 GLU B C 1
ATOM 3036 O O . GLU B 2 80 ? 11.248 41.106 -30.115 1.00 50.87 853 GLU B O 1
ATOM 3042 N N . LEU B 2 81 ? 11.117 39.713 -28.356 1.00 51.82 854 LEU B N 1
ATOM 3043 C CA . LEU B 2 81 ? 12.514 39.324 -28.439 1.00 51.00 854 LEU B CA 1
ATOM 3044 C C . LEU B 2 81 ? 12.664 37.879 -28.895 1.00 51.14 854 LEU B C 1
ATOM 3045 O O . LEU B 2 81 ? 11.712 37.109 -28.885 1.00 53.95 854 LEU B O 1
ATOM 3050 N N . SER B 2 82 ? 13.873 37.519 -29.303 1.00 52.49 855 SER B N 1
ATOM 3051 C CA . SER B 2 82 ? 14.154 36.162 -29.754 1.00 54.67 855 SER B CA 1
ATOM 3052 C C . SER B 2 82 ? 15.611 35.832 -29.488 1.00 56.52 855 SER B C 1
ATOM 3053 O O . SER B 2 82 ? 16.493 36.608 -29.836 1.00 55.70 855 SER B O 1
ATOM 3056 N N . ALA B 2 83 ? 15.861 34.690 -28.858 1.00 58.42 856 ALA B N 1
ATOM 3057 C CA . ALA B 2 83 ? 17.223 34.276 -28.554 1.00 61.64 856 ALA B CA 1
ATOM 3058 C C . ALA B 2 83 ? 17.692 33.289 -29.614 1.00 64.00 856 ALA B C 1
ATOM 3059 O O . ALA B 2 83 ? 16.989 33.050 -30.597 1.00 63.89 856 ALA B O 1
ATOM 3061 N N . GLU B 2 84 ? 18.877 32.719 -29.421 1.00 67.97 857 GLU B N 1
ATOM 3062 C CA . GLU B 2 84 ? 19.416 31.777 -30.389 1.00 72.14 857 GLU B CA 1
ATOM 3063 C C . GLU B 2 84 ? 19.214 30.337 -29.930 1.00 69.80 857 GLU B C 1
ATOM 3064 O O . GLU B 2 84 ? 19.237 29.413 -30.740 1.00 67.67 857 GLU B O 1
ATOM 3070 N N . SER B 2 85 ? 19.002 30.155 -28.628 1.00 65.81 858 SER B N 1
ATOM 3071 C CA . SER B 2 85 ? 18.809 28.826 -28.057 1.00 60.64 858 SER B CA 1
ATOM 3072 C C . SER B 2 85 ? 17.721 28.781 -26.975 1.00 58.51 858 SER B C 1
ATOM 3073 O O . SER B 2 85 ? 17.303 29.802 -26.447 1.00 55.29 858 SER B O 1
ATOM 3076 N N . GLU B 2 86 ? 17.270 27.578 -26.655 1.00 57.12 859 GLU B N 1
ATOM 3077 C CA . GLU B 2 86 ? 16.248 27.400 -25.644 1.00 58.06 859 GLU B CA 1
ATOM 3078 C C . GLU B 2 86 ? 16.807 27.775 -24.271 1.00 60.34 859 GLU B C 1
ATOM 3079 O O . GLU B 2 86 ? 16.073 28.220 -23.384 1.00 62.18 859 GLU B O 1
ATOM 3085 N N . ALA B 2 87 ? 18.114 27.617 -24.099 1.00 62.61 860 ALA B N 1
ATOM 3086 C CA . ALA B 2 87 ? 18.738 27.912 -22.811 1.00 64.58 860 ALA B CA 1
ATOM 3087 C C . ALA B 2 87 ? 18.918 29.402 -22.553 1.00 65.95 860 ALA B C 1
ATOM 3088 O O . ALA B 2 87 ? 18.530 29.909 -21.497 1.00 64.92 860 ALA B O 1
ATOM 3090 N N . GLU B 2 88 ? 19.520 30.100 -23.510 1.00 66.96 861 GLU B N 1
ATOM 3091 C CA . GLU B 2 88 ? 19.729 31.530 -23.360 1.00 69.85 861 GLU B CA 1
ATOM 3092 C C . GLU B 2 88 ? 18.392 32.209 -23.065 1.00 65.59 861 GLU B C 1
ATOM 3093 O O . GLU B 2 88 ? 18.284 33.029 -22.147 1.00 66.36 861 GLU B O 1
ATOM 3099 N N . MET B 2 89 ? 17.372 31.858 -23.838 1.00 59.42 862 MET B N 1
ATOM 3100 C CA . MET B 2 89 ? 16.063 32.447 -23.647 1.00 53.94 862 MET B CA 1
ATOM 3101 C C . MET B 2 89 ? 15.542 32.135 -22.245 1.00 48.56 862 MET B C 1
ATOM 3102 O O . MET B 2 89 ? 15.020 33.011 -21.573 1.00 49.53 862 MET B O 1
ATOM 3107 N N . ALA B 2 90 ? 15.707 30.908 -21.783 1.00 43.58 863 ALA B N 1
ATOM 3108 C CA . ALA B 2 90 ? 15.260 30.564 -20.442 1.00 41.51 863 ALA B CA 1
ATOM 3109 C C . ALA B 2 90 ? 16.056 31.363 -19.409 1.00 40.81 863 ALA B C 1
ATOM 3110 O O . ALA B 2 90 ? 15.567 31.677 -18.304 1.00 35.43 863 ALA B O 1
ATOM 3112 N N . GLU B 2 91 ? 17.295 31.684 -19.771 1.00 43.15 864 GLU B N 1
ATOM 3113 C CA . GLU B 2 91 ? 18.148 32.445 -18.871 1.00 47.20 864 GLU B CA 1
ATOM 3114 C C . GLU B 2 91 ? 17.642 33.875 -18.787 1.00 44.50 864 GLU B C 1
ATOM 3115 O O . GLU B 2 91 ? 17.578 34.470 -17.711 1.00 42.08 864 GLU B O 1
ATOM 3121 N N . TRP B 2 92 ? 17.267 34.417 -19.937 1.00 43.51 865 TRP B N 1
ATOM 3122 C CA . TRP B 2 92 ? 16.752 35.766 -19.977 1.00 44.86 865 TRP B CA 1
ATOM 3123 C C . TRP B 2 92 ? 15.443 35.809 -19.225 1.00 44.00 865 TRP B C 1
ATOM 3124 O O . TRP B 2 92 ? 15.221 36.680 -18.374 1.00 42.96 865 TRP B O 1
ATOM 3135 N N . MET B 2 93 ? 14.580 34.851 -19.547 1.00 43.92 866 MET B N 1
ATOM 3136 C CA . MET B 2 93 ? 13.267 34.773 -18.939 1.00 44.10 866 MET B CA 1
ATOM 3137 C C . MET B 2 93 ? 13.361 34.816 -17.428 1.00 45.16 866 MET B C 1
ATOM 3138 O O . MET B 2 93 ? 12.676 35.600 -16.775 1.00 43.45 866 MET B O 1
ATOM 3143 N N . GLN B 2 94 ? 14.227 33.984 -16.873 1.00 51.02 867 GLN B N 1
ATOM 3144 C CA . GLN B 2 94 ? 14.373 33.912 -15.427 1.00 57.94 867 GLN B CA 1
ATOM 3145 C C . GLN B 2 94 ? 14.853 35.222 -14.815 1.00 54.30 867 GLN B C 1
ATOM 3146 O O . GLN B 2 94 ? 14.397 35.612 -13.743 1.00 52.58 867 GLN B O 1
ATOM 3152 N N . HIS B 2 95 ? 15.775 35.897 -15.495 1.00 50.88 868 HIS B N 1
ATOM 3153 C CA . HIS B 2 95 ? 16.288 37.162 -14.983 1.00 47.13 868 HIS B CA 1
ATOM 3154 C C . HIS B 2 95 ? 15.217 38.243 -15.057 1.00 41.70 868 HIS B C 1
ATOM 3155 O O . HIS B 2 95 ? 14.928 38.906 -14.076 1.00 39.60 868 HIS B O 1
ATOM 3162 N N . LEU B 2 96 ? 14.625 38.404 -16.227 1.00 39.95 869 LEU B N 1
ATOM 3163 C CA . LEU B 2 96 ? 13.600 39.413 -16.421 1.00 41.47 869 LEU B CA 1
ATOM 3164 C C . LEU B 2 96 ? 12.390 39.268 -15.501 1.00 42.15 869 LEU B C 1
ATOM 3165 O O . LEU B 2 96 ? 11.884 40.253 -14.975 1.00 40.00 869 LEU B O 1
ATOM 3170 N N . CYS B 2 97 ? 11.917 38.043 -15.314 1.00 43.74 870 CYS B N 1
ATOM 3171 C CA . CYS B 2 97 ? 10.765 37.828 -14.459 1.00 45.02 870 CYS B CA 1
ATOM 3172 C C . CYS B 2 97 ? 11.156 38.091 -13.020 1.00 45.19 870 CYS B C 1
ATOM 3173 O O . CYS B 2 97 ? 10.330 38.502 -12.199 1.00 46.21 870 CYS B O 1
ATOM 3176 N N . GLN B 2 98 ? 12.428 37.874 -12.719 1.00 45.48 871 GLN B N 1
ATOM 3177 C CA . GLN B 2 98 ? 12.928 38.123 -11.377 1.00 46.33 871 GLN B CA 1
ATOM 3178 C C . GLN B 2 98 ? 12.848 39.635 -11.124 1.00 43.96 871 GLN B C 1
ATOM 3179 O O . GLN B 2 98 ? 12.327 40.084 -10.105 1.00 43.42 871 GLN B O 1
ATOM 3185 N N . ALA B 2 99 ? 13.347 40.418 -12.075 1.00 42.49 872 ALA B N 1
ATOM 3186 C CA . ALA B 2 99 ? 13.322 41.872 -11.968 1.00 40.31 872 ALA B CA 1
ATOM 3187 C C . ALA B 2 99 ? 11.889 42.375 -11.807 1.00 40.35 872 ALA B C 1
ATOM 3188 O O . ALA B 2 99 ? 11.645 43.356 -11.110 1.00 40.40 872 ALA B O 1
ATOM 3190 N N . VAL B 2 100 ? 10.928 41.730 -12.453 1.00 38.49 873 VAL B N 1
ATOM 3191 C CA . VAL B 2 100 ? 9.559 42.193 -12.292 1.00 38.61 873 VAL B CA 1
ATOM 3192 C C . VAL B 2 100 ? 9.114 42.011 -10.840 1.00 43.02 873 VAL B C 1
ATOM 3193 O O . VAL B 2 100 ? 8.418 42.852 -10.288 1.00 40.90 873 VAL B O 1
ATOM 3197 N N . SER B 2 101 ? 9.536 40.913 -10.222 1.00 49.40 874 SER B N 1
ATOM 3198 C CA . SER B 2 101 ? 9.157 40.628 -8.845 1.00 55.65 874 SER B CA 1
ATOM 3199 C C . SER B 2 101 ? 9.631 41.672 -7.829 1.00 59.52 874 SER B C 1
ATOM 3200 O O . SER B 2 101 ? 9.344 41.547 -6.644 1.00 61.70 874 SER B O 1
ATOM 3203 N N . LYS B 2 102 ? 10.339 42.699 -8.293 1.00 64.17 875 LYS B N 1
ATOM 3204 C CA . LYS B 2 102 ? 10.846 43.754 -7.412 1.00 70.88 875 LYS B CA 1
ATOM 3205 C C . LYS B 2 102 ? 10.307 45.129 -7.815 1.00 71.90 875 LYS B C 1
ATOM 3206 O O . LYS B 2 102 ? 9.137 45.250 -8.171 1.00 75.98 875 LYS B O 1
ATOM 3212 N N . GLY B 2 103 ? 11.151 46.161 -7.758 1.00 70.71 876 GLY B N 1
ATOM 3213 C CA . GLY B 2 103 ? 10.712 47.501 -8.132 1.00 67.61 876 GLY B CA 1
ATOM 3214 C C . GLY B 2 103 ? 11.472 48.707 -7.568 1.00 67.30 876 GLY B C 1
ATOM 3215 O O . GLY B 2 103 ? 12.377 48.543 -6.719 1.00 65.50 876 GLY B O 1
#

CATH classification: 3.30.2440.10 (+2 more: 3.30.390.70, 1.10.1740.30)

Secondary structure (P-SEA, 3-state):
ccccaaaaaaaaaaccccccaaaaaaaaaaaacccccccccaaaaaaaaaaaaaaccccccccbbbbccccccccccccccccccccccbbbbbccccccccccccccbbbbbbbccccccccbbbbbbbbbbcccccccccbbbbbcccccccccccaaaaaaaaaacccccaaaaaaaaaaaaaaaaaaaaaaaaaaaaccccccaaaaaaaaaaaaaaacccccccccccccccaaaaaaaaaccccccccccccaaaaaaaaaaaaaaaaaaaccccaaaaaaaaaaaaaaaaaaacc/ccccccccccccccccbbbbbbbbbbbcccbbbbcccccccccccccccccccccbbbbbbcccccbbbbbbbcccccbbbbcccaaaaaaaaaaaaaaaacc

Sequence (405 aa):
NTKEAWWKVLWEKIKDFFFSTGKAKADRCLHEMLFAERAPTRERLTEIFFELKELACASQRDRFQVHNPHENDATIILRIMDQNEENELLRITQNTDTFSCEVMGNLYFLMKDRPDILKSHPQMTAMIKRRYSEIVDYPLPSTLCLNPAGAPILSVPLDNIEGYLYTELRKGHLDGWKAQEKATYLAAKIQSGIEKTTRILHHANISESTQQNAFLETMAMCGLKQLEIPPPHTHIPIEKMVKEVLLADKTFQAPSTSQSMLAEIVEAISDQVFHAIFRIDPQAIQKMAEEQLTTLHVRSEQTKEGMLHYKAGTSYLGKEHWKTCFVVLSNGILYQYPDRTDVIPLLSVNMGGEQCGGCRRANTTDRPHAFQVILSDRPCLELSAESEAEMAEWMQHLCQAVSKG